Protein AF-A0A2G3AAR7-F1 (afdb_monomer_lite)

Secondary structure (DSSP, 8-state):
--HHHHHHHHHHHHHHHHHHHSPP---THHHHHHHHTS-EEETTTEEEE-TT-BBTTB-GGGS-TT-BEEEPTTS-EEEEETTEEEEEEEEETTTTEEEEEETT--SS-SS---------TTEEE-TTEEEEEEEES-------SSPPPPTT--EEEEETTEEEEEEEEEESS----S--SEEEEEEEES---TT--HHHHHHHHHT-EEEEE----HHHHHHHHTT-EEEEETTTTEEEEE--TT-----SSS--------------------PPP----THHHHTTS---EEETTEEEE-TTSBPTTS-GGGS-TT-B-EE-TTS-EEEEETTEEEEEEEEETTTTEEEEEEGGGSS-SS-SS-S-----TTTEEEPSSEEEEEEEES---S----EE-GGG--SS-S-EEEEES----TTSSEEEEEEEEGGG---GGG--HHHHHHHHHT-EEEEE---HHHHHHHHHTT-EEEEETTTTEEEEE-SSSSSEESS-------PPP-----PPPPPHHHHHHHHHHHS-EEETTEEE-TT-BBTTB-GGGS-GGGBEEEETTEEEEEETTEEEEEEEEETTTTEEEEEEHHHHH-SS-SS--PPP--TTTEEE-TT-EEEEEEEEEEESSS------TTEEE-STT-EEEEEETT-----TTEE-SEEEEEEE-HHHHHHHHSS---HHHHHHHHHH-EEEEE-TTTTTTHHHHHHTT-EEEE-TTT--EEEE--TT---S-S-----

Sequence (751 aa):
MEGLFSFQFLAYTVLFFILFHLPPLSPLENTWFSSCSKSFNCGKKITGITYPFWGNDRPKECGYPGFELQCDDQENTLIQISDIDYLVLGINLDAEIITVTSKDLGGDEICQFNTTIDNSNIFEYAWSLVNFTFSYPCPPWTGGGGDIPPPAGPFNCPIHGMSLRNGFAIGGNKEGGGRCHASVVVPCRKEFPSGGTVGDLKKLLEQGFDVKWKVDSRHCRECEKLGGHCGYDVDAKEFRCLCPDDQSSSSSSSSNNTCTSGAPAGAGSPGTGITPPGSSNPNEFYQPCGKKYTCGNITGLSYPFLSVNDPPFCGYPGFEFKCNQDSTTTMVINNINYRILNVHPTTQTMRVVREDMMESPCPVDLVNTTLDYSLFDFAAGYTNLTFLYNCPVSYIEIMDVTACRNSKYHNVFVLPGAVGPGKCTASVTVPVLQTSAVTVGSLNSSGLGQLLQEGFDIRWKLDGKACSECTQKKGRCGYDEFSKKTTCFCPGPPLESSACSAAAFGYPPPFSISVPSPSPDAERLFWRCGEPFRCGDIYINYPFWGGSKPEYCGHPSFEIKCESNIPKIDIESTTYKVIAINTTTRIATLARDDLLSDLCLDRPEDASLDLNTFSYVSSDLNITLYYGCTFVANQQMPSDPRVFPCGGGTFGLYTLIGVPFGLPGVRCQNQIIYKVNQTSAGALASGTNSVEVLKTAIAGGFSVNWTARIDSGCRQCDTSGGRCGSNPDSAVFACYCADDFQHLPNSLSTI

Structure (mmCIF, N/CA/C/O backbone):
data_AF-A0A2G3AAR7-F1
#
_entry.id   AF-A0A2G3AAR7-F1
#
loop_
_atom_site.group_PDB
_atom_site.id
_atom_site.type_symbol
_atom_site.label_atom_id
_atom_site.label_alt_id
_atom_site.label_comp_id
_atom_site.label_asym_id
_atom_site.label_entity_id
_atom_site.label_seq_id
_atom_site.pdbx_PDB_ins_code
_atom_site.Cartn_x
_atom_site.Cartn_y
_atom_site.Cartn_z
_atom_site.occupancy
_atom_site.B_iso_or_equiv
_atom_site.auth_seq_id
_atom_site.auth_comp_id
_atom_site.auth_asym_id
_atom_site.auth_atom_id
_atom_site.pdbx_PDB_model_num
ATOM 1 N N . MET A 1 1 ? -30.336 -36.068 68.915 1.00 52.91 1 MET A N 1
ATOM 2 C CA . MET A 1 1 ? -30.418 -34.654 68.485 1.00 52.91 1 MET A CA 1
ATOM 3 C C . MET A 1 1 ? -29.062 -33.946 68.630 1.00 52.91 1 MET A C 1
ATOM 5 O O . MET A 1 1 ? -29.030 -32.748 68.841 1.00 52.91 1 MET A O 1
ATOM 9 N N . GLU A 1 2 ? -27.937 -34.664 68.485 1.00 46.81 2 GLU A N 1
ATOM 10 C CA . GLU A 1 2 ? -26.588 -34.107 68.731 1.00 46.81 2 GLU A CA 1
ATOM 11 C C . GLU A 1 2 ? -25.704 -34.052 67.470 1.00 46.81 2 GLU A C 1
ATOM 13 O O . GLU A 1 2 ? -24.700 -33.352 67.450 1.00 46.81 2 GLU A O 1
ATOM 18 N N . GLY A 1 3 ? -26.100 -34.714 66.374 1.00 46.69 3 GLY A N 1
ATOM 19 C CA . GLY A 1 3 ? -25.325 -34.730 65.122 1.00 46.69 3 GLY A CA 1
ATOM 20 C C . GLY A 1 3 ? -25.520 -33.510 64.210 1.00 46.69 3 GLY A C 1
ATOM 21 O O . GLY A 1 3 ? -24.680 -33.250 63.357 1.00 46.69 3 GLY A O 1
ATOM 22 N N . LEU A 1 4 ? -26.602 -32.743 64.391 1.00 49.28 4 LEU A N 1
ATOM 23 C CA . LEU A 1 4 ? -26.925 -31.583 63.542 1.00 49.28 4 LEU A CA 1
ATOM 24 C C . LEU A 1 4 ? -26.177 -30.304 63.954 1.00 49.28 4 LEU A C 1
ATOM 26 O O . LEU A 1 4 ? -25.873 -29.478 63.102 1.00 49.28 4 LEU A O 1
ATOM 30 N N . PHE A 1 5 ? -25.797 -30.167 65.229 1.00 50.72 5 PHE A N 1
ATOM 31 C CA . PHE A 1 5 ? -25.063 -28.990 65.713 1.00 50.72 5 PHE A CA 1
ATOM 32 C C . PHE A 1 5 ? -23.580 -28.984 65.307 1.00 50.72 5 PHE A C 1
ATOM 34 O O . PHE A 1 5 ? -22.988 -27.918 65.154 1.00 50.72 5 PHE A O 1
ATOM 41 N N . SER A 1 6 ? -22.977 -30.157 65.085 1.00 55.16 6 SER A N 1
ATOM 42 C CA . SER A 1 6 ? -21.548 -30.270 64.762 1.00 55.16 6 SER A CA 1
ATOM 43 C C . SER A 1 6 ? -21.234 -29.890 63.306 1.00 55.16 6 SER A C 1
ATOM 45 O O . SER A 1 6 ? -20.230 -29.229 63.042 1.00 55.16 6 SER A O 1
ATOM 47 N N . PHE A 1 7 ? -22.135 -30.204 62.368 1.00 55.91 7 PHE A N 1
ATOM 48 C CA . PHE A 1 7 ? -21.965 -29.850 60.953 1.00 55.91 7 PHE A CA 1
ATOM 49 C C . PHE A 1 7 ? -22.116 -28.352 60.687 1.00 55.91 7 PHE A C 1
ATOM 51 O O . PHE A 1 7 ? -21.391 -27.795 59.866 1.00 55.91 7 PHE A O 1
ATOM 58 N N . GLN A 1 8 ? -23.011 -27.681 61.411 1.00 57.12 8 GLN A N 1
ATOM 59 C CA . GLN A 1 8 ? -23.219 -26.245 61.247 1.00 57.12 8 GLN A CA 1
ATOM 60 C C . GLN A 1 8 ? -22.022 -25.446 61.780 1.00 57.12 8 GLN A C 1
ATOM 62 O O . GLN A 1 8 ? -21.610 -24.471 61.160 1.00 57.12 8 GLN A O 1
ATOM 67 N N . PHE A 1 9 ? -21.393 -25.906 62.865 1.00 60.44 9 PHE A N 1
ATOM 68 C CA . PHE A 1 9 ? -20.202 -25.263 63.420 1.00 60.44 9 PHE A CA 1
ATOM 69 C C . PHE A 1 9 ? -18.972 -25.424 62.512 1.00 60.44 9 PHE A C 1
ATOM 71 O O . PHE A 1 9 ? -18.238 -24.462 62.306 1.00 60.44 9 PHE A O 1
ATOM 78 N N . LEU A 1 10 ? -18.785 -26.605 61.908 1.00 59.34 10 LEU A N 1
ATOM 79 C CA . LEU A 1 10 ? -17.719 -26.859 60.928 1.00 59.34 10 LEU A CA 1
ATOM 80 C C . LEU A 1 10 ? -17.919 -26.083 59.618 1.00 59.34 10 LEU A C 1
ATOM 82 O O . LEU A 1 10 ? -16.954 -25.585 59.046 1.00 59.34 10 LEU A O 1
ATOM 86 N N . ALA A 1 11 ? -19.161 -25.929 59.155 1.00 65.31 11 ALA A N 1
ATOM 87 C CA . ALA A 1 11 ? -19.451 -25.140 57.960 1.00 65.31 11 ALA A CA 1
ATOM 88 C C . ALA A 1 11 ? -19.157 -23.645 58.174 1.00 65.31 11 ALA A C 1
ATOM 90 O O . ALA A 1 11 ? -18.567 -23.008 57.304 1.00 65.31 11 ALA A O 1
ATOM 91 N N . TYR A 1 12 ? -19.506 -23.094 59.344 1.00 64.12 12 TYR A N 1
ATOM 92 C CA . TYR A 1 12 ? -19.236 -21.691 59.666 1.00 64.12 12 TYR A CA 1
ATOM 93 C C . TYR A 1 12 ? -17.749 -21.404 59.878 1.00 64.12 12 TYR A C 1
ATOM 95 O O . TYR A 1 12 ? -17.283 -20.353 59.445 1.00 64.12 12 TYR A O 1
ATOM 103 N N . THR A 1 13 ? -16.981 -22.316 60.482 1.00 64.69 13 THR A N 1
ATOM 104 C CA . THR A 1 13 ? -15.529 -22.123 60.625 1.00 64.69 13 THR A CA 1
ATOM 105 C C . THR A 1 13 ? -14.816 -22.204 59.278 1.00 64.69 13 THR A C 1
ATOM 107 O O . THR A 1 13 ? -13.957 -21.369 59.011 1.00 64.69 13 THR A O 1
ATOM 110 N N . VAL A 1 14 ? -15.212 -23.118 58.387 1.00 66.12 14 VAL A N 1
ATOM 111 C CA . VAL A 1 14 ? -14.657 -23.195 57.024 1.00 66.12 14 VAL A CA 1
ATOM 112 C C . VAL A 1 14 ? -15.012 -21.947 56.204 1.00 66.12 14 VAL A C 1
ATOM 114 O O . VAL A 1 14 ? -14.128 -21.385 55.563 1.00 66.12 14 VAL A O 1
ATOM 117 N N . LEU A 1 15 ? -16.250 -21.436 56.283 1.00 61.81 15 LEU A N 1
ATOM 118 C CA . LEU A 1 15 ? -16.630 -20.184 55.610 1.00 61.81 15 LEU A CA 1
ATOM 119 C C . LEU A 1 15 ? -15.857 -18.969 56.153 1.00 61.81 15 LEU A C 1
ATOM 121 O O . LEU A 1 15 ? -15.462 -18.092 55.387 1.00 61.81 15 LEU A O 1
ATOM 125 N N . PHE A 1 16 ? -15.619 -18.926 57.467 1.00 61.62 16 PHE A N 1
ATOM 126 C CA . PHE A 1 16 ? -14.872 -17.849 58.118 1.00 61.62 16 PHE A CA 1
ATOM 127 C C . PHE A 1 16 ? -13.386 -17.873 57.728 1.00 61.62 16 PHE A C 1
ATOM 129 O O . PHE A 1 16 ? -12.809 -16.823 57.471 1.00 61.62 16 PHE A O 1
ATOM 136 N N . PHE A 1 17 ? -12.773 -19.054 57.586 1.00 56.28 17 PHE A N 1
ATOM 137 C CA . PHE A 1 17 ? -11.399 -19.178 57.082 1.00 56.28 17 PHE A CA 1
ATOM 138 C C . PHE A 1 17 ? -11.274 -18.840 55.585 1.00 56.28 17 PHE A C 1
ATOM 140 O O . PHE A 1 17 ? -10.280 -18.234 55.194 1.00 56.28 17 PHE A O 1
ATOM 147 N N . ILE A 1 18 ? -12.282 -19.145 54.756 1.00 57.84 18 ILE A N 1
ATOM 148 C CA . ILE A 1 18 ? -12.293 -18.771 53.327 1.00 57.84 18 ILE A CA 1
ATOM 149 C C . ILE A 1 18 ? -12.409 -17.246 53.150 1.00 57.84 18 ILE A C 1
ATOM 151 O O . ILE A 1 18 ? -11.735 -16.679 52.294 1.00 57.84 18 ILE A O 1
ATOM 155 N N . LEU A 1 19 ? -13.185 -16.560 53.998 1.00 53.06 19 LEU A N 1
ATOM 156 C CA . LEU A 1 19 ? -13.316 -15.094 53.973 1.00 53.06 19 LEU A CA 1
ATOM 157 C C . LEU A 1 19 ? -12.067 -14.351 54.484 1.00 53.06 19 LEU A C 1
ATOM 159 O O . LEU A 1 19 ? -11.841 -13.216 54.079 1.00 53.06 19 LEU A O 1
ATOM 163 N N . PHE A 1 20 ? -11.244 -14.978 55.334 1.00 52.06 20 PHE A N 1
ATOM 164 C CA . PHE A 1 20 ? -10.002 -14.393 55.867 1.00 52.06 20 PHE A CA 1
ATOM 165 C C . PHE A 1 20 ? -8.725 -14.812 55.109 1.00 52.06 20 PHE A C 1
ATOM 167 O O . PHE A 1 20 ? -7.642 -14.323 55.436 1.00 52.06 20 PHE A O 1
ATOM 174 N N . HIS A 1 21 ? -8.810 -15.720 54.129 1.00 43.09 21 HIS A N 1
ATOM 175 C CA . HIS A 1 21 ? -7.674 -16.160 53.293 1.00 43.09 21 HIS A CA 1
ATOM 176 C C . HIS A 1 21 ? -7.841 -15.860 51.799 1.00 43.09 21 HIS A C 1
ATOM 178 O O . HIS A 1 21 ? -6.945 -16.167 51.013 1.00 43.09 21 HIS A O 1
ATOM 184 N N . LEU A 1 22 ? -8.937 -15.215 51.396 1.00 40.94 22 LEU A N 1
ATOM 185 C CA . LEU A 1 22 ? -8.961 -14.502 50.125 1.00 40.94 22 LEU A CA 1
ATOM 186 C C . LEU A 1 22 ? -8.080 -13.251 50.274 1.00 40.94 22 LEU A C 1
ATOM 188 O O . LEU A 1 22 ? -8.353 -12.435 51.160 1.00 40.94 22 LEU A O 1
ATOM 192 N N . PRO A 1 23 ? -7.014 -13.085 49.465 1.00 40.50 23 PRO A N 1
ATOM 193 C CA . PRO A 1 23 ? -6.299 -11.820 49.431 1.00 40.50 23 PRO A CA 1
ATOM 194 C C . PRO A 1 23 ? -7.314 -10.722 49.086 1.00 40.50 23 PRO A C 1
ATOM 196 O O . PRO A 1 23 ? -8.210 -10.969 48.271 1.00 40.50 23 PRO A O 1
ATOM 199 N N . PRO A 1 24 ? -7.232 -9.532 49.705 1.00 35.44 24 PRO A N 1
ATOM 200 C CA . PRO A 1 24 ? -8.086 -8.429 49.301 1.00 35.44 24 PRO A CA 1
ATOM 201 C C . PRO A 1 24 ? -7.906 -8.233 47.794 1.00 35.44 24 PRO A C 1
ATOM 203 O O . PRO A 1 24 ? -6.777 -8.094 47.322 1.00 35.44 24 PRO A O 1
ATOM 206 N N . LEU A 1 25 ? -9.008 -8.264 47.041 1.00 39.03 25 LEU A N 1
ATOM 207 C CA . LEU A 1 25 ? -9.042 -7.736 45.682 1.00 39.03 25 LEU A CA 1
ATOM 208 C C . LEU A 1 25 ? -8.723 -6.244 45.799 1.00 39.03 25 LEU A C 1
ATOM 210 O O . LEU A 1 25 ? -9.608 -5.420 46.013 1.00 39.03 25 LEU A O 1
ATOM 214 N N . SER A 1 26 ? -7.436 -5.909 45.745 1.00 42.25 26 SER A N 1
ATOM 215 C CA . SER A 1 26 ? -6.997 -4.563 45.419 1.00 42.25 26 SER A CA 1
ATOM 216 C C . SER A 1 26 ? -7.575 -4.209 44.044 1.00 42.25 26 SER A C 1
ATOM 218 O O . SER A 1 26 ? -7.599 -5.084 43.169 1.00 42.25 26 SER A O 1
ATOM 220 N N . PRO A 1 27 ? -8.032 -2.969 43.821 1.00 45.47 27 PRO A N 1
ATOM 221 C CA . PRO A 1 27 ? -8.440 -2.533 42.496 1.00 45.47 27 PRO A CA 1
ATOM 222 C C . PRO A 1 27 ? -7.272 -2.751 41.527 1.00 45.47 27 PRO A C 1
ATOM 224 O O . PRO A 1 27 ? -6.117 -2.482 41.856 1.00 45.47 27 PRO A O 1
ATOM 227 N N . LEU A 1 28 ? -7.570 -3.253 40.331 1.00 43.88 28 LEU A N 1
ATOM 228 C CA . LEU A 1 28 ? -6.598 -3.506 39.261 1.00 43.88 28 LEU A CA 1
ATOM 229 C C . LEU A 1 28 ? -5.825 -2.228 38.838 1.00 43.88 28 LEU A C 1
ATOM 231 O O . LEU A 1 28 ? -4.801 -2.311 38.166 1.00 43.88 28 LEU A O 1
ATOM 235 N N . GLU A 1 29 ? -6.294 -1.041 39.243 1.00 46.28 29 GLU A N 1
ATOM 236 C CA . GLU A 1 29 ? -5.685 0.262 38.943 1.00 46.28 29 GLU A CA 1
ATOM 237 C C . GLU A 1 29 ? -4.317 0.459 39.625 1.00 46.28 29 GLU A C 1
ATOM 239 O O . GLU A 1 29 ? -3.378 0.981 39.015 1.00 46.28 29 GLU A O 1
ATOM 244 N N . ASN A 1 30 ? -4.153 -0.037 40.854 1.00 51.72 30 ASN A N 1
ATOM 245 C CA . ASN A 1 30 ? -2.991 0.263 41.696 1.00 51.72 30 ASN A CA 1
ATOM 246 C C . ASN A 1 30 ? -1.733 -0.497 41.221 1.00 51.72 30 ASN A C 1
ATOM 248 O O . ASN A 1 30 ? -0.596 -0.064 41.437 1.00 51.72 30 ASN A O 1
ATOM 252 N N . THR A 1 31 ? -1.918 -1.636 40.538 1.00 62.28 31 THR A N 1
ATOM 253 C CA . THR A 1 31 ? -0.815 -2.457 40.019 1.00 62.28 31 THR A CA 1
ATOM 254 C C . THR A 1 31 ? -0.152 -1.831 38.799 1.00 62.28 31 THR A C 1
ATOM 256 O O . THR A 1 31 ? 1.075 -1.879 38.685 1.00 62.28 31 THR A O 1
ATOM 259 N N . TRP A 1 32 ? -0.922 -1.201 37.906 1.00 71.69 32 TRP A N 1
ATOM 260 C CA . TRP A 1 32 ? -0.368 -0.562 36.709 1.00 71.69 32 TRP A CA 1
ATOM 261 C C . TRP A 1 32 ? 0.302 0.766 37.022 1.00 71.69 32 TRP A C 1
ATOM 263 O O . TRP A 1 32 ? 1.387 1.008 36.504 1.00 71.69 32 TRP A O 1
ATOM 273 N N . PHE A 1 33 ? -0.257 1.577 37.927 1.00 76.94 33 PHE A N 1
ATOM 274 C CA . PHE A 1 33 ? 0.408 2.796 38.399 1.00 76.94 33 PHE A CA 1
ATOM 275 C C . PHE A 1 33 ? 1.829 2.495 38.905 1.00 76.94 33 PHE A C 1
ATOM 277 O O . PHE A 1 33 ? 2.804 3.083 38.436 1.00 76.94 33 PHE A O 1
ATOM 284 N N . SER A 1 34 ? 1.971 1.493 39.783 1.00 76.81 34 SER A N 1
ATOM 285 C CA . SER A 1 34 ? 3.278 1.055 40.285 1.00 76.81 34 SER A CA 1
ATOM 286 C C . SER A 1 34 ? 4.168 0.447 39.193 1.00 76.81 34 SER A C 1
ATOM 288 O O . SER A 1 34 ? 5.364 0.740 39.142 1.00 76.81 34 SER A O 1
ATOM 290 N N . SER A 1 35 ? 3.610 -0.358 38.285 1.00 81.50 35 SER A N 1
ATOM 291 C CA . SER A 1 35 ? 4.386 -1.018 37.222 1.00 81.50 35 SER A CA 1
ATOM 292 C C . SER A 1 35 ? 4.905 -0.033 36.170 1.00 81.50 35 SER A C 1
ATOM 294 O O . SER A 1 35 ? 6.053 -0.131 35.743 1.00 81.50 35 SER A O 1
ATOM 296 N N . CYS A 1 36 ? 4.098 0.960 35.794 1.00 85.31 36 CYS A N 1
ATOM 297 C CA . CYS A 1 36 ? 4.456 1.952 34.784 1.00 85.31 36 CYS A CA 1
ATOM 298 C C . CYS A 1 36 ? 5.297 3.111 35.349 1.00 85.31 36 CYS A C 1
ATOM 300 O O . CYS A 1 36 ? 5.951 3.809 34.568 1.00 85.31 36 CYS A O 1
ATOM 302 N N . SER A 1 37 ? 5.346 3.274 36.682 1.00 80.69 37 SER A N 1
ATOM 303 C CA . SER A 1 37 ? 6.178 4.272 37.380 1.00 80.69 37 SER A CA 1
ATOM 304 C C . SER A 1 37 ? 7.685 4.056 37.244 1.00 80.69 37 SER A C 1
ATOM 306 O O . SER A 1 37 ? 8.470 4.996 37.378 1.00 80.69 37 SER A O 1
ATOM 308 N N . LYS A 1 38 ? 8.112 2.814 36.998 1.00 78.50 38 LYS A N 1
ATOM 309 C CA . LYS A 1 38 ? 9.528 2.450 36.949 1.00 78.50 38 LYS A CA 1
ATOM 310 C C . LYS A 1 38 ? 10.032 2.515 35.521 1.00 78.50 38 LYS A C 1
ATOM 312 O O . LYS A 1 38 ? 9.479 1.858 34.640 1.00 78.50 38 LYS A O 1
ATOM 317 N N . SER A 1 39 ? 11.115 3.250 35.297 1.00 83.00 39 SER A N 1
ATOM 318 C CA . SER A 1 39 ? 11.888 3.052 34.078 1.00 83.00 39 SER A CA 1
ATOM 319 C C . SER A 1 39 ? 12.490 1.647 34.066 1.00 83.00 39 SER A C 1
ATOM 321 O O . SER A 1 39 ? 12.733 1.052 35.121 1.00 83.00 39 SER A O 1
ATOM 323 N N . PHE A 1 40 ? 12.709 1.104 32.874 1.00 85.19 40 PHE A N 1
ATOM 324 C CA . PHE A 1 40 ? 13.350 -0.195 32.710 1.00 85.19 40 PHE A CA 1
ATOM 325 C C . PHE A 1 40 ? 14.627 -0.074 31.886 1.00 85.19 40 PHE A C 1
ATOM 327 O O . PHE A 1 40 ? 14.843 0.892 31.151 1.00 85.19 40 PHE A O 1
ATOM 334 N N . ASN A 1 41 ? 15.492 -1.066 32.054 1.00 85.56 41 ASN A N 1
ATOM 335 C CA . ASN A 1 41 ? 16.713 -1.209 31.281 1.00 85.56 41 ASN A CA 1
ATOM 336 C C . ASN A 1 41 ? 16.545 -2.413 30.359 1.00 85.56 41 ASN A C 1
ATOM 338 O O . ASN A 1 41 ? 15.970 -3.425 30.761 1.00 85.56 41 ASN A O 1
ATOM 342 N N . CYS A 1 42 ? 17.065 -2.304 29.145 1.00 83.25 42 CYS A N 1
ATOM 343 C CA . CYS A 1 42 ? 17.063 -3.377 28.164 1.00 83.25 42 CYS A CA 1
ATOM 344 C C . CYS A 1 42 ? 18.493 -3.542 27.644 1.00 83.25 42 CYS A C 1
ATOM 346 O O . CYS A 1 42 ? 19.079 -2.599 27.111 1.00 83.25 42 CYS A O 1
ATOM 348 N N . GLY A 1 43 ? 19.099 -4.706 27.887 1.00 74.50 43 GLY A N 1
ATOM 349 C CA . GLY A 1 43 ? 20.533 -4.909 27.660 1.00 74.50 43 GLY A CA 1
ATOM 350 C C . GLY A 1 43 ? 21.427 -4.017 28.544 1.00 74.50 43 GLY A C 1
ATOM 351 O O . GLY A 1 43 ? 20.990 -3.452 29.549 1.00 74.50 43 GLY A O 1
ATOM 352 N N . LYS A 1 44 ? 22.715 -3.883 28.186 1.00 70.75 44 LYS A N 1
ATOM 353 C CA . LYS A 1 44 ? 23.693 -3.075 28.957 1.00 70.75 44 LYS A CA 1
ATOM 354 C C . LYS A 1 44 ? 23.723 -1.587 28.607 1.00 70.75 44 LYS A C 1
ATOM 356 O O . LYS A 1 44 ? 24.183 -0.784 29.417 1.00 70.75 44 LYS A O 1
ATOM 361 N N . LYS A 1 45 ? 23.329 -1.226 27.383 1.00 72.94 45 LYS A N 1
ATOM 362 C CA . LYS A 1 45 ? 23.522 0.129 26.830 1.00 72.94 45 LYS A CA 1
ATOM 363 C C . LYS A 1 45 ? 22.278 1.008 26.909 1.00 72.94 45 LYS A C 1
ATOM 365 O O . LYS A 1 45 ? 22.416 2.227 26.894 1.00 72.94 45 LYS A O 1
ATOM 370 N N . ILE A 1 46 ? 21.094 0.407 26.981 1.00 86.12 46 ILE A N 1
ATOM 371 C CA . ILE A 1 46 ? 19.819 1.117 26.924 1.00 86.12 46 ILE A CA 1
ATOM 372 C C . ILE A 1 46 ? 19.202 1.099 28.324 1.00 86.12 46 ILE A C 1
ATOM 374 O O . ILE A 1 46 ? 18.719 0.072 28.799 1.00 86.12 46 ILE A O 1
ATOM 378 N N . THR A 1 47 ? 19.268 2.236 29.014 1.00 86.12 47 THR A N 1
ATOM 379 C CA . THR A 1 47 ? 18.825 2.373 30.405 1.00 86.12 47 THR A CA 1
ATOM 380 C C . THR A 1 47 ? 17.855 3.532 30.573 1.00 86.12 47 THR A C 1
ATOM 382 O O . THR A 1 47 ? 17.843 4.467 29.775 1.00 86.12 47 THR A O 1
ATOM 385 N N . GLY A 1 48 ? 17.036 3.475 31.624 1.00 85.00 48 GLY A N 1
ATOM 386 C CA . GLY A 1 48 ? 16.129 4.569 31.970 1.00 85.00 48 GLY A CA 1
ATOM 387 C C . GLY A 1 48 ? 14.978 4.764 30.980 1.00 85.00 48 GLY A C 1
ATOM 388 O O . GLY A 1 48 ? 14.503 5.884 30.822 1.00 85.00 48 GLY A O 1
ATOM 389 N N . ILE A 1 49 ? 14.526 3.694 30.323 1.00 87.75 49 ILE A N 1
ATOM 390 C CA . ILE A 1 49 ? 13.483 3.758 29.299 1.00 87.75 49 ILE A CA 1
ATOM 391 C C . ILE A 1 49 ? 12.094 3.854 29.929 1.00 87.75 49 ILE A C 1
ATOM 393 O O . ILE A 1 49 ? 11.772 3.131 30.875 1.00 87.75 49 ILE A O 1
ATOM 397 N N . THR A 1 50 ? 11.274 4.750 29.386 1.00 88.50 50 THR A N 1
ATOM 398 C CA . THR A 1 50 ? 9.891 5.018 29.796 1.00 88.50 50 THR A CA 1
ATOM 399 C C . THR A 1 50 ? 8.971 5.041 28.565 1.00 88.50 50 THR A C 1
ATOM 401 O O . THR A 1 50 ? 9.373 4.651 27.466 1.00 88.50 50 THR A O 1
ATOM 404 N N . TYR A 1 51 ? 7.716 5.464 28.741 1.00 87.44 51 TYR A N 1
ATOM 405 C CA . TYR A 1 51 ? 6.749 5.634 27.652 1.00 87.44 51 TYR A CA 1
ATOM 406 C C . TYR A 1 51 ? 7.345 6.477 26.494 1.00 87.44 51 TYR A C 1
ATOM 408 O O . TYR A 1 51 ? 7.979 7.496 26.771 1.00 87.44 51 TYR A O 1
ATOM 416 N N . PRO A 1 52 ? 7.161 6.107 25.208 1.00 91.00 52 PRO A N 1
ATOM 417 C CA . PRO A 1 52 ? 6.214 5.116 24.680 1.00 91.00 52 PRO A CA 1
ATOM 418 C C . PRO A 1 52 ? 6.698 3.660 24.702 1.00 91.00 52 PRO A C 1
ATOM 420 O O . PRO A 1 52 ? 5.948 2.779 24.296 1.00 91.00 52 PRO A O 1
ATOM 423 N N . PHE A 1 53 ? 7.913 3.373 25.161 1.00 91.81 53 PHE A N 1
ATOM 424 C CA . PHE A 1 53 ? 8.484 2.029 25.078 1.00 91.81 53 PHE A CA 1
ATOM 425 C C . PHE A 1 53 ? 8.012 1.109 26.210 1.00 91.81 53 PHE A C 1
ATOM 427 O O . PHE A 1 53 ? 7.777 1.532 27.348 1.00 91.81 53 PHE A O 1
ATOM 434 N N . TRP A 1 54 ? 7.907 -0.178 25.894 1.00 90.31 54 TRP A N 1
ATOM 435 C CA . TRP A 1 54 ? 7.561 -1.252 26.827 1.00 90.31 54 TRP A CA 1
ATOM 436 C C . TRP A 1 54 ? 8.253 -2.556 26.415 1.00 90.31 54 TRP A C 1
ATOM 438 O O . TRP A 1 54 ? 8.910 -2.591 25.378 1.00 90.31 54 TRP A O 1
ATOM 448 N N . GLY A 1 55 ? 8.152 -3.607 27.227 1.00 85.56 55 GLY A N 1
ATOM 449 C CA . GLY A 1 55 ? 8.817 -4.888 26.982 1.00 85.56 55 GLY A CA 1
ATOM 450 C C . GLY A 1 55 ? 9.610 -5.382 28.190 1.00 85.56 55 GLY A C 1
ATOM 451 O O . GLY A 1 55 ? 9.775 -4.670 29.186 1.00 85.56 55 GLY A O 1
ATOM 452 N N . ASN A 1 56 ? 10.100 -6.621 28.101 1.00 78.19 56 ASN A N 1
ATOM 453 C CA . ASN A 1 56 ? 10.701 -7.349 29.223 1.00 78.19 56 ASN A CA 1
ATOM 454 C C . ASN A 1 56 ? 9.745 -7.385 30.441 1.00 78.19 56 ASN A C 1
ATOM 456 O O . ASN A 1 56 ? 8.599 -7.806 30.298 1.00 78.19 56 ASN A O 1
ATOM 460 N N . ASP A 1 57 ? 10.160 -6.896 31.613 1.00 78.12 57 ASP A N 1
ATOM 461 C CA . ASP A 1 57 ? 9.318 -6.841 32.819 1.00 78.12 57 ASP A CA 1
ATOM 462 C C . ASP A 1 57 ? 8.312 -5.667 32.829 1.00 78.12 57 ASP A C 1
ATOM 464 O O . ASP A 1 57 ? 7.530 -5.534 33.775 1.00 78.12 57 ASP A O 1
ATOM 468 N N . ARG A 1 58 ? 8.329 -4.781 31.816 1.00 83.56 58 ARG A N 1
ATOM 469 C CA . ARG A 1 58 ? 7.410 -3.635 31.712 1.00 83.56 58 ARG A CA 1
ATOM 470 C C . ARG A 1 58 ? 6.178 -4.009 30.864 1.00 83.56 58 ARG A C 1
ATOM 472 O O . ARG A 1 58 ? 6.338 -4.231 29.662 1.00 83.56 58 ARG A O 1
ATOM 479 N N . PRO A 1 59 ? 4.958 -4.026 31.444 1.00 85.31 59 PRO A N 1
ATOM 480 C CA . PRO A 1 59 ? 3.734 -4.442 30.749 1.00 85.31 59 PRO A CA 1
ATOM 481 C C . PRO A 1 59 ? 3.399 -3.609 29.506 1.00 85.31 59 PRO A C 1
ATOM 483 O O . PRO A 1 59 ? 3.735 -2.424 29.435 1.00 85.31 59 PRO A O 1
ATOM 486 N N . LYS A 1 60 ? 2.659 -4.204 28.560 1.00 85.19 60 LYS A N 1
ATOM 487 C CA . LYS A 1 60 ? 2.207 -3.539 27.322 1.00 85.19 60 LYS A CA 1
ATOM 488 C C . LYS A 1 60 ? 1.310 -2.330 27.578 1.00 85.19 60 LYS A C 1
ATOM 490 O O . LYS A 1 60 ? 1.325 -1.378 26.812 1.00 85.19 60 LYS A O 1
ATOM 495 N N . GLU A 1 61 ? 0.583 -2.332 28.690 1.00 84.56 61 GLU A N 1
ATOM 496 C CA . GLU A 1 61 ? -0.271 -1.232 29.139 1.00 84.56 61 GLU A CA 1
ATOM 497 C C . GLU A 1 61 ? 0.546 0.009 29.552 1.00 84.56 61 GLU A C 1
ATOM 499 O O . GLU A 1 61 ? -0.006 1.095 29.708 1.00 84.56 61 GLU A O 1
ATOM 504 N N . CYS A 1 62 ? 1.868 -0.122 29.714 1.00 87.94 62 CYS A N 1
ATOM 505 C CA . CYS A 1 62 ? 2.777 0.967 30.071 1.00 87.94 62 CYS A CA 1
ATOM 506 C C . CYS A 1 62 ? 3.456 1.641 28.864 1.00 87.94 62 CYS A C 1
ATOM 508 O O . CYS A 1 62 ? 4.333 2.492 29.070 1.00 87.94 62 CYS A O 1
ATOM 510 N N . GLY A 1 63 ? 3.110 1.252 27.633 1.00 85.69 63 GLY A N 1
ATOM 511 C CA . GLY A 1 63 ? 3.721 1.769 26.410 1.00 85.69 63 GLY A CA 1
ATOM 512 C C . GLY A 1 63 ? 2.787 1.736 25.200 1.00 85.69 63 GLY A C 1
ATOM 513 O O . GLY A 1 63 ? 1.678 1.217 25.248 1.00 85.69 63 GLY A O 1
ATOM 514 N N . TYR A 1 64 ? 3.222 2.356 24.109 1.00 83.69 64 TYR A N 1
ATOM 515 C CA . TYR A 1 64 ? 2.442 2.511 22.889 1.00 83.69 64 TYR A CA 1
ATOM 516 C C . TYR A 1 64 ? 2.594 1.272 21.979 1.00 83.69 64 TYR A C 1
ATOM 518 O O . TYR A 1 64 ? 3.696 0.720 21.864 1.00 83.69 64 TYR A O 1
ATOM 526 N N . PRO A 1 65 ? 1.531 0.817 21.290 1.00 83.06 65 PRO A N 1
ATOM 527 C CA . PRO A 1 65 ? 1.631 -0.287 20.336 1.00 83.06 65 PRO A CA 1
ATOM 528 C C . PRO A 1 65 ? 2.677 -0.024 19.239 1.00 83.06 65 PRO A C 1
ATOM 530 O O . PRO A 1 65 ? 2.657 1.021 18.593 1.00 83.06 65 PRO A O 1
ATOM 533 N N . GLY A 1 66 ? 3.585 -0.979 19.014 1.00 81.25 66 GLY A N 1
ATOM 534 C CA . GLY A 1 66 ? 4.698 -0.841 18.059 1.00 81.25 66 GLY A CA 1
ATOM 535 C C . GLY A 1 66 ? 6.008 -0.299 18.651 1.00 81.25 66 GLY A C 1
ATOM 536 O O . GLY A 1 66 ? 6.970 -0.126 17.914 1.00 81.25 66 GLY A O 1
ATOM 537 N N . PHE A 1 67 ? 6.065 -0.056 19.967 1.00 88.88 67 PHE A N 1
ATOM 538 C CA . PHE A 1 67 ? 7.276 0.353 20.700 1.00 88.88 67 PHE A CA 1
ATOM 539 C C . PHE A 1 67 ? 7.765 -0.731 21.677 1.00 88.88 67 PHE A C 1
ATOM 541 O O . PHE A 1 67 ? 8.383 -0.428 22.700 1.00 88.88 67 PHE A O 1
ATOM 548 N N . GLU A 1 68 ? 7.461 -1.995 21.381 1.00 90.75 68 GLU A N 1
ATOM 549 C CA . GLU A 1 68 ? 7.954 -3.129 22.160 1.00 90.75 68 GLU A CA 1
ATOM 550 C C . GLU A 1 68 ? 9.460 -3.310 21.930 1.00 90.75 68 GLU A C 1
ATOM 552 O O . GLU A 1 68 ? 9.915 -3.443 20.792 1.00 90.75 68 GLU A O 1
ATOM 557 N N . LEU A 1 69 ? 10.229 -3.315 23.016 1.00 90.94 69 LEU A N 1
ATOM 558 C CA . LEU A 1 69 ? 11.648 -3.637 23.020 1.00 90.94 69 LEU A CA 1
ATOM 559 C C . LEU A 1 69 ? 11.839 -5.081 23.479 1.00 90.94 69 LEU A C 1
ATOM 561 O O . LEU A 1 69 ? 11.441 -5.452 24.585 1.00 90.94 69 LEU A O 1
ATOM 565 N N . GLN A 1 70 ? 12.498 -5.880 22.647 1.00 88.19 70 GLN A N 1
ATOM 566 C CA . GLN A 1 70 ? 12.889 -7.244 22.982 1.00 88.19 70 GLN A CA 1
ATOM 567 C C . GLN A 1 70 ? 14.349 -7.248 23.431 1.00 88.19 70 GLN A C 1
ATOM 569 O O . GLN A 1 70 ? 15.239 -6.842 22.686 1.00 88.19 70 GLN A O 1
ATOM 574 N N . CYS A 1 71 ? 14.601 -7.692 24.657 1.00 83.06 71 CYS A N 1
ATOM 575 C CA . CYS A 1 71 ? 15.951 -7.803 25.200 1.00 83.06 71 CYS A CA 1
ATOM 576 C C . CYS A 1 71 ? 16.389 -9.261 25.077 1.00 83.06 71 CYS A C 1
ATOM 578 O O . CYS A 1 71 ? 15.722 -10.132 25.634 1.00 83.06 71 CYS A O 1
ATOM 580 N N . ASP A 1 72 ? 17.469 -9.540 24.350 1.00 72.44 72 ASP A N 1
ATOM 581 C CA . ASP A 1 72 ? 17.986 -10.906 24.248 1.00 72.44 72 ASP A CA 1
ATOM 582 C C . ASP A 1 72 ? 18.996 -11.234 25.365 1.00 72.44 72 ASP A C 1
ATOM 584 O O . ASP A 1 72 ? 19.585 -10.352 26.001 1.00 72.44 72 ASP A O 1
ATOM 588 N N . ASP A 1 73 ? 19.221 -12.531 25.595 1.00 65.25 73 ASP A N 1
ATOM 589 C CA . ASP A 1 73 ? 20.188 -13.040 26.583 1.00 65.25 73 ASP A CA 1
ATOM 590 C C . ASP A 1 73 ? 21.648 -12.671 26.243 1.00 65.25 73 ASP A C 1
ATOM 592 O O . ASP A 1 73 ? 22.552 -12.848 27.062 1.00 65.25 73 ASP A O 1
ATOM 596 N N . GLN A 1 74 ? 21.892 -12.175 25.026 1.00 62.09 74 GLN A N 1
ATOM 597 C CA . GLN A 1 74 ? 23.191 -11.722 24.524 1.00 62.09 74 GLN A CA 1
ATOM 598 C C . GLN A 1 74 ? 23.404 -10.214 24.745 1.00 62.09 74 GLN A C 1
ATOM 600 O O . GLN A 1 74 ? 24.394 -9.658 24.271 1.00 62.09 74 GLN A O 1
ATOM 605 N N . GLU A 1 75 ? 22.526 -9.577 25.530 1.00 68.38 75 GLU A N 1
ATOM 606 C CA . GLU A 1 75 ? 22.560 -8.167 25.930 1.00 68.38 75 GLU A CA 1
ATOM 607 C C . GLU A 1 75 ? 22.246 -7.163 24.809 1.00 68.38 75 GLU A C 1
ATOM 609 O O . GLU A 1 75 ? 22.524 -5.965 24.967 1.00 68.38 75 GLU A O 1
ATOM 614 N N . ASN A 1 76 ? 21.643 -7.615 23.708 1.00 80.44 76 ASN A N 1
ATOM 615 C CA . ASN A 1 76 ? 21.145 -6.747 22.652 1.00 80.44 76 ASN A CA 1
ATOM 616 C C . ASN A 1 76 ? 19.712 -6.290 22.934 1.00 80.44 76 ASN A C 1
ATOM 618 O O . ASN A 1 76 ? 18.894 -7.008 23.512 1.00 80.44 76 ASN A O 1
ATOM 622 N N . THR A 1 77 ? 19.403 -5.092 22.449 1.00 88.75 77 THR A N 1
ATOM 623 C CA . THR A 1 77 ? 18.052 -4.532 22.448 1.00 88.75 77 THR A CA 1
ATOM 624 C C . THR A 1 77 ? 17.542 -4.538 21.021 1.00 88.75 77 THR A C 1
ATOM 626 O O . THR A 1 77 ? 18.187 -3.969 20.143 1.00 88.75 77 THR A O 1
ATOM 629 N N . LEU A 1 78 ? 16.397 -5.166 20.790 1.00 88.56 78 LEU A N 1
ATOM 630 C CA . LEU A 1 78 ? 15.758 -5.276 19.488 1.00 88.56 78 LEU A CA 1
ATOM 631 C C . LEU A 1 78 ? 14.440 -4.506 19.465 1.00 88.56 78 LEU A C 1
ATOM 633 O O . LEU A 1 78 ? 13.719 -4.457 20.460 1.00 88.56 78 LEU A O 1
ATOM 637 N N . ILE A 1 79 ? 14.125 -3.926 18.313 1.00 87.81 79 ILE A N 1
ATOM 638 C CA . ILE A 1 79 ? 12.821 -3.339 18.007 1.00 87.81 79 ILE A CA 1
ATOM 639 C C . ILE A 1 79 ? 12.401 -3.778 16.610 1.00 87.81 79 ILE A C 1
ATOM 641 O O . ILE A 1 79 ? 13.226 -3.825 15.697 1.00 87.81 79 ILE A O 1
ATOM 645 N N . GLN A 1 80 ? 11.118 -4.073 16.439 1.00 81.75 80 GLN A N 1
ATOM 646 C CA . GLN A 1 80 ? 10.561 -4.392 15.134 1.00 81.75 80 GLN A CA 1
ATOM 647 C C . GLN A 1 80 ? 9.899 -3.143 14.538 1.00 81.75 80 GLN A C 1
ATOM 649 O O . GLN A 1 80 ? 8.979 -2.582 15.133 1.00 81.75 80 GLN A O 1
ATOM 654 N N . ILE A 1 81 ? 10.365 -2.692 13.371 1.00 70.88 81 ILE A N 1
ATOM 655 C CA . ILE A 1 81 ? 9.814 -1.529 12.655 1.00 70.88 81 ILE A CA 1
ATOM 656 C C . ILE A 1 81 ? 9.445 -1.970 11.241 1.00 70.88 81 ILE A C 1
ATOM 658 O O . ILE A 1 81 ? 10.302 -2.460 10.510 1.00 70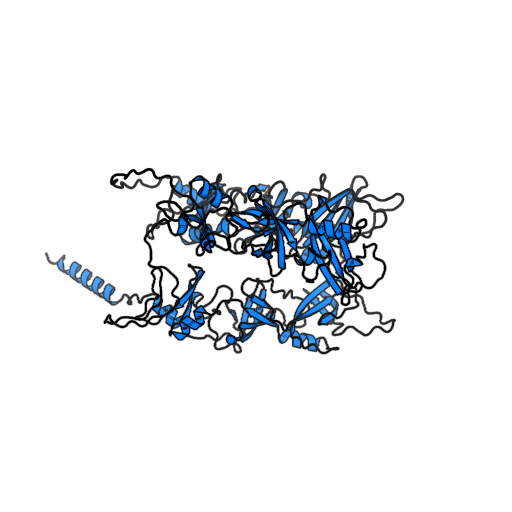.88 81 ILE A O 1
ATOM 662 N N . SER A 1 82 ? 8.178 -1.791 10.851 1.00 65.19 82 SER A N 1
ATOM 663 C CA . SER A 1 82 ? 7.662 -2.203 9.532 1.00 65.19 82 SER A CA 1
ATOM 664 C C . SER A 1 82 ? 8.015 -3.662 9.193 1.00 65.19 82 SER A C 1
ATOM 666 O O . SER A 1 82 ? 8.475 -3.964 8.097 1.00 65.19 82 SER A O 1
ATOM 668 N N . ASP A 1 83 ? 7.832 -4.545 10.180 1.00 64.00 83 ASP A N 1
ATOM 669 C CA . ASP A 1 83 ? 8.114 -5.986 10.134 1.00 64.00 83 ASP A CA 1
ATOM 670 C C . ASP A 1 83 ? 9.599 -6.390 9.991 1.00 64.00 83 ASP A C 1
ATOM 672 O O . ASP A 1 83 ? 9.892 -7.570 9.809 1.00 64.00 83 ASP A O 1
ATOM 676 N N . ILE A 1 84 ? 10.540 -5.450 10.150 1.00 65.94 84 ILE A N 1
ATOM 677 C CA . ILE A 1 84 ? 11.993 -5.694 10.125 1.00 65.94 84 ILE A CA 1
ATOM 678 C C . ILE A 1 84 ? 12.575 -5.588 11.543 1.00 65.94 84 ILE A C 1
ATOM 680 O O . ILE A 1 84 ? 12.271 -4.639 12.269 1.00 65.94 84 ILE A O 1
ATOM 684 N N . ASP A 1 85 ? 13.439 -6.536 11.917 1.00 76.31 85 ASP A N 1
ATOM 685 C CA . ASP A 1 85 ? 14.166 -6.536 13.192 1.00 76.31 85 ASP A CA 1
ATOM 686 C C . ASP A 1 85 ? 15.381 -5.596 13.148 1.00 76.31 85 ASP A C 1
ATOM 688 O O . ASP A 1 85 ? 16.317 -5.771 12.360 1.00 76.31 85 ASP A O 1
ATOM 692 N N . TYR A 1 86 ? 15.425 -4.643 14.073 1.00 82.56 86 TYR A N 1
ATOM 693 C CA . TYR A 1 86 ? 16.545 -3.726 14.238 1.00 82.56 86 TYR A CA 1
ATOM 694 C C . TYR A 1 86 ? 17.190 -3.859 15.614 1.00 82.56 86 TYR A C 1
ATOM 696 O O . TYR A 1 86 ? 16.506 -3.948 16.630 1.00 82.56 86 TYR A O 1
ATOM 704 N N . LEU A 1 87 ? 18.518 -3.773 15.655 1.00 86.56 87 LEU A N 1
ATOM 705 C CA . LEU A 1 87 ? 19.289 -3.526 16.867 1.00 86.56 87 LEU A CA 1
ATOM 706 C C . LEU A 1 87 ? 19.179 -2.055 17.263 1.00 86.56 87 LEU A C 1
ATOM 708 O O . LEU A 1 87 ? 19.504 -1.157 16.486 1.00 86.56 87 LEU A O 1
ATOM 712 N N . VAL A 1 88 ? 18.774 -1.805 18.500 1.00 89.81 88 VAL A N 1
ATOM 713 C CA . VAL A 1 88 ? 18.699 -0.472 19.095 1.00 89.81 88 VAL A CA 1
ATOM 714 C C . VAL A 1 88 ? 20.051 -0.114 19.699 1.00 89.81 88 VAL A C 1
ATOM 716 O O . VAL A 1 88 ? 20.517 -0.728 20.658 1.00 89.81 88 VAL A O 1
ATOM 719 N N . LEU A 1 89 ? 20.678 0.920 19.144 1.00 87.38 89 LEU A N 1
ATOM 720 C CA . LEU A 1 89 ? 21.971 1.434 19.591 1.00 87.38 89 LEU A CA 1
ATOM 721 C C . LEU A 1 89 ? 21.828 2.561 20.620 1.00 87.38 89 LEU A C 1
ATOM 723 O O . LEU A 1 89 ? 22.732 2.766 21.432 1.00 87.38 89 LEU A O 1
ATOM 727 N N . GLY A 1 90 ? 20.707 3.285 20.596 1.00 88.69 90 GLY A N 1
ATOM 728 C CA . GLY A 1 90 ? 20.425 4.381 21.519 1.00 88.69 90 GLY A CA 1
ATOM 729 C C . GLY A 1 90 ? 18.975 4.853 21.450 1.00 88.69 90 GLY A C 1
ATOM 730 O O . GLY A 1 90 ? 18.342 4.763 20.403 1.00 88.69 90 GLY A O 1
ATOM 731 N N . ILE A 1 91 ? 18.459 5.379 22.561 1.00 90.38 91 ILE A N 1
ATOM 732 C CA . ILE A 1 91 ? 17.141 6.022 22.646 1.00 90.38 91 ILE A CA 1
ATOM 733 C C . ILE A 1 91 ? 17.330 7.394 23.294 1.00 90.38 91 ILE A C 1
ATOM 735 O O . ILE A 1 91 ? 17.916 7.500 24.370 1.00 90.38 91 ILE A O 1
ATOM 739 N N . ASN A 1 92 ? 16.826 8.441 22.645 1.00 85.81 92 ASN A N 1
ATOM 740 C CA . ASN A 1 92 ? 16.744 9.792 23.181 1.00 85.81 92 ASN A CA 1
ATOM 741 C C . ASN A 1 92 ? 15.271 10.202 23.279 1.00 85.81 92 ASN A C 1
ATOM 743 O O . ASN A 1 92 ? 14.656 10.580 22.281 1.00 85.81 92 ASN A O 1
ATOM 747 N N . LEU A 1 93 ? 14.722 10.112 24.492 1.00 84.19 93 LEU A N 1
ATOM 748 C CA . LEU A 1 93 ? 13.313 10.398 24.772 1.00 84.19 93 LEU A CA 1
ATOM 749 C C . LEU A 1 93 ? 12.952 11.873 24.535 1.00 84.19 93 LEU A C 1
ATOM 751 O O . LEU A 1 93 ? 11.884 12.148 23.997 1.00 84.19 93 LEU A O 1
ATOM 755 N N . ASP A 1 94 ? 13.850 12.808 24.860 1.00 82.69 94 ASP A N 1
ATOM 756 C CA . ASP A 1 94 ? 13.609 14.252 24.717 1.00 82.69 94 ASP A CA 1
ATOM 757 C C . ASP A 1 94 ? 13.563 14.697 23.251 1.00 82.69 94 ASP A C 1
ATOM 759 O O . ASP A 1 94 ? 12.778 15.567 22.873 1.00 82.69 94 ASP A O 1
ATOM 763 N N . ALA A 1 95 ? 14.429 14.114 22.420 1.00 79.50 95 ALA A N 1
ATOM 764 C CA . ALA A 1 95 ? 14.498 14.415 20.993 1.00 79.50 95 ALA A CA 1
ATOM 765 C C . ALA A 1 95 ? 13.486 13.615 20.159 1.00 79.50 95 ALA A C 1
ATOM 767 O O . ALA A 1 95 ? 13.343 13.878 18.964 1.00 79.50 95 ALA A O 1
ATOM 768 N N . GLU A 1 96 ? 12.808 12.649 20.780 1.00 86.69 96 GLU A N 1
ATOM 769 C CA . GLU A 1 96 ? 11.942 11.671 20.128 1.00 86.69 96 GLU A CA 1
ATOM 770 C C . GLU A 1 96 ? 12.679 10.816 19.074 1.00 86.69 96 GLU A C 1
ATOM 772 O O . GLU A 1 96 ? 12.121 10.501 18.025 1.00 86.69 96 GLU A O 1
ATOM 777 N N . ILE A 1 97 ? 13.953 10.471 19.327 1.00 85.31 97 ILE A N 1
ATOM 778 C CA . ILE A 1 97 ? 14.840 9.773 18.376 1.00 85.31 97 ILE A CA 1
ATOM 779 C C . ILE A 1 97 ? 15.300 8.417 18.918 1.00 85.31 97 ILE A C 1
ATOM 781 O O . ILE A 1 97 ? 15.834 8.326 20.024 1.00 85.31 97 ILE A O 1
ATOM 785 N N . ILE A 1 98 ? 15.165 7.369 18.106 1.00 87.56 98 ILE A N 1
ATOM 786 C CA . ILE A 1 98 ? 15.787 6.059 18.303 1.00 87.56 98 ILE A CA 1
ATOM 787 C C . ILE A 1 98 ? 16.882 5.855 17.254 1.00 87.56 98 ILE A C 1
ATOM 789 O O . ILE A 1 98 ? 16.670 6.066 16.062 1.00 87.56 98 ILE A O 1
ATOM 793 N N . THR A 1 99 ? 18.072 5.461 17.696 1.00 87.25 99 THR A N 1
ATOM 794 C CA . THR A 1 99 ? 19.176 5.082 16.815 1.00 87.25 99 THR A CA 1
ATOM 795 C C . THR A 1 99 ? 19.159 3.573 16.642 1.00 87.25 99 THR A C 1
ATOM 797 O O . THR A 1 99 ? 19.308 2.836 17.620 1.00 87.25 99 THR A O 1
ATOM 800 N N . VAL A 1 100 ? 19.007 3.117 15.402 1.00 85.25 100 VAL A N 1
ATOM 801 C CA . VAL A 1 100 ? 18.889 1.700 15.061 1.00 85.25 100 VAL A CA 1
ATOM 802 C C . VAL A 1 100 ? 19.906 1.278 14.009 1.00 85.25 100 VAL A C 1
ATOM 804 O O . VAL A 1 100 ? 20.363 2.080 13.198 1.00 85.25 100 VAL A O 1
ATOM 807 N N . THR A 1 101 ? 20.253 -0.001 14.000 1.00 78.88 101 THR A N 1
ATOM 808 C CA . THR A 1 101 ? 20.960 -0.653 12.896 1.00 78.88 101 THR A CA 1
ATOM 809 C C . THR A 1 101 ? 20.296 -1.994 12.598 1.00 78.88 101 THR A C 1
ATOM 811 O O . THR A 1 101 ? 19.598 -2.532 13.451 1.00 78.88 101 THR A O 1
ATOM 814 N N . SER A 1 102 ? 20.436 -2.523 11.384 1.00 74.06 102 SER A N 1
ATOM 815 C CA . SER A 1 102 ? 19.862 -3.838 11.050 1.00 74.06 102 SER A CA 1
ATOM 816 C C . SER A 1 102 ? 20.416 -4.909 11.991 1.00 74.06 102 SER A C 1
ATOM 818 O O . SER A 1 102 ? 21.622 -4.933 12.240 1.00 74.06 102 SER A O 1
ATOM 820 N N . LYS A 1 103 ? 19.566 -5.811 12.489 1.00 70.12 103 LYS A N 1
ATOM 821 C CA . LYS A 1 103 ? 20.014 -6.957 13.299 1.00 70.12 103 LYS A CA 1
ATOM 822 C C . LYS A 1 103 ? 20.964 -7.873 12.541 1.00 70.12 103 LYS A C 1
ATOM 824 O O . LYS A 1 103 ? 21.901 -8.416 13.118 1.00 70.12 103 LYS A O 1
ATOM 829 N N . ASP A 1 104 ? 20.751 -7.977 11.241 1.00 62.22 104 ASP A N 1
ATOM 830 C CA . ASP A 1 104 ? 21.531 -8.852 10.383 1.00 62.22 104 ASP A CA 1
ATOM 831 C C . ASP A 1 104 ? 22.868 -8.205 9.945 1.00 62.22 104 ASP A C 1
ATOM 833 O O . ASP A 1 104 ? 23.688 -8.843 9.287 1.00 62.22 104 ASP A O 1
ATOM 837 N N . LEU A 1 105 ? 23.154 -6.954 10.350 1.00 60.56 105 LEU A N 1
ATOM 838 C CA . LEU A 1 105 ? 24.469 -6.326 10.163 1.00 60.56 105 LEU A CA 1
ATOM 839 C C . LEU A 1 105 ? 25.495 -6.909 11.149 1.00 60.56 105 LEU A C 1
ATOM 841 O O . LEU A 1 105 ? 25.825 -6.308 12.171 1.00 60.56 105 LEU A O 1
ATOM 845 N N . GLY A 1 106 ? 26.057 -8.070 10.810 1.00 45.56 106 GLY A N 1
ATOM 846 C CA . GLY A 1 106 ? 27.141 -8.692 11.570 1.00 45.56 106 GLY A CA 1
ATOM 847 C C . GLY A 1 106 ? 27.978 -9.661 10.734 1.00 45.56 106 GLY A C 1
ATOM 848 O O . GLY A 1 106 ? 27.553 -10.770 10.456 1.00 45.56 106 GLY A O 1
ATOM 849 N N . GLY A 1 107 ? 29.209 -9.274 10.364 1.00 51.38 107 GLY A N 1
ATOM 850 C CA . GLY A 1 107 ? 30.167 -10.161 9.672 1.00 51.38 107 GLY A CA 1
ATOM 851 C C . GLY A 1 107 ? 30.683 -9.632 8.328 1.00 51.38 107 GLY A C 1
ATOM 852 O O . GLY A 1 107 ? 30.873 -8.422 8.180 1.00 51.38 107 GLY A O 1
ATOM 853 N N . ASP A 1 108 ? 30.965 -10.538 7.384 1.00 46.06 108 ASP A N 1
ATOM 854 C CA . ASP A 1 108 ? 31.352 -10.258 5.980 1.00 46.06 108 ASP A CA 1
ATOM 855 C C . ASP A 1 108 ? 30.136 -9.894 5.089 1.00 46.06 108 ASP A C 1
ATOM 857 O O . ASP A 1 108 ? 30.245 -9.755 3.870 1.00 46.06 108 ASP A O 1
ATOM 861 N N . GLU A 1 109 ? 28.956 -9.734 5.689 1.00 54.47 109 GLU A N 1
ATOM 862 C CA . GLU A 1 109 ? 27.665 -9.589 5.018 1.00 54.47 109 GLU A CA 1
ATOM 863 C C . GLU A 1 109 ? 27.212 -8.126 5.019 1.00 54.47 109 GLU A C 1
ATOM 865 O O . GLU A 1 109 ? 26.381 -7.712 5.807 1.00 54.47 109 GLU A O 1
ATOM 870 N N . ILE A 1 110 ? 27.770 -7.306 4.129 1.00 54.34 110 ILE A N 1
ATOM 871 C CA . ILE A 1 110 ? 27.385 -5.887 3.953 1.00 54.34 110 ILE A CA 1
ATOM 872 C C . ILE A 1 110 ? 26.174 -5.744 2.995 1.00 54.34 110 ILE A C 1
ATOM 874 O O . ILE A 1 110 ? 25.635 -4.661 2.789 1.00 54.34 110 ILE A O 1
ATOM 878 N N . CYS A 1 111 ? 25.735 -6.850 2.389 1.00 54.00 111 CYS A N 1
ATOM 879 C CA . CYS A 1 111 ? 24.927 -6.848 1.169 1.00 54.00 111 CYS A CA 1
ATOM 880 C C . CYS A 1 111 ? 23.520 -7.437 1.335 1.00 54.00 111 CYS A C 1
ATOM 882 O O . CYS A 1 111 ? 22.825 -7.591 0.340 1.00 54.00 111 CYS A O 1
ATOM 884 N N . GLN A 1 112 ? 23.094 -7.799 2.544 1.00 49.62 112 GLN A N 1
ATOM 885 C CA . GLN A 1 112 ? 21.900 -8.626 2.754 1.00 49.62 112 GLN A CA 1
ATOM 886 C C . GLN A 1 112 ? 20.683 -7.875 3.327 1.00 49.62 112 GLN A C 1
ATOM 888 O O . GLN A 1 112 ? 19.797 -8.524 3.864 1.00 49.62 112 GLN A O 1
ATOM 893 N N . PHE A 1 113 ? 20.571 -6.540 3.232 1.00 53.75 113 PHE A N 1
ATOM 894 C CA . PHE A 1 113 ? 19.526 -5.825 4.000 1.00 53.75 113 PHE A CA 1
ATOM 895 C C . PHE A 1 113 ? 18.769 -4.778 3.191 1.00 53.75 113 PHE A C 1
ATOM 897 O O . PHE A 1 113 ? 19.359 -3.828 2.689 1.00 53.75 113 PHE A O 1
ATOM 904 N N . ASN A 1 114 ? 17.444 -4.907 3.132 1.00 47.03 114 ASN A N 1
ATOM 905 C CA . ASN A 1 114 ? 16.552 -3.795 2.823 1.00 47.03 114 ASN A CA 1
ATOM 906 C C . ASN A 1 114 ? 16.227 -3.098 4.147 1.00 47.03 114 ASN A C 1
ATOM 908 O O . ASN A 1 114 ? 15.534 -3.667 4.977 1.00 47.03 114 ASN A O 1
ATOM 912 N N . THR A 1 115 ? 16.754 -1.898 4.374 1.00 49.28 115 THR A N 1
ATOM 913 C CA . THR A 1 115 ? 16.544 -1.142 5.622 1.00 49.28 115 THR A CA 1
ATOM 914 C C . THR A 1 115 ? 15.479 -0.063 5.477 1.00 49.28 115 THR A C 1
ATOM 916 O O . THR A 1 115 ? 15.378 0.810 6.340 1.00 49.28 115 THR A O 1
ATOM 919 N N . THR A 1 116 ? 14.695 -0.109 4.394 1.00 50.19 116 THR A N 1
ATOM 920 C CA . THR A 1 116 ? 13.648 0.874 4.138 1.00 50.19 116 THR A CA 1
ATOM 921 C C . THR A 1 116 ? 12.579 0.763 5.219 1.00 50.19 116 THR A C 1
ATOM 923 O O . THR A 1 116 ? 11.727 -0.118 5.170 1.00 50.19 116 THR A O 1
ATOM 926 N N . ILE A 1 117 ? 12.613 1.683 6.181 1.00 52.47 117 ILE A N 1
ATOM 927 C CA . ILE A 1 117 ? 11.483 1.992 7.049 1.00 52.47 117 ILE A CA 1
ATOM 928 C C . ILE A 1 117 ? 10.402 2.557 6.137 1.00 52.47 117 ILE A C 1
ATOM 930 O O . ILE A 1 117 ? 10.383 3.750 5.822 1.00 52.47 117 ILE A O 1
ATOM 934 N N . ASP A 1 118 ? 9.562 1.660 5.627 1.00 45.53 118 ASP A N 1
ATOM 935 C CA . ASP A 1 118 ? 8.348 2.040 4.931 1.00 45.53 118 ASP A CA 1
ATOM 936 C C . ASP A 1 118 ? 7.498 2.827 5.927 1.00 45.53 118 ASP A C 1
ATOM 938 O O . ASP A 1 118 ? 7.415 2.460 7.103 1.00 45.53 118 ASP A O 1
ATOM 942 N N . ASN A 1 119 ? 6.993 3.965 5.470 1.00 46.59 119 ASN A N 1
ATOM 943 C CA . ASN A 1 119 ? 6.581 5.122 6.261 1.00 46.59 119 ASN A CA 1
ATOM 944 C C . ASN A 1 119 ? 5.419 4.778 7.215 1.00 46.59 119 ASN A C 1
ATOM 946 O O . ASN A 1 119 ? 4.254 5.052 6.932 1.00 46.59 119 ASN A O 1
ATOM 950 N N . SER A 1 120 ? 5.735 4.133 8.340 1.00 50.59 120 SER A N 1
ATOM 951 C CA . SER A 1 120 ? 4.771 3.768 9.371 1.00 50.59 120 SER A CA 1
ATOM 952 C C . SER A 1 120 ? 4.179 5.037 9.991 1.00 50.59 120 SER A C 1
ATOM 954 O O . SER A 1 120 ? 4.869 6.040 10.169 1.00 50.59 120 SER A O 1
ATOM 956 N N . ASN A 1 121 ? 2.909 4.999 10.399 1.00 55.09 121 ASN A N 1
ATOM 957 C CA . ASN A 1 121 ? 2.238 6.134 11.055 1.00 55.09 121 ASN A CA 1
ATOM 958 C C . ASN A 1 121 ? 2.905 6.581 12.381 1.00 55.09 121 ASN A C 1
ATOM 960 O O . ASN A 1 121 ? 2.467 7.558 12.982 1.00 55.09 121 ASN A O 1
ATOM 964 N N . ILE A 1 122 ? 3.939 5.869 12.850 1.00 66.81 122 ILE A N 1
ATOM 965 C CA . ILE A 1 122 ? 4.588 6.053 14.152 1.00 66.81 122 ILE A CA 1
ATOM 966 C C . ILE A 1 122 ? 6.098 6.347 14.082 1.00 66.81 122 ILE A C 1
ATOM 968 O O . ILE A 1 122 ? 6.620 6.848 15.075 1.00 66.81 122 ILE A O 1
ATOM 972 N N . PHE A 1 123 ? 6.783 6.123 12.949 1.00 71.19 123 PHE A N 1
ATOM 973 C CA . PHE A 1 123 ? 8.224 6.378 12.764 1.00 71.19 123 PHE A CA 1
ATOM 974 C C . PHE A 1 123 ? 8.527 7.091 11.432 1.00 71.19 123 PHE A C 1
ATOM 976 O O . PHE A 1 123 ? 7.930 6.782 10.408 1.00 71.19 123 PHE A O 1
ATOM 983 N N . GLU A 1 124 ? 9.491 8.014 11.427 1.00 67.25 124 GLU A N 1
ATOM 984 C CA . GLU A 1 124 ? 10.060 8.661 10.237 1.00 67.25 124 GLU A CA 1
ATOM 985 C C . GLU A 1 124 ? 11.584 8.780 10.331 1.00 67.25 124 GLU A C 1
ATOM 987 O O . GLU A 1 124 ? 12.156 8.775 11.416 1.00 67.25 124 GLU A O 1
ATOM 992 N N . TYR A 1 125 ? 12.271 8.940 9.203 1.00 66.00 125 TYR A N 1
ATOM 993 C CA . TYR A 1 125 ? 13.712 9.189 9.215 1.00 66.00 125 TYR A CA 1
ATOM 994 C C . TYR A 1 125 ? 14.060 10.564 9.800 1.00 66.00 125 TYR A C 1
ATOM 996 O O . TYR A 1 125 ? 13.444 11.576 9.458 1.00 66.00 125 TYR A O 1
ATOM 1004 N N . ALA A 1 126 ? 15.105 10.629 10.629 1.00 61.50 126 ALA A N 1
ATOM 1005 C CA . ALA A 1 126 ? 15.641 11.906 11.093 1.00 61.50 126 ALA A CA 1
ATOM 1006 C C . ALA A 1 126 ? 16.323 12.682 9.943 1.00 61.50 126 ALA A C 1
ATOM 1008 O O . ALA A 1 126 ? 16.893 12.105 9.018 1.00 61.50 126 ALA A O 1
ATOM 1009 N N . TRP A 1 127 ? 16.316 14.019 10.003 1.00 47.59 127 TRP A N 1
ATOM 1010 C CA . TRP A 1 127 ? 16.737 14.914 8.904 1.00 47.59 127 TRP A CA 1
ATOM 1011 C C . TRP A 1 127 ? 18.249 14.892 8.558 1.00 47.59 127 TRP A C 1
ATOM 1013 O O . TRP A 1 127 ? 18.714 15.686 7.738 1.00 47.59 127 TRP A O 1
ATOM 1023 N N . SER A 1 128 ? 19.043 14.013 9.181 1.00 55.19 128 SER A N 1
ATOM 1024 C CA . SER A 1 128 ? 20.508 13.923 9.053 1.00 55.19 128 SER A CA 1
ATOM 1025 C C . SER A 1 128 ? 21.007 12.763 8.176 1.00 55.19 128 SER A C 1
ATOM 1027 O O . SER A 1 128 ? 22.224 12.574 8.064 1.00 55.19 128 SER A O 1
ATOM 1029 N N . LEU A 1 129 ? 20.107 12.001 7.545 1.00 57.41 129 LEU A N 1
ATOM 1030 C CA . LEU A 1 129 ? 20.464 10.789 6.802 1.00 57.41 129 LEU A CA 1
ATOM 1031 C C . LEU A 1 129 ? 20.865 11.058 5.347 1.00 57.41 129 LEU A C 1
ATOM 1033 O O . LEU A 1 129 ? 20.356 11.957 4.677 1.00 57.41 129 LEU A O 1
ATOM 1037 N N . VAL A 1 130 ? 21.798 10.244 4.862 1.00 57.03 130 VAL A N 1
ATOM 1038 C CA . VAL A 1 130 ? 22.247 10.164 3.473 1.00 57.03 130 VAL A CA 1
ATOM 1039 C C . VAL A 1 130 ? 22.072 8.729 3.012 1.00 57.03 130 VAL A C 1
ATOM 1041 O O . VAL A 1 130 ? 22.552 7.799 3.654 1.00 57.03 130 VAL A O 1
ATOM 1044 N N . ASN A 1 131 ? 21.417 8.559 1.871 1.00 60.72 131 ASN A N 1
ATOM 1045 C CA . ASN A 1 131 ? 21.258 7.257 1.249 1.00 60.72 131 ASN A CA 1
ATOM 1046 C C . ASN A 1 131 ? 22.577 6.814 0.611 1.00 60.72 131 ASN A C 1
ATOM 1048 O O . ASN A 1 131 ? 23.171 7.536 -0.196 1.00 60.72 131 ASN A O 1
ATOM 1052 N N . PHE A 1 132 ? 23.021 5.618 0.971 1.00 59.06 132 PHE A N 1
ATOM 1053 C CA . PHE A 1 132 ? 24.106 4.916 0.310 1.00 59.06 132 PHE A CA 1
ATOM 1054 C C . PHE A 1 132 ? 23.553 3.843 -0.593 1.00 59.06 132 PHE A C 1
ATOM 1056 O O . PHE A 1 132 ? 22.707 3.065 -0.170 1.00 59.06 132 PHE A O 1
ATOM 1063 N N . THR A 1 133 ? 24.076 3.769 -1.809 1.00 61.44 133 THR A N 1
ATOM 1064 C CA . THR A 1 133 ? 23.718 2.715 -2.752 1.00 61.44 133 THR A CA 1
ATOM 1065 C C . THR A 1 133 ? 24.849 1.699 -2.836 1.00 61.44 133 THR A C 1
ATOM 1067 O O . THR A 1 133 ? 25.965 2.033 -3.236 1.00 61.44 133 THR A O 1
ATOM 1070 N N . PHE A 1 134 ? 24.559 0.456 -2.469 1.00 59.06 134 PHE A N 1
ATOM 1071 C CA . PHE A 1 134 ? 25.457 -0.692 -2.538 1.00 59.06 134 PHE A CA 1
ATOM 1072 C C . PHE A 1 134 ? 25.150 -1.460 -3.808 1.00 59.06 134 PHE A C 1
ATOM 1074 O O . PHE A 1 134 ? 24.048 -1.977 -3.932 1.00 59.06 134 PHE A O 1
ATOM 1081 N N . SER A 1 135 ? 26.092 -1.539 -4.743 1.00 58.69 135 SER A N 1
ATOM 1082 C CA . SER A 1 135 ? 25.873 -2.150 -6.055 1.00 58.69 135 SER A CA 1
ATOM 1083 C C . SER A 1 135 ? 26.709 -3.413 -6.231 1.00 58.69 135 SER A C 1
ATOM 1085 O O . SER A 1 135 ? 27.913 -3.375 -5.989 1.00 58.69 135 SER A O 1
ATOM 1087 N N . TYR A 1 136 ? 26.092 -4.523 -6.644 1.00 55.06 136 TYR A N 1
ATOM 1088 C CA . TYR A 1 136 ? 26.740 -5.830 -6.845 1.00 55.06 136 TYR A CA 1
ATOM 1089 C C . TYR A 1 136 ? 25.812 -6.809 -7.604 1.00 55.06 136 TYR A C 1
ATOM 1091 O O . TYR A 1 136 ? 24.608 -6.595 -7.643 1.00 55.06 136 TYR A O 1
ATOM 1099 N N . PRO A 1 137 ? 26.324 -7.907 -8.193 1.00 49.06 137 PRO A N 1
ATOM 1100 C CA . PRO A 1 137 ? 27.670 -8.020 -8.742 1.00 49.06 137 PRO A CA 1
ATOM 1101 C C . PRO A 1 137 ? 27.867 -7.038 -9.909 1.00 49.06 137 PRO A C 1
ATOM 1103 O O . PRO A 1 137 ? 26.949 -6.774 -10.696 1.00 49.06 137 PRO A O 1
ATOM 1106 N N . CYS A 1 138 ? 29.084 -6.517 -10.044 1.00 54.28 138 CYS A N 1
ATOM 1107 C CA . CYS A 1 138 ? 29.451 -5.607 -11.130 1.00 54.28 138 CYS A CA 1
ATOM 1108 C C . CYS A 1 138 ? 30.456 -6.266 -12.098 1.00 54.28 138 CYS A C 1
ATOM 1110 O O . CYS A 1 138 ? 31.221 -7.155 -11.700 1.00 54.28 138 CYS A O 1
ATOM 1112 N N . PRO A 1 139 ? 30.490 -5.848 -13.378 1.00 58.38 139 PRO A N 1
ATOM 1113 C CA . PRO A 1 139 ? 31.503 -6.283 -14.329 1.00 58.38 139 PRO A CA 1
ATOM 1114 C C . PRO A 1 139 ? 32.926 -6.022 -13.805 1.00 58.38 139 PRO A C 1
ATOM 1116 O O . PRO A 1 139 ? 33.133 -5.045 -13.081 1.00 58.38 139 PRO A O 1
ATOM 1119 N N . PRO A 1 140 ? 33.918 -6.855 -14.173 1.00 55.50 140 PRO A N 1
ATOM 1120 C CA . PRO A 1 140 ? 35.312 -6.627 -13.805 1.00 55.50 140 PRO A CA 1
ATOM 1121 C C . PRO A 1 140 ? 35.787 -5.263 -14.312 1.00 55.50 140 PRO A C 1
ATOM 1123 O O . PRO A 1 140 ? 35.638 -4.954 -15.495 1.00 55.50 140 PRO A O 1
ATOM 1126 N N . TRP A 1 141 ? 36.375 -4.454 -13.430 1.00 54.84 141 TRP A N 1
ATOM 1127 C CA . TRP A 1 141 ? 36.897 -3.140 -13.798 1.00 54.84 141 TRP A CA 1
ATOM 1128 C C . TRP A 1 141 ? 38.160 -3.298 -14.654 1.00 54.84 141 TRP A C 1
ATOM 1130 O O . TRP A 1 141 ? 39.261 -3.497 -14.142 1.00 54.84 141 TRP A O 1
ATOM 1140 N N . THR A 1 142 ? 38.022 -3.233 -15.977 1.00 53.59 142 THR A N 1
ATOM 1141 C CA . THR A 1 142 ? 39.164 -3.186 -16.894 1.00 53.59 142 THR A CA 1
ATOM 1142 C C . THR A 1 142 ? 39.626 -1.736 -16.981 1.00 53.59 142 THR A C 1
ATOM 1144 O O . THR A 1 142 ? 39.092 -0.978 -17.783 1.00 53.59 142 THR A O 1
ATOM 1147 N N . GLY A 1 143 ? 40.551 -1.329 -16.104 1.00 52.03 143 GLY A N 1
ATOM 1148 C CA . GLY A 1 143 ? 41.017 0.057 -15.924 1.00 52.03 143 GLY A CA 1
ATOM 1149 C C . GLY A 1 143 ? 41.749 0.680 -17.122 1.00 52.03 143 GLY A C 1
ATOM 1150 O O . GLY A 1 143 ? 42.896 1.098 -16.999 1.00 52.03 143 GLY A O 1
ATOM 1151 N N . GLY A 1 144 ? 41.106 0.747 -18.284 1.00 41.03 144 GLY A N 1
ATOM 1152 C CA . GLY A 1 144 ? 41.618 1.378 -19.492 1.00 41.03 144 GLY A CA 1
ATOM 1153 C C . GLY A 1 144 ? 40.830 2.639 -19.814 1.00 41.03 144 GLY A C 1
ATOM 1154 O O . GLY A 1 144 ? 39.809 2.549 -20.484 1.00 41.03 144 GLY A O 1
ATOM 1155 N N . GLY A 1 145 ? 41.326 3.799 -19.371 1.00 44.03 145 GLY A N 1
ATOM 1156 C CA . GLY A 1 145 ? 40.780 5.097 -19.789 1.00 44.03 145 GLY A CA 1
ATOM 1157 C C . GLY A 1 145 ? 40.682 6.186 -18.720 1.00 44.03 145 GLY A C 1
ATOM 1158 O O . GLY A 1 145 ? 39.730 6.945 -18.748 1.00 44.03 145 GLY A O 1
ATOM 1159 N N . GLY A 1 146 ? 41.624 6.303 -17.777 1.00 47.66 146 GLY A N 1
ATOM 1160 C CA . GLY A 1 146 ? 41.664 7.457 -16.858 1.00 47.66 146 GLY A CA 1
ATOM 1161 C C . GLY A 1 146 ? 40.558 7.525 -15.791 1.00 47.66 146 GLY A C 1
ATOM 1162 O O . GLY A 1 146 ? 40.523 8.497 -15.039 1.00 47.66 146 GLY A O 1
ATOM 1163 N N . ASP A 1 147 ? 39.699 6.509 -15.686 1.00 49.06 147 ASP A N 1
ATOM 1164 C CA . ASP A 1 147 ? 38.644 6.452 -14.675 1.00 49.06 147 ASP A CA 1
ATOM 1165 C C . ASP A 1 147 ? 39.210 6.200 -13.266 1.00 49.06 147 ASP A C 1
ATOM 1167 O O . ASP A 1 147 ? 40.019 5.295 -13.038 1.00 49.06 147 ASP A O 1
ATOM 1171 N N . ILE A 1 148 ? 38.758 7.009 -12.306 1.00 50.91 148 ILE A N 1
ATOM 1172 C CA . ILE A 1 148 ? 39.086 6.897 -10.879 1.00 50.91 148 ILE A CA 1
ATOM 1173 C C . ILE A 1 148 ? 38.385 5.641 -10.318 1.00 50.91 148 ILE A C 1
ATOM 1175 O O . ILE A 1 148 ? 37.193 5.470 -10.585 1.00 50.91 148 ILE A O 1
ATOM 1179 N N . PRO A 1 149 ? 39.061 4.761 -9.547 1.00 51.59 149 PRO A N 1
ATOM 1180 C CA . PRO A 1 149 ? 38.405 3.606 -8.932 1.00 51.59 149 PRO A CA 1
ATOM 1181 C C . PRO A 1 149 ? 37.232 4.052 -8.037 1.00 51.59 149 PRO A C 1
ATOM 1183 O O . PRO A 1 149 ? 37.353 5.072 -7.348 1.00 51.59 149 PRO A O 1
ATOM 1186 N N . PRO A 1 150 ? 36.096 3.325 -8.032 1.00 53.97 150 PRO A N 1
ATOM 1187 C CA . PRO A 1 150 ? 34.923 3.733 -7.271 1.00 53.97 150 PRO A CA 1
ATOM 1188 C C . PRO A 1 150 ? 35.244 3.764 -5.765 1.00 53.97 150 PRO A C 1
ATOM 1190 O O . PRO A 1 150 ? 35.944 2.871 -5.275 1.00 53.97 150 PRO A O 1
ATOM 1193 N N . PRO A 1 151 ? 34.751 4.767 -5.009 1.00 55.50 151 PRO A N 1
ATOM 1194 C CA . PRO A 1 151 ? 34.881 4.783 -3.553 1.00 55.50 151 PRO A CA 1
ATOM 1195 C C . PRO A 1 151 ? 34.271 3.507 -2.947 1.00 55.50 151 PRO A C 1
ATOM 1197 O O . PRO A 1 151 ? 33.252 3.028 -3.435 1.00 55.50 151 PRO A O 1
ATOM 1200 N N . ALA A 1 152 ? 34.898 2.955 -1.902 1.00 58.88 152 ALA A N 1
ATOM 1201 C CA . ALA A 1 152 ? 34.437 1.767 -1.172 1.00 58.88 152 ALA A CA 1
ATOM 1202 C C . ALA A 1 152 ? 34.108 0.525 -2.041 1.00 58.88 152 ALA A C 1
ATOM 1204 O O . ALA A 1 152 ? 33.052 -0.089 -1.903 1.00 58.88 152 ALA A O 1
ATOM 1205 N N . GLY A 1 153 ? 35.038 0.121 -2.910 1.00 61.94 153 GLY A N 1
ATOM 1206 C CA . GLY A 1 153 ? 35.046 -1.158 -3.633 1.00 61.94 153 GLY A CA 1
ATOM 1207 C C . GLY A 1 153 ? 36.456 -1.484 -4.162 1.00 61.94 153 GLY A C 1
ATOM 1208 O O . GLY A 1 153 ? 37.354 -0.652 -4.024 1.00 61.94 153 GLY A O 1
ATOM 1209 N N . PRO A 1 154 ? 36.696 -2.665 -4.762 1.00 61.78 154 PRO A N 1
ATOM 1210 C CA . PRO A 1 154 ? 35.775 -3.791 -4.900 1.00 61.78 154 PRO A CA 1
ATOM 1211 C C . PRO A 1 154 ? 35.657 -4.617 -3.603 1.00 61.78 154 PRO A C 1
ATOM 1213 O O . PRO A 1 154 ? 36.664 -4.927 -2.968 1.00 61.78 154 PRO A O 1
ATOM 1216 N N . PHE A 1 155 ? 34.442 -5.034 -3.239 1.00 63.28 155 PHE A N 1
ATOM 1217 C CA . PHE A 1 155 ? 34.185 -6.057 -2.214 1.00 63.28 155 PHE A CA 1
ATOM 1218 C C . PHE A 1 155 ? 33.450 -7.271 -2.790 1.00 63.28 155 PHE A C 1
ATOM 1220 O O . PHE A 1 155 ? 32.894 -7.218 -3.886 1.00 63.28 155 PHE A O 1
ATOM 1227 N N . ASN A 1 156 ? 33.463 -8.384 -2.059 1.00 63.38 156 ASN A N 1
ATOM 1228 C CA . ASN A 1 156 ? 32.643 -9.549 -2.379 1.00 63.38 156 ASN A CA 1
ATOM 1229 C C . ASN A 1 156 ? 31.459 -9.602 -1.408 1.00 63.38 156 ASN A C 1
ATOM 1231 O O . ASN A 1 156 ? 31.640 -9.371 -0.218 1.00 63.38 156 ASN A O 1
ATOM 1235 N N . CYS A 1 157 ? 30.280 -9.943 -1.915 1.00 55.16 157 CYS A N 1
ATOM 1236 C CA . CYS A 1 157 ? 29.067 -10.176 -1.144 1.00 55.16 157 CYS A CA 1
ATOM 1237 C C . CYS A 1 157 ? 28.782 -11.681 -1.094 1.00 55.16 157 CYS A C 1
ATOM 1239 O O . CYS A 1 157 ? 28.316 -12.239 -2.092 1.00 55.16 157 CYS A O 1
ATOM 1241 N N . PRO A 1 158 ? 29.071 -12.368 0.018 1.00 54.41 158 PRO A N 1
ATOM 1242 C CA . PRO A 1 158 ? 28.558 -13.708 0.242 1.00 54.41 158 PRO A CA 1
ATOM 1243 C C . PRO A 1 158 ? 27.050 -13.629 0.539 1.00 54.41 158 PRO A C 1
ATOM 1245 O O . PRO A 1 158 ? 26.634 -13.012 1.515 1.00 54.41 158 PRO A O 1
ATOM 1248 N N . ILE A 1 159 ? 26.220 -14.219 -0.322 1.00 49.84 159 ILE A N 1
ATOM 1249 C CA . ILE A 1 159 ? 24.770 -14.351 -0.114 1.00 49.84 159 ILE A CA 1
ATOM 1250 C C . ILE A 1 159 ? 24.420 -15.834 -0.206 1.00 49.84 159 ILE A C 1
ATOM 1252 O O . ILE A 1 159 ? 24.622 -16.445 -1.255 1.00 49.84 159 ILE A O 1
ATOM 1256 N N . HIS A 1 160 ? 23.947 -16.427 0.895 1.00 43.12 160 HIS A N 1
ATOM 1257 C CA . HIS A 1 160 ? 23.544 -17.842 0.978 1.00 43.12 160 HIS A CA 1
ATOM 1258 C C . HIS A 1 160 ? 24.554 -18.830 0.344 1.00 43.12 160 HIS A C 1
ATOM 1260 O O . HIS A 1 160 ? 24.187 -19.734 -0.402 1.00 43.12 160 HIS A O 1
ATOM 1266 N N . GLY A 1 161 ? 25.854 -18.639 0.607 1.00 40.47 161 GLY A N 1
ATOM 1267 C CA . GLY A 1 161 ? 26.930 -19.495 0.080 1.00 40.47 161 GLY A CA 1
ATOM 1268 C C . GLY A 1 161 ? 27.438 -19.141 -1.327 1.00 40.47 161 GLY A C 1
ATOM 1269 O O . GLY A 1 161 ? 28.403 -19.747 -1.791 1.00 40.47 161 GLY A O 1
ATOM 1270 N N . MET A 1 162 ? 26.861 -18.137 -1.997 1.00 38.62 162 MET A N 1
ATOM 1271 C CA . MET A 1 162 ? 27.341 -17.606 -3.279 1.00 38.62 162 MET A CA 1
ATOM 1272 C C . MET A 1 162 ? 28.183 -16.343 -3.066 1.00 38.62 162 MET A C 1
ATOM 1274 O O . MET A 1 162 ? 27.721 -15.389 -2.454 1.00 38.62 162 MET A O 1
ATOM 1278 N N . SER A 1 163 ? 29.412 -16.302 -3.593 1.00 54.97 163 SER A N 1
ATOM 1279 C CA . SER A 1 163 ? 30.285 -15.118 -3.513 1.00 54.97 163 SER A CA 1
ATOM 1280 C C . SER A 1 163 ? 30.090 -14.217 -4.739 1.00 54.97 163 SER A C 1
ATOM 1282 O O . SER A 1 163 ? 30.693 -14.446 -5.791 1.00 54.97 163 SER A O 1
ATOM 1284 N N . LEU A 1 164 ? 29.235 -13.197 -4.618 1.00 52.56 164 LEU A N 1
ATOM 1285 C CA . LEU A 1 164 ? 29.015 -12.180 -5.652 1.00 52.56 164 LEU A CA 1
ATOM 1286 C C . LEU A 1 164 ? 30.179 -11.183 -5.625 1.00 52.56 164 LEU A C 1
ATOM 1288 O O . LEU A 1 164 ? 30.409 -10.517 -4.620 1.00 52.56 164 LEU A O 1
ATOM 1292 N N . ARG A 1 165 ? 30.950 -11.097 -6.710 1.00 59.03 165 ARG A N 1
ATOM 1293 C CA . ARG A 1 165 ? 32.201 -10.320 -6.745 1.00 59.03 165 ARG A CA 1
ATOM 1294 C C . ARG A 1 165 ? 32.006 -8.899 -7.282 1.00 59.03 165 ARG A C 1
ATOM 1296 O O . ARG A 1 165 ? 31.037 -8.619 -7.989 1.00 59.03 165 ARG A O 1
ATOM 1303 N N . ASN A 1 166 ? 32.990 -8.041 -7.006 1.00 60.47 166 ASN A N 1
ATOM 1304 C CA . ASN A 1 166 ? 33.128 -6.678 -7.540 1.00 60.47 166 ASN A CA 1
ATOM 1305 C C . ASN A 1 166 ? 32.039 -5.687 -7.091 1.00 60.47 166 ASN A C 1
ATOM 1307 O O . ASN A 1 166 ? 31.647 -4.821 -7.868 1.00 60.47 166 ASN A O 1
ATOM 1311 N N . GLY A 1 167 ? 31.543 -5.803 -5.862 1.00 61.50 167 GLY A N 1
ATOM 1312 C CA . GLY A 1 167 ? 30.630 -4.820 -5.288 1.00 61.50 167 GLY A CA 1
ATOM 1313 C C . GLY A 1 167 ? 31.318 -3.490 -4.967 1.00 61.50 167 GLY A C 1
ATOM 1314 O O . GLY A 1 167 ? 32.509 -3.465 -4.650 1.00 61.50 167 GLY A O 1
ATOM 1315 N N . PHE A 1 168 ? 30.578 -2.387 -5.039 1.00 62.31 168 PHE A N 1
ATOM 1316 C CA . PHE A 1 168 ? 31.017 -1.076 -4.549 1.00 62.31 168 PHE A CA 1
ATOM 1317 C C . PHE A 1 168 ? 29.864 -0.343 -3.858 1.00 62.31 168 PHE A C 1
ATOM 1319 O O . PHE A 1 168 ? 28.695 -0.654 -4.091 1.00 62.31 168 PHE A O 1
ATOM 1326 N N . ALA A 1 169 ? 30.179 0.640 -3.016 1.00 57.97 169 ALA A N 1
ATOM 1327 C CA . ALA A 1 169 ? 29.178 1.417 -2.293 1.00 57.97 169 ALA A CA 1
ATOM 1328 C C . ALA A 1 169 ? 29.439 2.914 -2.409 1.00 57.97 169 ALA A C 1
ATOM 1330 O O . ALA A 1 169 ? 30.570 3.373 -2.267 1.00 57.97 169 ALA A O 1
ATOM 1331 N N . ILE A 1 170 ? 28.387 3.690 -2.658 1.00 58.78 170 ILE A N 1
ATOM 1332 C CA . ILE A 1 170 ? 28.521 5.129 -2.890 1.00 58.78 170 ILE A CA 1
ATOM 1333 C C . ILE A 1 170 ? 27.521 5.886 -2.036 1.00 58.78 170 ILE A C 1
ATOM 1335 O O . ILE A 1 170 ? 26.327 5.591 -2.054 1.00 58.78 170 ILE A O 1
ATOM 1339 N N . GLY A 1 171 ? 28.041 6.850 -1.276 1.00 48.69 171 GLY A N 1
ATOM 1340 C CA . GLY A 1 171 ? 27.258 7.726 -0.414 1.00 48.69 171 GLY A CA 1
ATOM 1341 C C . GLY A 1 171 ? 26.825 9.006 -1.123 1.00 48.69 171 GLY A C 1
ATOM 1342 O O . GLY A 1 171 ? 27.642 9.697 -1.740 1.00 48.69 171 GLY A O 1
ATOM 1343 N N . GLY A 1 172 ? 25.545 9.354 -0.975 1.00 49.00 172 GLY A N 1
ATOM 1344 C CA . GLY A 1 172 ? 24.956 10.589 -1.494 1.00 49.00 172 GLY A CA 1
ATOM 1345 C C . GLY A 1 172 ? 24.656 10.558 -2.995 1.00 49.00 172 GLY A C 1
ATOM 1346 O O . GLY A 1 172 ? 24.727 9.520 -3.639 1.00 49.00 172 GLY A O 1
ATOM 1347 N N . ASN A 1 173 ? 24.340 11.724 -3.570 1.00 40.06 173 ASN A N 1
ATOM 1348 C CA . ASN A 1 173 ? 23.967 11.896 -4.988 1.00 40.06 173 ASN A CA 1
ATOM 1349 C C . ASN A 1 173 ? 25.157 11.764 -5.970 1.00 40.06 173 ASN A C 1
ATOM 1351 O O . ASN A 1 173 ? 25.162 12.408 -7.018 1.00 40.06 173 ASN A O 1
ATOM 1355 N N . LYS A 1 174 ? 26.212 11.022 -5.615 1.00 40.03 174 LYS A N 1
ATOM 1356 C CA . LYS A 1 174 ? 27.378 10.810 -6.483 1.00 40.03 174 LYS A CA 1
ATOM 1357 C C . LYS A 1 174 ? 27.240 9.475 -7.212 1.00 40.03 174 LYS A C 1
ATOM 1359 O O . LYS A 1 174 ? 26.819 8.484 -6.630 1.00 40.03 174 LYS A O 1
ATOM 1364 N N . GLU A 1 175 ? 27.572 9.476 -8.498 1.00 39.78 175 GLU A N 1
ATOM 1365 C CA . GLU A 1 175 ? 27.379 8.338 -9.396 1.00 39.78 175 GLU A CA 1
ATOM 1366 C C . GLU A 1 175 ? 28.381 7.204 -9.150 1.00 39.78 175 GLU A C 1
ATOM 1368 O O . GLU A 1 175 ? 29.582 7.434 -8.990 1.00 39.78 175 GLU A O 1
ATOM 1373 N N . GLY A 1 176 ? 27.887 5.967 -9.225 1.00 40.50 176 GLY A N 1
ATOM 1374 C CA . GLY A 1 176 ? 28.694 4.788 -9.522 1.00 40.50 176 GLY A CA 1
ATOM 1375 C C . GLY A 1 176 ? 28.648 4.490 -11.000 1.00 40.50 176 GLY A C 1
ATOM 1376 O O . GLY A 1 176 ? 27.626 4.041 -11.506 1.00 40.50 176 GLY A O 1
ATOM 1377 N N . GLY A 1 177 ? 29.756 4.729 -11.692 1.00 40.03 177 GLY A N 1
ATOM 1378 C CA . GLY A 1 177 ? 29.897 4.531 -13.135 1.00 40.03 177 GLY A CA 1
ATOM 1379 C C . GLY A 1 177 ? 29.927 3.067 -13.601 1.00 40.03 177 GLY A C 1
ATOM 1380 O O . GLY A 1 177 ? 30.686 2.748 -14.509 1.00 40.03 177 GLY A O 1
ATOM 1381 N N . GLY A 1 178 ? 29.144 2.156 -13.012 1.00 46.41 178 GLY A N 1
ATOM 1382 C CA . GLY A 1 178 ? 29.198 0.720 -13.317 1.00 46.41 178 GLY A CA 1
ATOM 1383 C C . GLY A 1 178 ? 27.855 0.102 -13.720 1.00 46.41 178 GLY A C 1
ATOM 1384 O O . GLY A 1 178 ? 26.827 0.378 -13.113 1.00 46.41 178 GLY A O 1
ATOM 1385 N N . ARG A 1 179 ? 27.869 -0.804 -14.713 1.00 50.88 179 ARG A N 1
ATOM 1386 C CA . ARG A 1 179 ? 26.735 -1.678 -15.093 1.00 50.88 179 ARG A CA 1
ATOM 1387 C C . ARG A 1 179 ? 26.525 -2.801 -14.058 1.00 50.88 179 ARG A C 1
ATOM 1389 O O . ARG A 1 179 ? 26.758 -3.963 -14.373 1.00 50.88 179 ARG A O 1
ATOM 1396 N N . CYS A 1 180 ? 26.182 -2.476 -12.817 1.00 47.50 180 CYS A N 1
ATOM 1397 C CA . CYS A 1 180 ? 25.945 -3.478 -11.769 1.00 47.50 180 CYS A CA 1
ATOM 1398 C C . CYS A 1 180 ? 24.545 -4.098 -11.866 1.00 47.50 180 CYS A C 1
ATOM 1400 O O . CYS A 1 180 ? 23.626 -3.460 -12.369 1.00 47.50 180 CYS A O 1
ATOM 1402 N N . HIS A 1 181 ? 24.396 -5.342 -11.401 1.00 43.94 181 HIS A N 1
ATOM 1403 C CA . HIS A 1 181 ? 23.159 -6.122 -11.565 1.00 43.94 181 HIS A CA 1
ATOM 1404 C C . HIS A 1 181 ? 22.108 -5.881 -10.472 1.00 43.94 181 HIS A C 1
ATOM 1406 O O . HIS A 1 181 ? 20.922 -6.036 -10.740 1.00 43.94 181 HIS A O 1
ATOM 1412 N N . ALA A 1 182 ? 22.516 -5.502 -9.262 1.00 42.75 182 ALA A N 1
ATOM 1413 C CA . ALA A 1 182 ? 21.623 -5.135 -8.170 1.00 42.75 182 ALA A CA 1
ATOM 1414 C C . ALA A 1 182 ? 22.166 -3.912 -7.431 1.00 42.75 182 ALA A C 1
ATOM 1416 O O . ALA A 1 182 ? 23.375 -3.657 -7.435 1.00 42.75 182 ALA A O 1
ATOM 1417 N N . SER A 1 183 ? 21.259 -3.171 -6.797 1.00 51.88 183 SER A N 1
ATOM 1418 C CA . SER A 1 183 ? 21.588 -2.054 -5.925 1.00 51.88 183 SER A CA 1
ATOM 1419 C C . SER A 1 183 ? 20.671 -2.028 -4.707 1.00 51.88 183 SER A C 1
ATOM 1421 O O . SER A 1 183 ? 19.455 -2.117 -4.864 1.00 51.88 183 SER A O 1
ATOM 1423 N N . VAL A 1 184 ? 21.234 -1.858 -3.517 1.00 50.31 184 VAL A N 1
ATOM 1424 C CA . VAL A 1 184 ? 20.500 -1.709 -2.253 1.00 50.31 184 VAL A CA 1
ATOM 1425 C C . VAL A 1 184 ? 20.745 -0.317 -1.694 1.00 50.31 184 VAL A C 1
ATOM 1427 O O . VAL A 1 184 ? 21.885 0.146 -1.702 1.00 50.31 184 VAL A O 1
ATOM 1430 N N . VAL A 1 185 ? 19.694 0.346 -1.209 1.00 54.44 185 VAL A N 1
ATOM 1431 C CA . VAL A 1 185 ? 19.799 1.667 -0.584 1.00 54.44 185 VAL A CA 1
ATOM 1432 C C . VAL A 1 185 ? 19.741 1.526 0.931 1.00 54.44 185 VAL A C 1
ATOM 1434 O O . VAL A 1 185 ? 18.792 0.954 1.454 1.00 54.44 185 VAL A O 1
ATOM 1437 N N . VAL A 1 186 ? 20.739 2.066 1.628 1.00 57.62 186 VAL A N 1
ATOM 1438 C CA . VAL A 1 186 ? 20.801 2.073 3.093 1.00 57.62 186 VAL A CA 1
ATOM 1439 C C . VAL A 1 186 ? 20.931 3.515 3.584 1.00 57.62 186 VAL A C 1
ATOM 1441 O O . VAL A 1 186 ? 21.824 4.231 3.118 1.00 57.62 186 VAL A O 1
ATOM 1444 N N . PRO A 1 187 ? 20.072 3.973 4.506 1.00 58.81 187 PRO A N 1
ATOM 1445 C CA . PRO A 1 187 ? 20.232 5.271 5.132 1.00 58.81 187 PRO A CA 1
ATOM 1446 C C . PRO A 1 187 ? 21.385 5.216 6.142 1.00 58.81 187 PRO A C 1
ATOM 1448 O O . PRO A 1 187 ? 21.403 4.384 7.045 1.00 58.81 187 PRO A O 1
ATOM 1451 N N . CYS A 1 188 ? 22.344 6.129 6.004 1.00 63.59 188 CYS A N 1
ATOM 1452 C CA . CYS A 1 188 ? 23.485 6.272 6.907 1.00 63.59 188 CYS A CA 1
ATOM 1453 C C . CYS A 1 188 ? 23.607 7.724 7.385 1.00 63.59 188 CYS A C 1
ATOM 1455 O O . CYS A 1 188 ? 23.139 8.650 6.719 1.00 63.59 188 CYS A O 1
ATOM 1457 N N . ARG A 1 189 ? 24.287 7.971 8.509 1.00 64.44 189 ARG A N 1
ATOM 1458 C CA . ARG A 1 189 ? 24.598 9.346 8.940 1.00 64.44 189 ARG A CA 1
ATOM 1459 C C . ARG A 1 189 ? 25.567 10.038 7.964 1.00 64.44 189 ARG A C 1
ATOM 1461 O O . ARG A 1 189 ? 26.391 9.397 7.317 1.00 64.44 189 ARG A O 1
ATOM 1468 N N . LYS A 1 190 ? 25.457 11.370 7.871 1.00 55.09 190 LYS A N 1
ATOM 1469 C CA . LYS A 1 190 ? 26.047 12.274 6.852 1.00 55.09 190 LYS A CA 1
ATOM 1470 C C . LYS A 1 190 ? 27.580 12.237 6.670 1.00 55.09 190 LYS A C 1
ATOM 1472 O O . LYS A 1 190 ? 28.094 12.915 5.783 1.00 55.09 190 LYS A O 1
ATOM 1477 N N . GLU A 1 191 ? 28.317 11.477 7.471 1.00 53.44 191 GLU A N 1
ATOM 1478 C CA . GLU A 1 191 ? 29.778 11.549 7.577 1.00 53.44 191 GLU A CA 1
ATOM 1479 C C . GLU A 1 191 ? 30.494 10.390 6.865 1.00 53.44 191 GLU A C 1
ATOM 1481 O O . GLU A 1 191 ? 31.231 9.631 7.489 1.00 53.44 191 GLU A O 1
ATOM 1486 N N . PHE A 1 192 ? 30.329 10.253 5.542 1.00 54.22 192 PHE A N 1
ATOM 1487 C CA . PHE A 1 192 ? 31.239 9.389 4.777 1.00 54.22 192 PHE A CA 1
ATOM 1488 C C . PHE A 1 192 ? 32.436 10.163 4.240 1.00 54.22 192 PHE A C 1
ATOM 1490 O O . PHE A 1 192 ? 32.253 11.102 3.454 1.00 54.22 192 PHE A O 1
ATOM 1497 N N . PRO A 1 193 ? 33.670 9.755 4.569 1.00 51.00 193 PRO A N 1
ATOM 1498 C CA . PRO A 1 193 ? 34.850 10.324 3.948 1.00 51.00 193 PRO A CA 1
ATOM 1499 C C . PRO A 1 193 ? 34.854 10.007 2.449 1.00 51.00 193 PRO A C 1
ATOM 1501 O O . PRO A 1 193 ? 34.691 8.859 2.031 1.00 51.00 193 PRO A O 1
ATOM 1504 N N . SER A 1 194 ? 35.084 11.022 1.616 1.00 49.88 194 SER A N 1
ATOM 1505 C CA . SER A 1 194 ? 35.358 10.796 0.194 1.00 49.88 194 SER A CA 1
ATOM 1506 C C . SER A 1 194 ? 36.633 9.949 0.067 1.00 49.88 194 SER A C 1
ATOM 1508 O O . SER A 1 194 ? 37.705 10.418 0.437 1.00 49.88 194 SER A O 1
ATOM 1510 N N . GLY A 1 195 ? 36.511 8.707 -0.422 1.00 52.97 195 GLY A N 1
ATOM 1511 C CA . GLY A 1 195 ? 37.623 7.747 -0.523 1.00 52.97 195 GLY A CA 1
ATOM 1512 C C . GLY A 1 195 ? 37.695 6.684 0.585 1.00 52.97 195 GLY A C 1
ATOM 1513 O O . GLY A 1 195 ? 38.725 6.026 0.706 1.00 52.97 195 GLY A O 1
ATOM 1514 N N . GLY A 1 196 ? 36.638 6.510 1.388 1.00 59.09 196 GLY A N 1
ATOM 1515 C CA . GLY A 1 196 ? 36.574 5.479 2.432 1.00 59.09 196 GLY A CA 1
ATOM 1516 C C . GLY A 1 196 ? 36.722 4.042 1.911 1.00 59.09 196 GLY A C 1
ATOM 1517 O O . GLY A 1 196 ? 36.334 3.716 0.785 1.00 59.09 196 GLY A O 1
ATOM 1518 N N . THR A 1 197 ? 37.289 3.174 2.749 1.00 64.56 197 THR A N 1
ATOM 1519 C CA . THR A 1 197 ? 37.421 1.733 2.500 1.00 64.56 197 THR A CA 1
ATOM 1520 C C . THR A 1 197 ? 36.135 0.980 2.863 1.00 64.56 197 THR A C 1
ATOM 1522 O O . THR A 1 197 ? 35.251 1.502 3.541 1.00 64.56 197 THR A O 1
ATOM 1525 N N . VAL A 1 198 ? 36.043 -0.294 2.473 1.00 64.19 198 VAL A N 1
ATOM 1526 C CA . VAL A 1 198 ? 34.956 -1.206 2.894 1.00 64.19 198 VAL A CA 1
ATOM 1527 C C . VAL A 1 198 ? 34.897 -1.342 4.424 1.00 64.19 198 VAL A C 1
ATOM 1529 O O . VAL A 1 198 ? 33.819 -1.467 4.998 1.00 64.19 198 VAL A O 1
ATOM 1532 N N . GLY A 1 199 ? 36.047 -1.256 5.102 1.00 67.88 199 GLY A N 1
ATOM 1533 C CA . GLY A 1 199 ? 36.111 -1.252 6.564 1.00 67.88 199 GLY A CA 1
ATOM 1534 C C . GLY A 1 199 ? 35.529 0.019 7.190 1.00 67.88 199 GLY A C 1
ATOM 1535 O O . GLY A 1 199 ? 34.886 -0.057 8.233 1.00 67.88 199 GLY A O 1
ATOM 1536 N N . ASP A 1 200 ? 35.698 1.175 6.546 1.00 69.69 200 ASP A N 1
ATOM 1537 C CA . ASP A 1 200 ? 35.109 2.441 7.009 1.00 69.69 200 ASP A CA 1
ATOM 1538 C C . ASP A 1 200 ? 33.590 2.453 6.811 1.00 69.69 200 ASP A C 1
ATOM 1540 O O . ASP A 1 200 ? 32.847 2.948 7.655 1.00 69.69 200 ASP A O 1
ATOM 1544 N N . LEU A 1 201 ? 33.124 1.833 5.728 1.00 68.19 201 LEU A N 1
ATOM 1545 C CA . LEU A 1 201 ? 31.707 1.623 5.458 1.00 68.19 201 LEU A CA 1
ATOM 1546 C C . LEU A 1 201 ? 31.053 0.685 6.473 1.00 68.19 201 LEU A C 1
ATOM 1548 O O . LEU A 1 201 ? 29.973 0.985 6.972 1.00 68.19 201 LEU A O 1
ATOM 1552 N N . LYS A 1 202 ? 31.727 -0.413 6.827 1.00 70.88 202 LYS A N 1
ATOM 1553 C CA . LYS A 1 202 ? 31.264 -1.319 7.882 1.00 70.88 202 LYS A CA 1
ATOM 1554 C C . LYS A 1 202 ? 31.114 -0.587 9.217 1.00 70.88 202 LYS A C 1
ATOM 1556 O O . LYS A 1 202 ? 30.058 -0.665 9.831 1.00 70.88 202 LYS A O 1
ATOM 1561 N N . LYS A 1 203 ? 32.116 0.207 9.610 1.00 73.06 203 LYS A N 1
ATOM 1562 C CA . LYS A 1 203 ? 32.042 1.036 10.824 1.00 73.06 203 LYS A CA 1
ATOM 1563 C C . LYS A 1 203 ? 30.891 2.040 10.785 1.00 73.06 203 LYS A C 1
ATOM 1565 O O . LYS A 1 203 ? 30.307 2.315 11.825 1.00 73.06 203 LYS A O 1
ATOM 1570 N N . LEU A 1 204 ? 30.573 2.600 9.617 1.00 71.62 204 LEU A N 1
ATOM 1571 C CA . LEU A 1 204 ? 29.438 3.511 9.462 1.00 71.62 204 LEU A CA 1
ATOM 1572 C C . LEU A 1 204 ? 28.097 2.786 9.646 1.00 71.62 204 LEU A C 1
ATOM 1574 O O . LEU A 1 204 ? 27.220 3.299 10.330 1.00 71.62 204 LEU A O 1
ATOM 1578 N N . LEU A 1 205 ? 27.941 1.593 9.070 1.00 72.38 205 LEU A N 1
ATOM 1579 C CA . LEU A 1 205 ? 26.730 0.779 9.226 1.00 72.38 205 LEU A CA 1
ATOM 1580 C C . LEU A 1 205 ? 26.539 0.307 10.677 1.00 72.38 205 LEU A C 1
ATOM 1582 O O . LEU A 1 205 ? 25.425 0.320 11.197 1.00 72.38 205 LEU A O 1
ATOM 1586 N N . GLU A 1 206 ? 27.633 -0.031 11.360 1.00 75.56 206 GLU A N 1
ATOM 1587 C CA . GLU A 1 206 ? 27.640 -0.383 12.787 1.00 75.56 206 GLU A CA 1
ATOM 1588 C C . GLU A 1 206 ? 27.254 0.799 13.698 1.00 75.56 206 GLU A C 1
ATOM 1590 O O . GLU A 1 206 ? 26.770 0.582 14.807 1.00 75.56 206 GLU A O 1
ATOM 1595 N N . GLN A 1 207 ? 27.428 2.050 13.251 1.00 77.25 207 GLN A N 1
ATOM 1596 C CA . GLN A 1 207 ? 26.950 3.237 13.977 1.00 77.25 207 GLN A CA 1
ATOM 1597 C C . GLN A 1 207 ? 25.435 3.454 13.848 1.00 77.25 207 GLN A C 1
ATOM 1599 O O . GLN A 1 207 ? 24.868 4.220 14.630 1.00 77.25 207 GLN A O 1
ATOM 1604 N N . GLY A 1 208 ? 24.789 2.786 12.888 1.00 78.44 208 GLY A N 1
ATOM 1605 C CA . GLY A 1 208 ? 23.355 2.871 12.643 1.00 78.44 208 GLY A CA 1
ATOM 1606 C C . GLY A 1 208 ? 22.878 4.225 12.114 1.00 78.44 208 GLY A C 1
ATOM 1607 O O . GLY A 1 208 ? 23.647 5.070 11.644 1.00 78.44 208 GLY A O 1
ATOM 1608 N N . PHE A 1 209 ? 21.565 4.420 12.174 1.00 76.44 209 PHE A N 1
ATOM 1609 C CA . PHE A 1 209 ? 20.872 5.608 11.697 1.00 76.44 209 PHE A CA 1
ATOM 1610 C C . PHE A 1 209 ? 19.738 6.016 12.642 1.00 76.44 209 PHE A C 1
ATOM 1612 O O . PHE A 1 209 ? 19.241 5.215 13.431 1.00 76.44 209 PHE A O 1
ATOM 1619 N N . ASP A 1 210 ? 19.349 7.290 12.572 1.00 81.62 210 ASP A N 1
ATOM 1620 C CA . ASP A 1 210 ? 18.360 7.887 13.469 1.00 81.62 210 ASP A CA 1
ATOM 1621 C C . ASP A 1 210 ? 16.955 7.879 12.875 1.00 81.62 210 ASP A C 1
ATOM 1623 O O . ASP A 1 210 ? 16.727 8.309 11.740 1.00 81.62 210 ASP A O 1
ATOM 1627 N N . VAL A 1 211 ? 16.004 7.461 13.696 1.00 79.50 211 VAL A N 1
ATOM 1628 C CA . VAL A 1 211 ? 14.581 7.391 13.386 1.00 79.50 211 VAL A CA 1
ATOM 1629 C C . VAL A 1 211 ? 13.841 8.207 14.431 1.00 79.50 211 VAL A C 1
ATOM 1631 O O . VAL A 1 211 ? 14.042 8.026 15.628 1.00 79.50 211 VAL A O 1
ATOM 1634 N N . LYS A 1 212 ? 12.994 9.125 13.985 1.00 82.31 212 LYS A N 1
ATOM 1635 C CA . LYS A 1 212 ? 12.132 9.924 14.843 1.00 82.31 212 LYS A CA 1
ATOM 1636 C C . LYS A 1 212 ? 10.768 9.254 14.985 1.00 82.31 212 LYS A C 1
ATOM 1638 O O . LYS A 1 212 ? 10.206 8.817 13.984 1.00 82.31 212 LYS A O 1
ATOM 1643 N N . TRP A 1 213 ? 10.207 9.193 16.190 1.00 83.75 213 TRP A N 1
ATOM 1644 C CA . TRP A 1 213 ? 8.835 8.714 16.377 1.00 83.75 213 TRP A CA 1
ATOM 1645 C C . TRP A 1 213 ? 7.793 9.836 16.423 1.00 83.75 213 TRP A C 1
ATOM 1647 O O . TRP A 1 213 ? 8.103 10.986 16.718 1.00 83.75 213 TRP A O 1
ATOM 1657 N N . LYS A 1 214 ? 6.535 9.489 16.124 1.00 74.56 214 LYS A N 1
ATOM 1658 C CA . LYS A 1 214 ? 5.398 10.420 15.961 1.00 74.56 214 LYS A CA 1
ATOM 1659 C C . LYS A 1 214 ? 4.308 10.284 17.031 1.00 74.56 214 LYS A C 1
ATOM 1661 O O . LYS A 1 214 ? 3.174 10.705 16.820 1.00 74.56 214 LYS A O 1
ATOM 1666 N N . VAL A 1 215 ? 4.621 9.679 18.175 1.00 76.19 215 VAL A N 1
ATOM 1667 C CA . VAL A 1 215 ? 3.664 9.533 19.285 1.00 76.19 215 VAL A CA 1
ATOM 1668 C C . VAL A 1 215 ? 3.494 10.874 20.004 1.00 76.19 215 VAL A C 1
ATOM 1670 O O . VAL A 1 215 ? 4.458 11.408 20.554 1.00 76.19 215 VAL A O 1
ATOM 1673 N N . ASP A 1 216 ? 2.268 11.410 20.032 1.00 68.94 216 ASP A N 1
ATOM 1674 C CA . ASP A 1 216 ? 1.967 12.664 20.734 1.00 68.94 216 ASP A CA 1
ATOM 1675 C C . ASP A 1 216 ? 2.129 12.496 22.252 1.00 68.94 216 ASP A C 1
ATOM 1677 O O . ASP A 1 216 ? 1.237 12.032 22.964 1.00 68.94 216 ASP A O 1
ATOM 1681 N N . SER A 1 217 ? 3.290 12.913 22.751 1.00 71.12 217 SER A N 1
ATOM 1682 C CA . SER A 1 217 ? 3.659 12.798 24.162 1.00 71.12 217 SER A CA 1
ATOM 1683 C C . SER A 1 217 ? 3.166 13.979 25.013 1.00 71.12 217 SER A C 1
ATOM 1685 O O . SER A 1 217 ? 3.526 14.081 26.185 1.00 71.12 217 SER A O 1
ATOM 1687 N N . ARG A 1 218 ? 2.348 14.900 24.469 1.00 73.44 218 ARG A N 1
ATOM 1688 C CA . ARG A 1 218 ? 1.811 16.045 25.236 1.00 73.44 218 ARG A CA 1
ATOM 1689 C C . ARG A 1 218 ? 0.969 15.598 26.425 1.00 73.44 218 ARG A C 1
ATOM 1691 O O . ARG A 1 218 ? 1.242 16.033 27.540 1.00 73.44 218 ARG A O 1
ATOM 1698 N N . HIS A 1 219 ? 0.032 14.684 26.195 1.00 74.88 219 HIS A N 1
ATOM 1699 C CA . HIS A 1 219 ? -0.830 14.141 27.247 1.00 74.88 219 HIS A CA 1
ATOM 1700 C C . HIS A 1 219 ? -0.031 13.375 28.311 1.00 74.88 219 HIS A C 1
ATOM 1702 O O . HIS A 1 219 ? -0.327 13.470 29.498 1.00 74.88 219 HIS A O 1
ATOM 1708 N N . CYS A 1 220 ? 1.043 12.694 27.901 1.00 81.88 220 CYS A N 1
ATOM 1709 C CA . CYS A 1 220 ? 1.966 12.033 28.819 1.00 81.88 220 CYS A CA 1
ATOM 1710 C C . CYS A 1 220 ? 2.689 13.038 29.733 1.00 81.88 220 CYS A C 1
ATOM 1712 O O . CYS A 1 220 ? 2.646 12.908 30.953 1.00 81.88 220 CYS A O 1
ATOM 1714 N N . ARG A 1 221 ? 3.249 14.118 29.174 1.00 80.75 221 ARG A N 1
ATOM 1715 C CA . ARG A 1 221 ? 3.915 15.166 29.970 1.00 80.75 221 ARG A CA 1
ATOM 1716 C C . ARG A 1 221 ? 2.969 15.882 30.935 1.00 80.75 221 ARG A C 1
ATOM 1718 O O . ARG A 1 221 ? 3.390 16.313 32.005 1.00 80.75 221 ARG A O 1
ATOM 1725 N N . GLU A 1 222 ? 1.711 16.073 30.549 1.00 76.62 222 GLU A N 1
ATOM 1726 C CA . GLU A 1 222 ? 0.689 16.666 31.421 1.00 76.62 222 GLU A CA 1
ATOM 1727 C C . GLU A 1 222 ? 0.307 15.729 32.568 1.00 76.62 222 GLU A C 1
ATOM 1729 O O . GLU A 1 222 ? 0.247 16.168 33.716 1.00 76.62 222 GLU A O 1
ATOM 1734 N N . CYS A 1 223 ? 0.143 14.440 32.269 1.00 81.25 223 CYS A N 1
ATOM 1735 C CA . CYS A 1 223 ? -0.076 13.392 33.258 1.00 81.25 223 CYS A CA 1
ATOM 1736 C C . CYS A 1 223 ? 1.058 13.338 34.299 1.00 81.25 223 CYS A C 1
ATOM 1738 O O . CYS A 1 223 ? 0.806 13.396 35.503 1.00 81.25 223 CYS A O 1
ATOM 1740 N N . GLU A 1 224 ? 2.315 13.326 33.846 1.00 82.44 224 GLU A N 1
ATOM 1741 C CA . GLU A 1 224 ? 3.495 13.272 34.721 1.00 82.44 224 GLU A CA 1
ATOM 1742 C C . GLU A 1 224 ? 3.634 14.512 35.612 1.00 82.44 224 GLU A C 1
ATOM 1744 O O . GLU A 1 224 ? 3.980 14.401 36.790 1.00 82.44 224 GLU A O 1
ATOM 1749 N N . LYS A 1 225 ? 3.298 15.706 35.099 1.00 79.81 225 LYS A N 1
ATOM 1750 C CA . LYS A 1 225 ? 3.284 16.947 35.898 1.00 79.81 225 LYS A CA 1
ATOM 1751 C C . LYS A 1 225 ? 2.314 16.896 37.076 1.00 79.81 225 LYS A C 1
ATOM 1753 O O . LYS A 1 225 ? 2.527 17.605 38.057 1.00 79.81 225 LYS A O 1
ATOM 1758 N N . LEU A 1 226 ? 1.260 16.092 36.972 1.00 76.62 226 LEU A N 1
ATOM 1759 C CA . LEU A 1 226 ? 0.241 15.920 38.006 1.00 76.62 226 LEU A CA 1
ATOM 1760 C C . LEU A 1 226 ? 0.507 14.701 38.901 1.00 76.62 226 LEU A C 1
ATOM 1762 O O . LEU A 1 226 ? -0.354 14.318 39.689 1.00 76.62 226 LEU A O 1
ATOM 1766 N N . GLY A 1 227 ? 1.702 14.108 38.807 1.00 78.62 227 GLY A N 1
ATOM 1767 C CA . GLY A 1 227 ? 2.095 12.945 39.601 1.00 78.62 227 GLY A CA 1
ATOM 1768 C C . GLY A 1 227 ? 1.527 11.619 39.091 1.00 78.62 227 GLY A C 1
ATOM 1769 O O . GLY A 1 227 ? 1.577 10.632 39.820 1.00 78.62 227 GLY A O 1
ATOM 1770 N N . GLY A 1 228 ? 0.982 11.598 37.870 1.00 84.25 228 GLY A N 1
ATOM 1771 C CA . GLY A 1 228 ? 0.560 10.387 37.176 1.00 84.25 228 GLY A CA 1
ATOM 1772 C C . GLY A 1 228 ? 1.683 9.736 36.361 1.00 84.25 228 GLY A C 1
ATOM 1773 O O . GLY A 1 228 ? 2.766 10.293 36.192 1.00 84.25 228 GLY A O 1
ATOM 1774 N N . HIS A 1 229 ? 1.409 8.554 35.817 1.00 86.56 229 HIS A N 1
ATOM 1775 C CA . HIS A 1 229 ? 2.295 7.822 34.917 1.00 86.56 229 HIS A CA 1
ATOM 1776 C C . HIS A 1 229 ? 1.601 7.495 33.601 1.00 86.56 229 HIS A C 1
ATOM 1778 O O . HIS A 1 229 ? 0.415 7.181 33.554 1.00 86.56 229 HIS A O 1
ATOM 1784 N N . CYS A 1 230 ? 2.362 7.554 32.517 1.00 87.94 230 CYS A N 1
ATOM 1785 C CA . CYS A 1 230 ? 1.848 7.313 31.179 1.00 87.94 230 CYS A CA 1
ATOM 1786 C C . CYS A 1 230 ? 1.614 5.824 30.927 1.00 87.94 230 CYS A C 1
ATOM 1788 O O . CYS A 1 230 ? 2.478 4.989 31.208 1.00 87.94 230 CYS A O 1
ATOM 1790 N N . GLY A 1 231 ? 0.464 5.518 30.341 1.00 84.06 231 GLY A N 1
ATOM 1791 C CA . GLY A 1 231 ? 0.088 4.197 29.875 1.00 84.06 231 GLY A CA 1
ATOM 1792 C C . GLY A 1 231 ? -0.775 4.276 28.621 1.00 84.06 231 GLY A C 1
ATOM 1793 O O . GLY A 1 231 ? -1.015 5.346 28.055 1.00 84.06 231 GLY A O 1
ATOM 1794 N N . TYR A 1 232 ? -1.235 3.119 28.178 1.00 81.06 232 TYR A N 1
ATOM 1795 C CA . TYR A 1 232 ? -2.063 2.968 26.995 1.00 81.06 232 TYR A CA 1
ATOM 1796 C C . TYR A 1 232 ? -3.152 1.939 27.274 1.00 81.06 232 TYR A C 1
ATOM 1798 O O . TYR A 1 232 ? -2.870 0.832 27.739 1.00 81.06 232 TYR A O 1
ATOM 1806 N N . ASP A 1 233 ? -4.402 2.303 27.002 1.00 74.12 233 ASP A N 1
ATOM 1807 C CA . ASP A 1 233 ? -5.493 1.340 27.023 1.00 74.12 233 ASP A CA 1
ATOM 1808 C C . ASP A 1 233 ? -5.482 0.560 25.705 1.00 74.12 233 ASP A C 1
ATOM 1810 O O . ASP A 1 233 ? -5.771 1.099 24.636 1.00 74.12 233 ASP A O 1
ATOM 1814 N N . VAL A 1 234 ? -5.131 -0.723 25.786 1.00 66.00 234 VAL A N 1
ATOM 1815 C CA . VAL A 1 234 ? -5.055 -1.617 24.625 1.00 66.00 234 VAL A CA 1
ATOM 1816 C C . VAL A 1 234 ? -6.440 -1.892 24.022 1.00 66.00 234 VAL A C 1
ATOM 1818 O O . VAL A 1 234 ? -6.545 -2.064 22.805 1.00 66.00 234 VAL A O 1
ATOM 1821 N N . ASP A 1 235 ? -7.492 -1.895 24.840 1.00 67.62 235 ASP A N 1
ATOM 1822 C CA . ASP A 1 235 ? -8.866 -2.187 24.432 1.00 67.62 235 ASP A CA 1
ATOM 1823 C C . ASP A 1 235 ? -9.544 -0.944 23.837 1.00 67.62 235 ASP A C 1
ATOM 1825 O O . ASP A 1 235 ? -10.152 -1.019 22.765 1.00 67.62 235 ASP A O 1
ATOM 1829 N N . ALA A 1 236 ? -9.373 0.217 24.477 1.00 61.81 236 ALA A N 1
ATOM 1830 C CA . ALA A 1 236 ? -9.889 1.503 23.998 1.00 61.81 236 ALA A CA 1
ATOM 1831 C C . ALA A 1 236 ? -8.988 2.177 22.941 1.00 61.81 236 ALA A C 1
ATOM 1833 O O . ALA A 1 236 ? -9.414 3.116 22.271 1.00 61.81 236 ALA A O 1
ATOM 1834 N N . LYS A 1 237 ? -7.765 1.668 22.733 1.00 68.06 237 LYS A N 1
ATOM 1835 C CA . LYS A 1 237 ? -6.758 2.176 21.779 1.00 68.06 237 LYS A CA 1
ATOM 1836 C C . LYS A 1 237 ? -6.417 3.655 21.970 1.00 68.06 237 LYS A C 1
ATOM 1838 O O . LYS A 1 237 ? -6.202 4.391 21.000 1.00 68.06 237 LYS A O 1
ATOM 1843 N N . GLU A 1 238 ? -6.309 4.080 23.218 1.00 75.06 238 GLU A N 1
ATOM 1844 C CA . GLU A 1 238 ? -6.063 5.471 23.583 1.00 75.06 238 GLU A CA 1
ATOM 1845 C C . GLU A 1 238 ? -4.974 5.614 24.648 1.00 75.06 238 GLU A C 1
ATOM 1847 O O . GLU A 1 238 ? -4.661 4.686 25.396 1.00 75.06 238 GLU A O 1
ATOM 1852 N N . PHE A 1 239 ? -4.383 6.808 24.707 1.00 78.75 239 PHE A N 1
ATOM 1853 C CA . PHE A 1 239 ? -3.486 7.182 25.794 1.00 78.75 239 PHE A CA 1
ATOM 1854 C C . PHE A 1 239 ? -4.247 7.170 27.124 1.00 78.75 239 PHE A C 1
ATOM 1856 O O . PHE A 1 239 ? -5.346 7.712 27.216 1.00 78.75 239 PHE A O 1
ATOM 1863 N N . ARG A 1 240 ? -3.624 6.620 28.169 1.00 82.06 240 ARG A N 1
ATOM 1864 C CA . ARG A 1 240 ? -4.171 6.587 29.526 1.00 82.06 240 ARG A CA 1
ATOM 1865 C C . ARG A 1 240 ? -3.188 7.218 30.509 1.00 82.06 240 ARG A C 1
ATOM 1867 O O . ARG A 1 240 ? -2.015 6.858 30.543 1.00 82.06 240 ARG A O 1
ATOM 1874 N N . CYS A 1 241 ? -3.685 8.122 31.352 1.00 83.62 241 CYS A N 1
ATOM 1875 C CA . CYS A 1 241 ? -2.949 8.619 32.513 1.00 83.62 241 CYS A CA 1
ATOM 1876 C C . CYS A 1 241 ? -3.278 7.765 33.744 1.00 83.62 241 CYS A C 1
ATOM 1878 O O . CYS A 1 241 ? -4.441 7.653 34.125 1.00 83.62 241 CYS A O 1
ATOM 1880 N N . LEU A 1 242 ? -2.267 7.150 34.352 1.00 83.38 242 LEU A N 1
ATOM 1881 C CA . LEU A 1 242 ? -2.388 6.323 35.552 1.00 83.38 242 LEU A CA 1
ATOM 1882 C C . LEU A 1 242 ? -2.104 7.197 36.778 1.00 83.38 242 LEU A C 1
ATOM 1884 O O . LEU A 1 242 ? -1.028 7.783 36.853 1.00 83.38 242 LEU A O 1
ATOM 1888 N N . CYS A 1 243 ? -3.022 7.280 37.740 1.00 81.19 243 CYS A N 1
ATOM 1889 C CA . CYS A 1 243 ? -2.898 8.171 38.902 1.00 81.19 243 CYS A CA 1
ATOM 1890 C C . CYS A 1 243 ? -2.637 7.402 40.216 1.00 81.19 243 CYS A C 1
ATOM 1892 O O . CYS A 1 243 ? -2.971 6.219 40.294 1.00 81.19 243 CYS A O 1
ATOM 1894 N N . PRO A 1 244 ? -2.048 8.048 41.245 1.00 71.56 244 PRO A N 1
ATOM 1895 C CA . PRO A 1 244 ? -1.894 7.460 42.577 1.00 71.56 244 PRO A CA 1
ATOM 1896 C C . PRO A 1 244 ? -3.248 7.270 43.288 1.00 71.56 244 PRO A C 1
ATOM 1898 O O . PRO A 1 244 ? -4.194 8.013 43.020 1.00 71.56 244 PRO A O 1
ATOM 1901 N N . ASP A 1 245 ? -3.307 6.326 44.235 1.00 60.97 245 ASP A N 1
ATOM 1902 C CA . ASP A 1 245 ? -4.505 6.005 45.031 1.00 60.97 245 ASP A CA 1
ATOM 1903 C C . ASP A 1 245 ? -5.159 7.259 45.667 1.00 60.97 245 ASP A C 1
ATOM 1905 O O . ASP A 1 245 ? -4.467 8.192 46.080 1.00 60.97 245 ASP A O 1
ATOM 1909 N N . ASP A 1 246 ? -6.500 7.258 45.739 1.00 52.03 246 ASP A N 1
ATOM 1910 C CA . ASP A 1 246 ? -7.427 8.362 46.091 1.00 52.03 246 ASP A CA 1
ATOM 1911 C C . ASP A 1 246 ? -7.717 9.415 44.995 1.00 52.03 246 ASP A C 1
ATOM 1913 O O . ASP A 1 246 ? -8.496 10.346 45.226 1.00 52.03 246 ASP A O 1
ATOM 1917 N N . GLN A 1 247 ? -7.184 9.259 43.775 1.00 53.53 247 GLN A N 1
ATOM 1918 C CA . GLN A 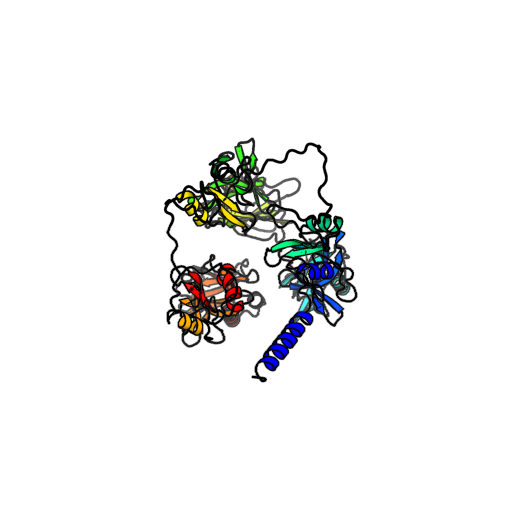1 247 ? -7.569 10.080 42.618 1.00 53.53 247 GLN A CA 1
ATOM 1919 C C . GLN A 1 247 ? -8.198 9.227 41.513 1.00 53.53 247 GLN A C 1
ATOM 1921 O O . GLN A 1 247 ? -7.514 8.485 40.816 1.00 53.53 247 GLN A O 1
ATOM 1926 N N . SER A 1 248 ? -9.511 9.365 41.308 1.00 51.66 248 SER A N 1
ATOM 1927 C CA . SER A 1 248 ? -10.159 8.817 40.116 1.00 51.66 248 SER A CA 1
ATOM 1928 C C . SER A 1 248 ? -9.763 9.651 38.898 1.00 51.66 248 SER A C 1
ATOM 1930 O O . SER A 1 248 ? -10.014 10.861 38.888 1.00 51.66 248 SER A O 1
ATOM 1932 N N . SER A 1 249 ? -9.251 9.012 37.842 1.00 47.31 249 SER A N 1
ATOM 1933 C CA . SER A 1 249 ? -9.460 9.556 36.497 1.00 47.31 249 SER A CA 1
ATOM 1934 C C . SER A 1 249 ? -10.977 9.689 36.322 1.00 47.31 249 SER A C 1
ATOM 1936 O O . SER A 1 249 ? -11.718 8.738 36.573 1.00 47.31 249 SER A O 1
ATOM 1938 N N . SER A 1 250 ? -11.486 10.897 36.078 1.00 41.59 250 SER A N 1
ATOM 1939 C CA . SER A 1 250 ? -12.929 11.138 36.081 1.00 41.59 250 SER A CA 1
ATOM 1940 C C . SER A 1 250 ? -13.574 10.442 34.881 1.00 41.59 250 SER A C 1
ATOM 1942 O O . SER A 1 250 ? -13.696 10.990 33.791 1.00 41.59 250 SER A O 1
ATOM 1944 N N . SER A 1 251 ? -14.021 9.204 35.087 1.00 39.47 251 SER A N 1
ATOM 1945 C CA . SER A 1 251 ? -14.755 8.396 34.116 1.00 39.47 251 SER A CA 1
ATOM 1946 C C . SER A 1 251 ? -16.196 8.898 33.994 1.00 39.47 251 SER A C 1
ATOM 1948 O O . SER A 1 251 ? -17.151 8.255 34.426 1.00 39.47 251 SER A O 1
ATOM 1950 N N . SER A 1 252 ? -16.365 10.103 33.457 1.00 33.53 252 SER A N 1
ATOM 1951 C CA . SER A 1 252 ? -17.654 10.587 32.967 1.00 33.53 252 SER A CA 1
ATOM 1952 C C . SER A 1 252 ? -17.430 11.651 31.897 1.00 33.53 252 SER A C 1
ATOM 1954 O O . SER A 1 252 ? -17.220 12.815 32.204 1.00 33.53 252 SER A O 1
ATOM 1956 N N . SER A 1 253 ? -17.506 11.210 30.636 1.00 37.59 253 SER A N 1
ATOM 1957 C CA . SER A 1 253 ? -17.802 12.007 29.435 1.00 37.59 253 SER A CA 1
ATOM 1958 C C . SER A 1 253 ? -17.014 13.318 29.246 1.00 37.59 253 SER A C 1
ATOM 1960 O O . SER A 1 253 ? -17.327 14.335 29.863 1.00 37.59 253 SER A O 1
ATOM 1962 N N . SER A 1 254 ? -16.144 13.319 28.225 1.00 35.12 254 SER A N 1
ATOM 1963 C CA . SER A 1 254 ? -15.324 14.428 27.680 1.00 35.12 254 SER A CA 1
ATOM 1964 C C . SER A 1 254 ? -13.938 14.589 28.331 1.00 35.12 254 SER A C 1
ATOM 1966 O O . SER A 1 254 ? -13.808 15.162 29.406 1.00 35.12 254 SER A O 1
ATOM 1968 N N . SER A 1 255 ? -12.914 14.069 27.644 1.00 44.03 255 SER A N 1
ATOM 1969 C CA . SER A 1 255 ? -11.498 14.491 27.663 1.00 44.03 255 SER A CA 1
ATOM 1970 C C . SER A 1 255 ? -10.953 15.060 28.986 1.00 44.03 255 SER A C 1
ATOM 1972 O O . SER A 1 255 ? -10.910 16.273 29.150 1.00 44.03 255 SER A O 1
ATOM 1974 N N . ASN A 1 256 ? -10.439 14.217 29.892 1.00 46.81 256 ASN A N 1
ATOM 1975 C CA . ASN A 1 256 ? -9.578 14.676 30.995 1.00 46.81 256 ASN A CA 1
ATOM 1976 C C . ASN A 1 256 ? -8.466 13.656 31.310 1.00 46.81 256 ASN A C 1
ATOM 1978 O O . ASN A 1 256 ? -8.661 12.696 32.048 1.00 46.81 256 ASN A O 1
ATOM 1982 N N . ASN A 1 257 ? -7.280 13.909 30.748 1.00 54.41 257 ASN A N 1
ATOM 1983 C CA . ASN A 1 257 ? -6.038 13.136 30.905 1.00 54.41 257 ASN A CA 1
ATOM 1984 C C . ASN A 1 257 ? -5.208 13.594 32.124 1.00 54.41 257 ASN A C 1
ATOM 1986 O O . ASN A 1 257 ? -3.984 13.709 32.041 1.00 54.41 257 ASN A O 1
ATOM 1990 N N . THR A 1 258 ? -5.858 13.938 33.237 1.00 55.34 258 THR A N 1
ATOM 1991 C CA . THR A 1 258 ? -5.228 14.671 34.344 1.00 55.34 258 THR A CA 1
ATOM 1992 C C . THR A 1 258 ? -5.608 14.101 35.712 1.00 55.34 258 THR A C 1
ATOM 1994 O O . THR A 1 258 ? -6.775 13.834 35.987 1.00 55.34 258 THR A O 1
ATOM 1997 N N . CYS A 1 259 ? -4.616 13.929 36.592 1.00 64.31 259 CYS A N 1
ATOM 1998 C CA . CYS A 1 259 ? -4.830 13.530 37.985 1.00 64.31 259 CYS A CA 1
ATOM 1999 C C . CYS A 1 259 ? -5.265 14.758 38.813 1.00 64.31 259 CYS A C 1
ATOM 2001 O O . CYS A 1 259 ? -4.566 15.776 38.824 1.00 64.31 259 CYS A O 1
ATOM 2003 N N . THR A 1 260 ? -6.426 14.706 39.477 1.00 59.09 260 THR A N 1
ATOM 2004 C CA . THR A 1 260 ? -6.917 15.786 40.355 1.00 59.09 260 THR A CA 1
ATOM 2005 C C . THR A 1 260 ? -6.852 15.393 41.827 1.00 59.09 260 THR A C 1
ATOM 2007 O O . THR A 1 260 ? -7.477 14.414 42.233 1.00 59.09 260 THR A O 1
ATOM 2010 N N . SER A 1 261 ? -6.169 16.191 42.652 1.00 48.97 261 SER A N 1
ATOM 2011 C CA . SER A 1 261 ? -6.116 15.985 44.100 1.00 48.97 261 SER A CA 1
ATOM 2012 C C . SER A 1 261 ? -7.479 16.243 44.753 1.00 48.97 261 SER A C 1
ATOM 2014 O O . SER A 1 261 ? -8.035 17.339 44.674 1.00 48.97 261 SER A O 1
ATOM 2016 N N . GLY A 1 262 ? -8.026 15.227 45.421 1.00 44.53 262 GLY A N 1
ATOM 2017 C CA . GLY A 1 262 ? -9.245 15.361 46.211 1.00 44.53 262 GLY A CA 1
ATOM 2018 C C . GLY A 1 262 ? -9.036 16.294 47.407 1.00 44.53 262 GLY A C 1
ATOM 2019 O O . GLY A 1 262 ? -8.239 16.007 48.297 1.00 44.53 262 GLY A O 1
ATOM 2020 N N . ALA A 1 263 ? -9.783 17.396 47.457 1.00 27.69 263 ALA A N 1
ATOM 2021 C CA . ALA A 1 263 ? -10.007 18.174 48.674 1.00 27.69 263 ALA A CA 1
ATOM 2022 C C . ALA A 1 263 ? -11.524 18.332 48.911 1.00 27.69 263 ALA A C 1
ATOM 2024 O O . ALA A 1 263 ? -12.278 18.425 47.938 1.00 27.69 263 ALA A O 1
ATOM 2025 N N . PRO A 1 264 ? -12.010 18.348 50.171 1.00 32.84 264 PRO A N 1
ATOM 2026 C CA . PRO A 1 264 ? -13.441 18.313 50.461 1.00 32.84 264 PRO A CA 1
ATOM 2027 C C . PRO A 1 264 ? -14.128 19.647 50.147 1.00 32.84 264 PRO A C 1
ATOM 2029 O O . PRO A 1 264 ? -13.544 20.720 50.287 1.00 32.84 264 PRO A O 1
ATOM 2032 N N . ALA A 1 265 ? -15.406 19.558 49.775 1.00 37.94 265 ALA A N 1
ATOM 2033 C CA . ALA A 1 265 ? -16.275 20.673 49.414 1.00 37.94 265 ALA A CA 1
ATOM 2034 C C . ALA A 1 265 ? -16.293 21.817 50.452 1.00 37.94 265 ALA A C 1
ATOM 2036 O O . ALA A 1 265 ? -16.623 21.605 51.620 1.00 37.94 265 ALA A O 1
ATOM 2037 N N . GLY A 1 266 ? -16.029 23.050 49.998 1.00 28.38 266 GLY A N 1
ATOM 2038 C CA . GLY A 1 266 ? -16.157 24.266 50.807 1.00 28.38 266 GLY A CA 1
ATOM 2039 C C . GLY A 1 266 ? -15.985 25.575 50.020 1.00 28.38 266 GLY A C 1
ATOM 2040 O O . GLY A 1 266 ? -14.869 25.973 49.732 1.00 28.38 266 GLY A O 1
ATOM 2041 N N . ALA A 1 267 ? -17.121 26.217 49.715 1.00 30.25 267 ALA A N 1
ATOM 2042 C CA . ALA A 1 267 ? -17.404 27.652 49.503 1.00 30.25 267 ALA A CA 1
ATOM 2043 C C . ALA A 1 267 ? -16.387 28.609 48.811 1.00 30.25 267 ALA A C 1
ATOM 2045 O O . ALA A 1 267 ? -15.336 28.916 49.362 1.00 30.25 267 ALA A O 1
ATOM 2046 N N . GLY A 1 268 ? -16.843 29.283 47.733 1.00 25.45 268 GLY A N 1
ATOM 2047 C CA . GLY A 1 268 ? -16.420 30.657 47.380 1.00 25.45 268 GLY A CA 1
ATOM 2048 C C . GLY A 1 268 ? -16.172 30.969 45.889 1.00 25.45 268 GLY A C 1
ATOM 2049 O O . GLY A 1 268 ? -15.114 30.661 45.362 1.00 25.45 268 GLY A O 1
ATOM 2050 N N . SER A 1 269 ? -17.131 31.643 45.241 1.00 25.86 269 SER A N 1
ATOM 2051 C CA . SER A 1 269 ? -17.065 32.330 43.919 1.00 25.86 269 SER A CA 1
ATOM 2052 C C . SER A 1 269 ? -16.039 33.492 43.852 1.00 25.86 269 SER A C 1
ATOM 2054 O O . SER A 1 269 ? -15.573 33.906 44.913 1.00 25.86 269 SER A O 1
ATOM 2056 N N . PRO A 1 270 ? -15.856 34.215 42.711 1.00 42.06 270 PRO A N 1
ATOM 2057 C CA . PRO A 1 270 ? -16.038 33.872 41.285 1.00 42.06 270 PRO A CA 1
ATOM 2058 C C . PRO A 1 270 ? -14.855 34.335 40.382 1.00 42.06 270 PRO A C 1
ATOM 2060 O O . PRO A 1 270 ? -14.176 35.317 40.672 1.00 42.06 270 PRO A O 1
ATOM 2063 N N . GLY A 1 271 ? -14.663 33.706 39.216 1.00 26.38 271 GLY A N 1
ATOM 2064 C CA . GLY A 1 271 ? -13.651 34.127 38.233 1.00 26.38 271 GLY A CA 1
ATOM 2065 C C . GLY A 1 271 ? -13.922 33.597 36.825 1.00 26.38 271 GLY A C 1
ATOM 2066 O O . GLY A 1 271 ? -13.386 32.575 36.428 1.00 26.38 271 GLY A O 1
ATOM 2067 N N . THR A 1 272 ? -14.806 34.299 36.121 1.00 35.47 272 THR A N 1
ATOM 2068 C CA . THR A 1 272 ? -15.095 34.308 34.673 1.00 35.47 272 THR A CA 1
ATOM 2069 C C . THR A 1 272 ? -14.208 33.457 33.746 1.00 35.47 272 THR A C 1
ATOM 2071 O O . THR A 1 272 ? -13.117 33.868 33.357 1.00 35.47 272 THR A O 1
ATOM 2074 N N . GLY A 1 273 ? -14.770 32.350 33.264 1.00 27.50 273 GLY A N 1
ATOM 2075 C CA . GLY A 1 273 ? -14.368 31.655 32.044 1.00 27.50 273 GLY A CA 1
ATOM 2076 C C . GLY A 1 273 ? -15.616 30.988 31.479 1.00 27.50 273 GLY A C 1
ATOM 2077 O O . GLY A 1 273 ? -16.199 30.128 32.128 1.00 27.50 273 GLY A O 1
ATOM 2078 N N . ILE A 1 274 ? -16.104 31.479 30.345 1.00 28.17 274 ILE A N 1
ATOM 2079 C CA . ILE A 1 274 ? -17.367 31.055 29.738 1.00 28.17 274 ILE A CA 1
ATOM 2080 C C . ILE A 1 274 ? -17.206 29.611 29.241 1.00 28.17 274 ILE A C 1
ATOM 2082 O O . ILE A 1 274 ? -16.606 29.378 28.197 1.00 28.17 274 ILE A O 1
ATOM 2086 N N . THR A 1 275 ? -17.739 28.648 29.988 1.00 27.95 275 THR A N 1
ATOM 2087 C CA . THR A 1 275 ? -18.149 27.341 29.466 1.00 27.95 275 THR A CA 1
ATOM 2088 C C . THR A 1 275 ? -19.524 27.483 28.800 1.00 27.95 275 THR A C 1
ATOM 2090 O O . THR A 1 275 ? -20.379 28.203 29.330 1.00 27.95 275 THR A O 1
ATOM 2093 N N . PRO A 1 276 ? -19.802 26.820 27.662 1.00 27.05 276 PRO A N 1
ATOM 2094 C CA . PRO A 1 276 ? -21.180 26.613 27.241 1.00 27.05 276 PRO A CA 1
ATOM 2095 C C . PRO A 1 276 ? -21.839 25.607 28.205 1.00 27.05 276 PRO A C 1
ATOM 2097 O O . PRO A 1 276 ? -21.189 24.644 28.619 1.00 27.05 276 PRO A O 1
ATOM 2100 N N . PRO A 1 277 ? -23.109 25.801 28.590 1.00 32.94 277 PRO A N 1
ATOM 2101 C CA . PRO A 1 277 ? -23.831 24.827 29.391 1.00 32.94 277 PRO A CA 1
ATOM 2102 C C . PRO A 1 277 ? -24.148 23.592 28.546 1.00 32.94 277 PRO A C 1
ATOM 2104 O O . PRO A 1 277 ? -24.636 23.720 27.425 1.00 32.94 277 PRO A O 1
ATOM 2107 N N . GLY A 1 278 ? -23.922 22.406 29.119 1.00 40.97 278 GLY A N 1
ATOM 2108 C CA . GLY A 1 278 ? -24.437 21.150 28.586 1.00 40.97 278 GLY A CA 1
ATOM 2109 C C . GLY A 1 278 ? -25.948 21.252 28.401 1.00 40.97 278 GLY A C 1
ATOM 2110 O O . GLY A 1 278 ? -26.701 21.431 29.361 1.00 40.97 278 GLY A O 1
ATOM 2111 N N . SER A 1 279 ? -26.374 21.186 27.148 1.00 30.11 279 SER A N 1
ATOM 2112 C CA . SER A 1 279 ? -27.768 21.239 26.752 1.00 30.11 279 SER A CA 1
ATOM 2113 C C . SER A 1 279 ? -28.231 19.816 26.466 1.00 30.11 279 SER A C 1
ATOM 2115 O O . SER A 1 279 ? -27.735 19.141 25.572 1.00 30.11 279 SER A O 1
ATOM 2117 N N . SER A 1 280 ? -29.226 19.344 27.210 1.00 38.91 280 SER A N 1
ATOM 2118 C CA . SER A 1 280 ? -29.965 18.099 26.968 1.00 38.91 280 SER A CA 1
ATOM 2119 C C . SER A 1 280 ? -30.884 18.197 25.735 1.00 38.91 280 SER A C 1
ATOM 2121 O O . SER A 1 280 ? -32.019 17.718 25.742 1.00 38.91 280 SER A O 1
ATOM 2123 N N . ASN A 1 281 ? -30.418 18.853 24.667 1.00 41.47 281 ASN A N 1
ATOM 2124 C CA . ASN A 1 281 ? -31.198 19.163 23.478 1.00 41.47 281 ASN A CA 1
ATOM 2125 C C . ASN A 1 281 ? -30.688 18.343 22.272 1.00 41.47 281 ASN A C 1
ATOM 2127 O O . ASN A 1 281 ? -29.617 18.642 21.744 1.00 41.47 281 ASN A O 1
ATOM 2131 N N . PRO A 1 282 ? -31.474 17.368 21.769 1.00 43.78 282 PRO A N 1
ATOM 2132 C CA . PRO A 1 282 ? -31.215 16.589 20.543 1.00 43.78 282 PRO A CA 1
ATOM 2133 C C . PRO A 1 282 ? -30.801 17.406 19.308 1.00 43.78 282 PRO A C 1
ATOM 2135 O O . PRO A 1 282 ? -30.254 16.875 18.345 1.00 43.78 282 PRO A O 1
ATOM 2138 N N . ASN A 1 283 ? -31.095 18.707 19.315 1.00 50.56 283 ASN A N 1
ATOM 2139 C CA . ASN A 1 283 ? -30.802 19.630 18.230 1.00 50.56 283 ASN A CA 1
ATOM 2140 C C . ASN A 1 283 ? -29.325 20.041 18.109 1.00 50.56 283 ASN A C 1
ATOM 2142 O O . ASN A 1 283 ? -28.983 20.638 17.092 1.00 50.56 283 ASN A O 1
ATOM 2146 N N . GLU A 1 284 ? -28.460 19.759 19.087 1.00 58.03 284 GLU A N 1
ATOM 2147 C CA . GLU A 1 284 ? -27.087 20.293 19.095 1.00 58.03 284 GLU A CA 1
ATOM 2148 C C . GLU A 1 284 ? -26.158 19.632 18.059 1.00 58.03 284 GLU A C 1
ATOM 2150 O O . GLU A 1 284 ? -25.408 20.338 17.393 1.00 58.03 284 GLU A O 1
ATOM 2155 N N . PHE A 1 285 ? -26.279 18.320 17.820 1.00 59.75 285 PHE A N 1
ATOM 2156 C CA . PHE A 1 285 ? -25.483 17.590 16.810 1.00 59.75 285 PHE A CA 1
ATOM 2157 C C . PHE A 1 285 ? -26.212 17.429 15.469 1.00 59.75 285 PHE A C 1
ATOM 2159 O O . PHE A 1 285 ? -25.604 17.465 14.400 1.00 59.75 285 PHE A O 1
ATOM 2166 N N . TYR A 1 286 ? -27.545 17.330 15.505 1.00 69.31 286 TYR A N 1
ATOM 2167 C CA . TYR A 1 286 ? -28.369 17.162 14.308 1.00 69.31 286 TYR A CA 1
ATOM 2168 C C . TYR A 1 286 ? -28.512 18.457 13.487 1.00 69.31 286 TYR A C 1
ATOM 2170 O O . TYR A 1 286 ? -28.363 18.433 12.269 1.00 69.31 286 TYR A O 1
ATOM 2178 N N . GLN A 1 287 ? -28.790 19.615 14.100 1.00 73.81 287 GLN A N 1
ATOM 2179 C CA . GLN A 1 287 ? -29.010 20.862 13.347 1.00 73.81 287 GLN A CA 1
ATOM 2180 C C . GLN A 1 287 ? -27.797 21.410 12.568 1.00 73.81 287 GLN A C 1
ATOM 2182 O O . GLN A 1 287 ? -28.032 21.964 11.482 1.00 73.81 287 GLN A O 1
ATOM 2187 N N . PRO A 1 288 ? -26.541 21.315 13.056 1.00 76.69 288 PRO A N 1
ATOM 2188 C CA . PRO A 1 288 ? -25.402 21.883 12.342 1.00 76.69 288 PRO A CA 1
ATOM 2189 C C . PRO A 1 288 ? -25.018 21.095 11.084 1.00 76.69 288 PRO A C 1
ATOM 2191 O O . PRO A 1 288 ? -24.737 21.725 10.069 1.00 76.69 288 PRO A O 1
ATOM 2194 N N . CYS A 1 289 ? -25.072 19.759 11.105 1.00 80.75 289 CYS A N 1
ATOM 2195 C CA . CYS A 1 289 ? -24.592 18.934 9.989 1.00 80.75 289 CYS A CA 1
ATOM 2196 C C . CYS A 1 289 ? -25.588 18.844 8.819 1.00 80.75 289 CYS A C 1
ATOM 2198 O O . CYS A 1 289 ? -26.754 19.202 8.943 1.00 80.75 289 CYS A O 1
ATOM 2200 N N . GLY A 1 290 ? -25.169 18.330 7.659 1.00 74.94 290 GLY A N 1
ATOM 2201 C CA . GLY A 1 290 ? -26.074 18.002 6.542 1.00 74.94 290 GLY A CA 1
ATOM 2202 C C . GLY A 1 290 ? -26.553 19.189 5.696 1.00 74.94 290 GLY A C 1
ATOM 2203 O O . GLY A 1 290 ? -27.404 19.017 4.819 1.00 74.94 290 GLY A O 1
ATOM 2204 N N . LYS A 1 291 ? -26.009 20.390 5.920 1.00 81.00 291 LYS A N 1
ATOM 2205 C CA . LYS A 1 291 ? -26.198 21.523 5.010 1.00 81.00 291 LYS A CA 1
ATOM 2206 C C . LYS A 1 291 ? -25.329 21.317 3.777 1.00 81.00 291 LYS A C 1
ATOM 2208 O O . LYS A 1 291 ? -24.145 21.022 3.888 1.00 81.00 291 LYS A O 1
ATOM 2213 N N . LYS A 1 292 ? -25.920 21.495 2.595 1.00 86.38 292 LYS A N 1
ATOM 2214 C CA . LYS A 1 292 ? -25.126 21.578 1.372 1.00 86.38 292 LYS A CA 1
ATOM 2215 C C . LYS A 1 292 ? -24.449 22.938 1.308 1.00 86.38 292 LYS A C 1
ATOM 2217 O O . LYS A 1 292 ? -25.102 23.948 1.572 1.00 86.38 292 LYS A O 1
ATOM 2222 N N . TYR A 1 293 ? -23.183 22.967 0.923 1.00 86.94 293 TYR A N 1
ATOM 2223 C CA . TYR A 1 293 ? -22.431 24.205 0.772 1.00 86.94 293 TYR A CA 1
ATOM 2224 C C . TYR A 1 293 ? -21.742 24.286 -0.590 1.00 86.94 293 TYR A C 1
ATOM 2226 O O . TYR A 1 293 ? -21.681 23.322 -1.357 1.00 86.94 293 TYR A O 1
ATOM 2234 N N . THR A 1 294 ? -21.271 25.488 -0.895 1.00 88.94 294 THR A N 1
ATOM 2235 C CA . THR A 1 294 ? -20.495 25.793 -2.092 1.00 88.94 294 THR A CA 1
ATOM 2236 C C . THR A 1 294 ? -19.107 26.216 -1.648 1.00 88.94 294 THR A C 1
ATOM 2238 O O . THR A 1 294 ? -18.970 27.015 -0.722 1.00 88.94 294 THR A O 1
ATOM 2241 N N . CYS A 1 295 ? -18.088 25.683 -2.307 1.00 88.56 295 CYS A N 1
ATOM 2242 C CA . CYS A 1 295 ? -16.698 26.057 -2.111 1.00 88.56 295 CYS A CA 1
ATOM 2243 C C . CYS A 1 295 ? -16.129 26.401 -3.481 1.00 88.56 295 CYS A C 1
ATOM 2245 O O . CYS A 1 295 ? -16.098 25.536 -4.354 1.00 88.56 295 CYS A O 1
ATOM 2247 N N . GLY A 1 296 ? -15.738 27.659 -3.693 1.00 87.06 296 GLY A N 1
ATOM 2248 C CA . GLY A 1 296 ? -15.337 28.125 -5.019 1.00 87.06 296 GLY A CA 1
ATOM 2249 C C . GLY A 1 296 ? -16.427 27.875 -6.070 1.00 87.06 296 GLY A C 1
ATOM 2250 O O . GLY A 1 296 ? -17.595 28.193 -5.846 1.00 87.06 296 GLY A O 1
ATOM 2251 N N . ASN A 1 297 ? -16.053 27.254 -7.190 1.00 87.81 297 ASN A N 1
ATOM 2252 C CA . ASN A 1 297 ? -16.983 26.858 -8.255 1.00 87.81 297 ASN A CA 1
ATOM 2253 C C . ASN A 1 297 ? -17.721 25.529 -8.001 1.00 87.81 297 ASN A C 1
ATOM 2255 O O . ASN A 1 297 ? -18.594 25.157 -8.787 1.00 87.81 297 ASN A O 1
ATOM 2259 N N . ILE A 1 298 ? -17.397 24.802 -6.929 1.00 90.25 298 ILE A N 1
ATOM 2260 C CA . ILE A 1 298 ? -17.988 23.493 -6.641 1.00 90.25 298 ILE A CA 1
ATOM 2261 C C . ILE A 1 298 ? -19.195 23.685 -5.728 1.00 90.25 298 ILE A C 1
ATOM 2263 O O . ILE A 1 298 ? -19.078 24.175 -4.604 1.00 90.25 298 ILE A O 1
ATOM 2267 N N . THR A 1 299 ? -20.371 23.293 -6.216 1.00 90.00 299 THR A N 1
ATOM 2268 C CA . THR A 1 299 ? -21.648 23.454 -5.508 1.00 90.00 299 THR A CA 1
ATOM 2269 C C . THR A 1 299 ? -22.183 22.116 -5.013 1.00 90.00 299 THR A C 1
ATOM 2271 O O . THR A 1 299 ? -21.862 21.059 -5.552 1.00 90.00 299 THR A O 1
ATOM 2274 N N . GLY A 1 300 ? -23.041 22.158 -3.992 1.00 86.62 300 GLY A N 1
ATOM 2275 C CA . GLY A 1 300 ? -23.741 20.965 -3.516 1.00 86.62 300 GLY A CA 1
ATOM 2276 C C . GLY A 1 300 ? -22.868 20.002 -2.711 1.00 86.62 300 GLY A C 1
ATOM 2277 O O . GLY A 1 300 ? -23.244 18.838 -2.582 1.00 86.62 300 GLY A O 1
ATOM 2278 N N . LEU A 1 301 ? -21.749 20.486 -2.165 1.00 89.06 301 LEU A N 1
ATOM 2279 C CA . LEU A 1 301 ? -20.880 19.725 -1.275 1.00 89.06 301 LEU A CA 1
ATOM 2280 C C . LEU A 1 301 ? -21.621 19.381 0.012 1.00 89.06 301 LEU A C 1
ATOM 2282 O O . LEU A 1 301 ? -22.370 20.194 0.551 1.00 89.06 301 LEU A O 1
ATOM 2286 N N . SER A 1 302 ? -21.407 18.169 0.493 1.00 87.44 302 SER A N 1
ATOM 2287 C CA . SER A 1 302 ? -21.926 17.649 1.754 1.00 87.44 302 SER A CA 1
ATOM 2288 C C . SER A 1 302 ? -20.915 16.658 2.317 1.00 87.44 302 SER A C 1
ATOM 2290 O O . SER A 1 302 ? -19.894 16.408 1.678 1.00 87.44 302 SER A O 1
ATOM 2292 N N . TYR A 1 303 ? -21.236 16.031 3.450 1.00 86.56 303 TYR A N 1
ATOM 2293 C CA . TYR A 1 303 ? -20.482 14.889 3.966 1.00 86.56 303 TYR A CA 1
ATOM 2294 C C . TYR A 1 303 ? -20.056 13.940 2.823 1.00 86.56 303 TYR A C 1
ATOM 2296 O O . TYR A 1 303 ? -20.911 13.585 1.999 1.00 86.56 303 TYR A O 1
ATOM 2304 N N . PRO A 1 304 ? -18.769 13.564 2.718 1.00 90.12 304 PRO A N 1
ATOM 2305 C CA . PRO A 1 304 ? -17.713 13.677 3.735 1.00 90.12 304 PRO A CA 1
ATOM 2306 C C . PRO A 1 304 ? -16.996 15.030 3.826 1.00 90.12 304 PRO A C 1
ATOM 2308 O O . PRO A 1 304 ? -16.200 15.224 4.740 1.00 90.12 304 PRO A O 1
ATOM 2311 N N . PHE A 1 305 ? -17.253 15.956 2.905 1.00 89.94 305 PHE A N 1
ATOM 2312 C CA . PHE A 1 305 ? -16.545 17.231 2.847 1.00 89.94 305 PHE A CA 1
ATOM 2313 C C . PHE A 1 305 ? -17.020 18.173 3.956 1.00 89.94 305 PHE A C 1
ATOM 2315 O O . PHE A 1 305 ? -18.225 18.351 4.154 1.00 89.94 305 PHE A O 1
ATOM 2322 N N . LEU A 1 306 ? -16.063 18.768 4.670 1.00 82.62 306 LEU A N 1
ATOM 2323 C CA . LEU A 1 306 ? -16.323 19.689 5.774 1.00 82.62 306 LEU A CA 1
ATOM 2324 C C . LEU A 1 306 ? -16.412 21.138 5.269 1.00 82.62 306 LEU A C 1
ATOM 2326 O O . LEU A 1 306 ? -15.505 21.616 4.580 1.00 82.62 306 LEU A O 1
ATOM 2330 N N . SER A 1 307 ? -17.477 21.863 5.628 1.00 68.69 307 SER A N 1
ATOM 2331 C CA . SER A 1 307 ? -17.536 23.313 5.403 1.00 68.69 307 SER A CA 1
ATOM 2332 C C . SER A 1 307 ? -16.701 24.071 6.436 1.00 68.69 307 SER A C 1
ATOM 2334 O O . SER A 1 307 ? -16.625 23.673 7.592 1.00 68.69 307 SER A O 1
ATOM 2336 N N . VAL A 1 308 ? -16.165 25.241 6.066 1.00 64.94 308 VAL A N 1
ATOM 2337 C CA . VAL A 1 308 ? -15.407 26.128 6.979 1.00 64.94 308 VAL A CA 1
ATOM 2338 C C . VAL A 1 308 ? -16.222 26.535 8.218 1.00 64.94 308 VAL A C 1
ATOM 2340 O O . VAL A 1 308 ? -15.654 26.837 9.263 1.00 64.94 308 VAL A O 1
ATOM 2343 N N . ASN A 1 309 ? -17.552 26.545 8.104 1.00 66.88 309 ASN A N 1
ATOM 2344 C CA . ASN A 1 309 ? -18.463 26.931 9.184 1.00 66.88 309 ASN A CA 1
ATOM 2345 C C . ASN A 1 309 ? -19.086 25.732 9.916 1.00 66.88 309 ASN A C 1
ATOM 2347 O O . ASN A 1 309 ? -19.874 25.940 10.841 1.00 66.88 309 ASN A O 1
ATOM 2351 N N . ASP A 1 310 ? -18.790 24.505 9.484 1.00 69.88 310 ASP A N 1
ATOM 2352 C CA . ASP A 1 310 ? -19.351 23.304 10.090 1.00 69.88 310 ASP A CA 1
ATOM 2353 C C . ASP A 1 310 ? -18.479 22.849 11.273 1.00 69.88 310 ASP A C 1
ATOM 2355 O O . ASP A 1 310 ? -17.251 22.963 11.226 1.00 69.88 310 ASP A O 1
ATOM 2359 N N . PRO A 1 311 ? -19.081 22.310 12.346 1.00 72.94 311 PRO A N 1
ATOM 2360 C CA . PRO A 1 311 ? -18.327 21.633 13.392 1.00 72.94 311 PRO A CA 1
ATOM 2361 C C . PRO A 1 311 ? -17.486 20.471 12.831 1.00 72.94 311 PRO A C 1
ATOM 2363 O O . PRO A 1 311 ? -17.957 19.791 11.918 1.00 72.94 311 PRO A O 1
ATOM 2366 N N . PRO A 1 312 ? -16.304 20.163 13.405 1.00 65.69 312 PRO A N 1
ATOM 2367 C CA . PRO A 1 312 ? -15.410 19.114 12.895 1.00 65.69 312 PRO A CA 1
ATOM 2368 C C . PRO A 1 312 ? -16.082 17.747 12.694 1.00 65.69 312 PRO A C 1
ATOM 2370 O O . PRO A 1 312 ? -15.823 17.070 11.706 1.00 65.69 312 PRO A O 1
ATOM 2373 N N . PHE A 1 313 ? -17.021 17.380 13.570 1.00 72.31 313 PHE A N 1
ATOM 2374 C CA . PHE A 1 313 ? -17.779 16.125 13.499 1.00 72.31 313 PHE A CA 1
ATOM 2375 C C . PHE A 1 313 ? -18.796 16.056 12.342 1.00 72.31 313 PHE A C 1
ATOM 2377 O O . PHE A 1 313 ? -19.430 15.025 12.141 1.00 72.31 313 PHE A O 1
ATOM 2384 N N . CYS A 1 314 ? -19.001 17.129 11.574 1.00 80.94 314 CYS A N 1
ATOM 2385 C CA . CYS A 1 314 ? -19.881 17.131 10.402 1.00 80.94 314 CYS A CA 1
ATOM 2386 C C . CYS A 1 314 ? -19.159 16.766 9.092 1.00 80.94 314 CYS A C 1
ATOM 2388 O O . CYS A 1 314 ? -19.805 16.712 8.045 1.00 80.94 314 CYS A O 1
ATOM 2390 N N . GLY A 1 315 ? -17.849 16.510 9.131 1.00 82.25 315 GLY A N 1
ATOM 2391 C CA . GLY A 1 315 ? -17.039 16.102 7.983 1.00 82.25 315 GLY A CA 1
ATOM 2392 C C . GLY A 1 315 ? -16.035 15.021 8.367 1.00 82.25 315 GLY A C 1
ATOM 2393 O O . GLY A 1 315 ? -15.849 14.733 9.543 1.00 82.25 315 GLY A O 1
ATOM 2394 N N . TYR A 1 316 ? -15.433 14.376 7.373 1.00 84.88 316 TYR A N 1
ATOM 2395 C CA . TYR A 1 316 ? -14.469 13.299 7.593 1.00 84.88 316 TYR A CA 1
ATOM 2396 C C . TYR A 1 316 ? -13.033 13.857 7.568 1.00 84.88 316 TYR A C 1
ATOM 2398 O O . TYR A 1 316 ? -12.708 14.586 6.626 1.00 84.88 316 TYR A O 1
ATOM 2406 N N . PRO A 1 317 ? -12.163 13.516 8.540 1.00 82.38 317 PRO A N 1
ATOM 2407 C CA . PRO A 1 317 ? -10.775 13.976 8.545 1.00 82.38 317 PRO A CA 1
ATOM 2408 C C . PRO A 1 317 ? -10.027 13.629 7.249 1.00 82.38 317 PRO A C 1
ATOM 2410 O O . PRO A 1 317 ? -10.057 12.485 6.798 1.00 82.38 317 PRO A O 1
ATOM 2413 N N . GLY A 1 318 ? -9.360 14.608 6.639 1.00 80.00 318 GLY A N 1
ATOM 2414 C CA . GLY A 1 318 ? -8.688 14.475 5.338 1.00 80.00 318 GLY A CA 1
ATOM 2415 C C . GLY A 1 318 ? -9.546 14.870 4.125 1.00 80.00 318 GLY A C 1
ATOM 2416 O O . GLY A 1 318 ? -9.067 14.816 2.990 1.00 80.00 318 GLY A O 1
ATOM 2417 N N . PHE A 1 319 ? -10.800 15.291 4.340 1.00 87.81 319 PHE A N 1
ATOM 2418 C CA . PHE A 1 319 ? -11.707 15.829 3.312 1.00 87.81 319 PHE A CA 1
ATOM 2419 C C . PHE A 1 319 ? -11.944 17.340 3.469 1.00 87.81 319 PHE A C 1
ATOM 2421 O O . PHE A 1 319 ? -12.973 17.875 3.042 1.00 87.81 319 PHE A O 1
ATOM 2428 N N . GLU A 1 320 ? -11.005 18.052 4.093 1.00 84.56 320 GLU A N 1
ATOM 2429 C CA . GLU A 1 320 ? -11.104 19.490 4.314 1.00 84.56 320 GLU A CA 1
ATOM 2430 C C . GLU A 1 320 ? -10.728 20.268 3.049 1.00 84.56 320 GLU A C 1
ATOM 2432 O O . GLU A 1 320 ? -9.572 20.313 2.618 1.00 84.56 320 GLU A O 1
ATOM 2437 N N . PHE A 1 321 ? -11.716 20.941 2.465 1.00 89.44 321 PHE A N 1
ATOM 2438 C CA . PHE A 1 321 ? -11.489 21.863 1.359 1.00 89.44 321 PHE A CA 1
ATOM 2439 C C . PHE A 1 321 ? -11.189 23.272 1.863 1.00 89.44 321 PHE A C 1
ATOM 2441 O O . PHE A 1 321 ? -11.875 23.816 2.729 1.00 89.44 321 PHE A O 1
ATOM 2448 N N . LYS A 1 322 ? -10.192 23.905 1.249 1.00 88.44 322 LYS A N 1
ATOM 2449 C CA . LYS A 1 322 ? -9.906 25.330 1.382 1.00 88.44 322 LYS A CA 1
ATOM 2450 C C . LYS A 1 322 ? -10.603 26.078 0.252 1.00 88.44 322 LYS A C 1
ATOM 2452 O O . LYS A 1 322 ? -10.320 25.850 -0.924 1.00 88.44 322 LYS A O 1
ATOM 2457 N N . CYS A 1 323 ? -11.524 26.963 0.618 1.00 87.88 323 CYS A N 1
ATOM 2458 C CA . CYS A 1 323 ? -12.223 27.836 -0.321 1.00 87.88 323 CYS A CA 1
ATOM 2459 C C . CYS A 1 323 ? -11.478 29.168 -0.397 1.00 87.88 323 CYS A C 1
ATOM 2461 O O . CYS A 1 323 ? -11.502 29.953 0.554 1.00 87.88 323 CYS A O 1
ATOM 2463 N N . ASN A 1 324 ? -10.801 29.411 -1.512 1.00 85.94 324 ASN A N 1
ATOM 2464 C CA . ASN A 1 324 ? -9.973 30.596 -1.687 1.00 85.94 324 ASN A CA 1
ATOM 2465 C C . ASN A 1 324 ? -10.809 31.790 -2.178 1.00 85.94 324 ASN A C 1
ATOM 2467 O O . ASN A 1 324 ? -11.897 31.639 -2.739 1.00 85.94 324 ASN A O 1
ATOM 2471 N N . GLN A 1 325 ? -10.293 33.005 -1.966 1.00 84.25 325 GLN A N 1
ATOM 2472 C CA . GLN A 1 325 ? -10.982 34.254 -2.332 1.00 84.25 325 GLN A CA 1
ATOM 2473 C C . GLN A 1 325 ? -11.167 34.420 -3.849 1.00 84.25 325 GLN A C 1
ATOM 2475 O O . GLN A 1 325 ? -12.076 35.116 -4.290 1.00 84.25 325 GLN A O 1
ATOM 2480 N N . ASP A 1 326 ? -10.331 33.759 -4.646 1.00 85.06 326 ASP A N 1
ATOM 2481 C CA . ASP A 1 326 ? -10.376 33.733 -6.110 1.00 85.06 326 ASP A CA 1
ATOM 2482 C C . ASP A 1 326 ? -11.375 32.701 -6.668 1.00 85.06 326 ASP A C 1
ATOM 2484 O O . ASP A 1 326 ? -11.368 32.402 -7.859 1.00 85.06 326 ASP A O 1
ATOM 2488 N N . SER A 1 327 ? -12.263 32.170 -5.820 1.00 82.94 327 SER A N 1
ATOM 2489 C CA . SER A 1 327 ? -13.242 31.129 -6.162 1.00 82.94 327 SER A CA 1
ATOM 2490 C C . SER A 1 327 ? -12.627 29.776 -6.549 1.00 82.94 327 SER A C 1
ATOM 2492 O O . SER A 1 327 ? -13.314 28.936 -7.137 1.00 82.94 327 SER A O 1
ATOM 2494 N N . THR A 1 328 ? -11.364 29.521 -6.191 1.00 89.50 328 THR A N 1
ATOM 2495 C CA . THR A 1 328 ? -10.740 28.198 -6.335 1.00 89.50 328 THR A CA 1
ATOM 2496 C C . THR A 1 328 ? -10.934 27.343 -5.083 1.00 89.50 328 THR A C 1
ATOM 2498 O O . THR A 1 328 ? -11.098 27.847 -3.967 1.00 89.50 328 THR A O 1
ATOM 2501 N N . THR A 1 329 ? -10.921 26.026 -5.277 1.00 93.31 329 THR A N 1
ATOM 2502 C CA . THR A 1 329 ? -11.009 25.037 -4.200 1.00 93.31 329 THR A CA 1
ATOM 2503 C C . THR A 1 329 ? -9.729 24.231 -4.173 1.00 93.31 329 THR A C 1
ATOM 2505 O O . THR A 1 329 ? -9.360 23.645 -5.190 1.00 93.31 329 THR A O 1
ATOM 2508 N N . THR A 1 330 ? -9.059 24.182 -3.025 1.00 93.31 330 THR A N 1
ATOM 2509 C CA . THR A 1 330 ? -7.827 23.407 -2.860 1.00 93.31 330 THR A CA 1
ATOM 2510 C C . THR A 1 330 ? -7.892 22.475 -1.658 1.00 93.31 330 THR A C 1
ATOM 2512 O O . THR A 1 330 ? -8.663 22.690 -0.726 1.00 93.31 330 THR A O 1
ATOM 2515 N N . MET A 1 331 ? -7.074 21.426 -1.666 1.00 91.31 331 MET A N 1
ATOM 2516 C CA . MET A 1 331 ? -6.858 20.551 -0.514 1.00 91.31 331 MET A CA 1
ATOM 2517 C C . MET A 1 331 ? -5.395 20.117 -0.444 1.00 91.31 331 MET A C 1
ATOM 2519 O O . MET A 1 331 ? -4.673 20.190 -1.439 1.00 91.31 331 MET A O 1
ATOM 2523 N N . VAL A 1 332 ? -4.957 19.657 0.725 1.00 86.75 332 VAL A N 1
ATOM 2524 C CA . VAL A 1 332 ? -3.598 19.138 0.917 1.00 86.75 332 VAL A CA 1
ATOM 2525 C C . VAL A 1 332 ? -3.671 17.629 1.091 1.00 86.75 332 VAL A C 1
ATOM 2527 O O . VAL A 1 332 ? -4.363 17.163 1.987 1.00 86.75 332 VAL A O 1
ATOM 2530 N N . ILE A 1 333 ? -2.942 16.876 0.268 1.00 82.00 333 ILE A N 1
ATOM 2531 C CA . ILE A 1 333 ? -2.806 15.418 0.403 1.00 82.00 333 ILE A CA 1
ATOM 2532 C C . ILE A 1 333 ? -1.310 15.097 0.409 1.00 82.00 333 ILE A C 1
ATOM 2534 O O . ILE A 1 333 ? -0.602 15.523 -0.502 1.00 82.00 333 ILE A O 1
ATOM 2538 N N . ASN A 1 334 ? -0.814 14.392 1.433 1.00 76.75 334 ASN A N 1
ATOM 2539 C CA . ASN A 1 334 ? 0.614 14.068 1.611 1.00 76.75 334 ASN A CA 1
ATOM 2540 C C . ASN A 1 334 ? 1.558 15.259 1.348 1.00 76.75 334 ASN A C 1
ATOM 2542 O O . ASN A 1 334 ? 2.544 15.141 0.623 1.00 76.75 334 ASN A O 1
ATOM 2546 N N . ASN A 1 335 ? 1.232 16.427 1.909 1.00 77.56 335 ASN A N 1
ATOM 2547 C CA . ASN A 1 335 ? 1.998 17.674 1.769 1.00 77.56 335 ASN A CA 1
ATOM 2548 C C . ASN A 1 335 ? 2.044 18.274 0.348 1.00 77.56 335 ASN A C 1
ATOM 2550 O O . ASN A 1 335 ? 2.794 19.220 0.121 1.00 77.56 335 ASN A O 1
ATOM 2554 N N . ILE A 1 336 ? 1.224 17.789 -0.586 1.00 82.62 336 ILE A N 1
ATOM 2555 C CA . ILE A 1 336 ? 1.055 18.370 -1.923 1.00 82.62 336 ILE A CA 1
ATOM 2556 C C . ILE A 1 336 ? -0.273 19.134 -1.962 1.00 82.62 336 ILE A C 1
ATOM 2558 O O . ILE A 1 336 ? -1.310 18.618 -1.540 1.00 82.62 336 ILE A O 1
ATOM 2562 N N . ASN A 1 337 ? -0.243 20.370 -2.468 1.00 91.25 337 ASN A N 1
ATOM 2563 C CA . ASN A 1 337 ? -1.449 21.163 -2.700 1.00 91.25 337 ASN A CA 1
ATOM 2564 C C . ASN A 1 337 ? -2.106 20.739 -4.020 1.00 91.25 337 ASN A C 1
ATOM 2566 O O . ASN A 1 337 ? -1.490 20.823 -5.084 1.00 91.25 337 ASN A O 1
ATOM 2570 N N . TYR A 1 338 ? -3.369 20.337 -3.952 1.00 93.62 338 TYR A N 1
ATOM 2571 C CA . TYR A 1 338 ? -4.188 19.987 -5.105 1.00 93.62 338 TYR A CA 1
ATOM 2572 C C . TYR A 1 338 ? -5.304 21.006 -5.296 1.00 93.62 338 TYR A C 1
ATOM 2574 O O . TYR A 1 338 ? -5.978 21.371 -4.332 1.00 93.62 338 TYR A O 1
ATOM 2582 N N . ARG A 1 339 ? -5.543 21.411 -6.543 1.00 94.69 339 ARG A N 1
ATOM 2583 C CA . ARG A 1 339 ? -6.771 22.084 -6.960 1.00 94.69 339 ARG A CA 1
ATOM 2584 C C . ARG A 1 339 ? -7.845 21.051 -7.239 1.00 94.69 339 ARG A C 1
ATOM 2586 O O . ARG A 1 339 ? -7.604 20.085 -7.963 1.00 94.69 339 ARG A O 1
ATOM 2593 N N . ILE A 1 340 ? -9.040 21.283 -6.714 1.00 95.25 340 ILE A N 1
ATOM 2594 C CA . ILE A 1 340 ? -10.216 20.463 -6.990 1.00 95.25 340 ILE A CA 1
ATOM 2595 C C . ILE A 1 340 ? -10.955 21.086 -8.167 1.00 95.25 340 ILE A C 1
ATOM 2597 O O . ILE A 1 340 ? -11.416 22.224 -8.091 1.00 95.25 340 ILE A O 1
ATOM 2601 N N . LEU A 1 341 ? -11.043 20.344 -9.268 1.00 93.19 341 LEU A N 1
ATOM 2602 C CA . LEU A 1 341 ? -11.699 20.790 -10.495 1.00 93.19 341 LEU A CA 1
ATOM 2603 C C . LEU A 1 341 ? -13.179 20.407 -10.508 1.00 93.19 341 LEU A C 1
ATOM 2605 O O . LEU A 1 341 ? -14.017 21.185 -10.959 1.00 93.19 341 LEU A O 1
ATOM 2609 N N . ASN A 1 342 ? -13.508 19.208 -10.023 1.00 91.75 342 ASN A N 1
ATOM 2610 C CA . ASN A 1 342 ? -14.883 18.723 -9.943 1.00 91.75 342 ASN A CA 1
ATOM 2611 C C . ASN A 1 342 ? -15.020 17.618 -8.884 1.00 91.75 342 ASN A C 1
ATOM 2613 O O . ASN A 1 342 ? -14.054 16.921 -8.583 1.00 91.75 342 ASN A O 1
ATOM 2617 N N . VAL A 1 343 ? -16.227 17.425 -8.356 1.00 93.50 343 VAL A N 1
ATOM 2618 C CA . VAL A 1 343 ? -16.571 16.383 -7.382 1.00 93.50 343 VAL A CA 1
ATOM 2619 C C . VAL A 1 343 ? -17.832 15.664 -7.854 1.00 93.50 343 VAL A C 1
ATOM 2621 O O . VAL A 1 343 ? -18.854 16.295 -8.116 1.00 93.50 343 VAL A O 1
ATOM 2624 N N . HIS A 1 344 ? -17.774 14.336 -7.914 1.00 88.69 344 HIS A N 1
ATOM 2625 C CA . HIS A 1 344 ? -18.877 13.453 -8.286 1.00 88.69 344 HIS A CA 1
ATOM 2626 C C . HIS A 1 344 ? -19.224 12.530 -7.106 1.00 88.69 344 HIS A C 1
ATOM 2628 O O . HIS A 1 344 ? -18.671 11.434 -6.979 1.00 88.69 344 HIS A O 1
ATOM 2634 N N . PRO A 1 345 ? -20.153 12.942 -6.221 1.00 82.75 345 PRO A N 1
ATOM 2635 C CA . PRO A 1 345 ? -20.487 12.179 -5.018 1.00 82.75 345 PRO A CA 1
ATOM 2636 C C . PRO A 1 345 ? -21.050 10.779 -5.289 1.00 82.75 345 PRO A C 1
ATOM 2638 O O . PRO A 1 345 ? -20.832 9.873 -4.494 1.00 82.75 345 PRO A O 1
ATOM 2641 N N . THR A 1 346 ? -21.753 10.586 -6.409 1.00 81.62 346 THR A N 1
ATOM 2642 C CA . THR A 1 346 ? -22.388 9.308 -6.779 1.00 81.62 346 THR A CA 1
ATOM 2643 C C . THR A 1 346 ? -21.384 8.223 -7.152 1.00 81.62 346 THR A C 1
ATOM 2645 O O . THR A 1 346 ? -21.628 7.053 -6.885 1.00 81.62 346 THR A O 1
ATOM 2648 N N . THR A 1 347 ? -20.265 8.601 -7.769 1.00 83.75 347 THR A N 1
ATOM 2649 C CA . THR A 1 347 ? -19.174 7.691 -8.153 1.00 83.75 347 THR A CA 1
ATOM 2650 C C . THR A 1 347 ? -18.036 7.691 -7.140 1.00 83.75 347 THR A C 1
ATOM 2652 O O . THR A 1 347 ? -17.059 6.970 -7.319 1.00 83.75 347 THR A O 1
ATOM 2655 N N . GLN A 1 348 ? -18.152 8.505 -6.090 1.00 88.62 348 GLN A N 1
ATOM 2656 C CA . GLN A 1 348 ? -17.100 8.764 -5.117 1.00 88.62 348 GLN A CA 1
ATOM 2657 C C . GLN A 1 348 ? -15.773 9.196 -5.751 1.00 88.62 348 GLN A C 1
ATOM 2659 O O . GLN A 1 348 ? -14.704 8.792 -5.298 1.00 88.62 348 GLN A O 1
ATOM 2664 N N . THR A 1 349 ? -15.836 9.999 -6.818 1.00 91.06 349 THR A N 1
ATOM 2665 C CA . THR A 1 349 ? -14.649 10.485 -7.532 1.00 91.06 349 THR A CA 1
ATOM 2666 C C . THR A 1 349 ? -14.558 12.002 -7.529 1.00 91.06 349 THR A C 1
ATOM 2668 O O . THR A 1 349 ? -15.561 12.704 -7.651 1.00 91.06 349 THR A O 1
ATOM 2671 N N . MET A 1 350 ? -13.349 12.536 -7.405 1.00 93.06 350 MET A N 1
ATOM 2672 C CA . MET A 1 350 ? -13.062 13.952 -7.606 1.00 93.06 350 MET A CA 1
ATOM 2673 C C . MET A 1 350 ? -11.910 14.121 -8.579 1.00 93.06 350 MET A C 1
ATOM 2675 O O . MET A 1 350 ? -10.960 13.342 -8.580 1.00 93.06 350 MET A O 1
ATOM 2679 N N . ARG A 1 351 ? -12.013 15.152 -9.407 1.00 93.88 351 ARG A N 1
ATOM 2680 C CA . ARG A 1 351 ? -10.987 15.520 -10.367 1.00 93.88 351 ARG A CA 1
ATOM 2681 C C . ARG A 1 351 ? -10.041 16.510 -9.728 1.00 93.88 351 ARG A C 1
ATOM 2683 O O . ARG A 1 351 ? -10.485 17.572 -9.286 1.00 93.88 351 ARG A O 1
ATOM 2690 N N . VAL A 1 352 ? -8.761 16.173 -9.703 1.00 94.88 352 VAL A N 1
ATOM 2691 C CA . VAL A 1 352 ? -7.721 16.974 -9.065 1.00 94.88 352 VAL A CA 1
ATOM 2692 C C . VAL A 1 352 ? -6.577 17.263 -10.021 1.00 94.88 352 VAL A C 1
ATOM 2694 O O . VAL A 1 352 ? -6.301 16.513 -10.953 1.00 94.88 352 VAL A O 1
ATOM 2697 N N . VAL A 1 353 ? -5.889 18.364 -9.770 1.00 93.56 353 VAL A N 1
ATOM 2698 C CA . VAL A 1 353 ? -4.644 18.733 -10.443 1.00 93.56 353 VAL A CA 1
ATOM 2699 C C . VAL A 1 353 ? -3.716 19.336 -9.404 1.00 93.56 353 VAL A C 1
ATOM 2701 O O . VAL A 1 353 ? -4.177 19.943 -8.438 1.00 93.56 353 VAL A O 1
ATOM 2704 N N . ARG A 1 354 ? -2.407 19.147 -9.549 1.00 93.00 354 ARG A N 1
ATOM 2705 C CA . ARG A 1 354 ? -1.460 19.800 -8.648 1.00 93.00 354 ARG A CA 1
ATOM 2706 C C . ARG A 1 354 ? -1.528 21.314 -8.823 1.00 93.00 354 ARG A C 1
ATOM 2708 O O . ARG A 1 354 ? -1.477 21.817 -9.943 1.00 93.00 354 ARG A O 1
ATOM 2715 N N . GLU A 1 355 ? -1.617 22.031 -7.711 1.00 91.69 355 GLU A N 1
ATOM 2716 C CA . GLU A 1 355 ? -1.775 23.487 -7.709 1.00 91.69 355 GLU A CA 1
ATOM 2717 C C . GLU A 1 355 ? -0.577 24.189 -8.372 1.00 91.69 355 GLU A C 1
ATOM 2719 O O . GLU A 1 355 ? -0.759 25.138 -9.131 1.00 91.69 355 GLU A O 1
ATOM 2724 N N . ASP A 1 356 ? 0.642 23.672 -8.175 1.00 89.12 356 ASP A N 1
ATOM 2725 C CA . ASP A 1 356 ? 1.873 24.218 -8.766 1.00 89.12 356 ASP A CA 1
ATOM 2726 C C . ASP A 1 356 ? 1.958 24.050 -10.292 1.00 89.12 356 ASP A C 1
ATOM 2728 O O . ASP A 1 356 ? 2.829 24.638 -10.932 1.00 89.12 356 ASP A O 1
ATOM 2732 N N . MET A 1 357 ? 1.034 23.285 -10.879 1.00 88.06 357 MET A N 1
ATOM 2733 C CA . MET A 1 357 ? 0.967 23.014 -12.314 1.00 88.06 357 MET A CA 1
ATOM 2734 C C . MET A 1 357 ? -0.170 23.765 -13.025 1.00 88.06 357 MET A C 1
ATOM 2736 O O . MET A 1 357 ? -0.374 23.601 -14.227 1.00 88.06 357 MET A O 1
ATOM 2740 N N . MET A 1 358 ? -0.912 24.614 -12.305 1.00 86.69 358 MET A N 1
ATOM 2741 C CA . MET A 1 358 ? -1.995 25.409 -12.891 1.00 86.69 358 MET A CA 1
ATOM 2742 C C . MET A 1 358 ? -1.477 26.542 -13.777 1.00 86.69 358 MET A C 1
ATOM 2744 O O . MET A 1 358 ? -2.058 26.819 -14.826 1.00 86.69 358 MET A O 1
ATOM 2748 N N . GLU A 1 359 ? -0.378 27.181 -13.379 1.00 79.94 359 GLU A N 1
ATOM 2749 C CA . GLU A 1 359 ? 0.206 28.325 -14.094 1.00 79.94 359 GLU A CA 1
ATOM 2750 C C . GLU A 1 359 ? 1.359 27.926 -15.027 1.00 79.94 359 GLU A C 1
ATOM 2752 O O . GLU A 1 359 ? 1.732 28.686 -15.921 1.00 79.94 359 GLU A O 1
ATOM 2757 N N . SER A 1 360 ? 1.918 26.726 -14.845 1.00 80.44 360 SER A N 1
ATOM 2758 C CA . SER A 1 360 ? 3.059 26.215 -15.604 1.00 80.44 360 SER A CA 1
ATOM 2759 C C . SER A 1 360 ? 2.916 24.711 -15.840 1.00 80.44 360 SER A C 1
ATOM 2761 O O . SER A 1 360 ? 2.593 23.991 -14.900 1.00 80.44 360 SER A O 1
ATOM 2763 N N . PRO A 1 361 ? 3.230 24.179 -17.038 1.00 81.00 361 PRO A N 1
ATOM 2764 C CA . PRO A 1 361 ? 3.179 22.738 -17.308 1.00 81.00 361 PRO A CA 1
ATOM 2765 C C . PRO A 1 361 ? 4.274 21.940 -16.577 1.00 81.00 361 PRO A C 1
ATOM 2767 O O . PRO A 1 361 ? 4.487 20.770 -16.877 1.00 81.00 361 PRO A O 1
ATOM 2770 N N . CYS A 1 362 ? 5.014 22.569 -15.667 1.00 83.56 362 CYS A N 1
ATOM 2771 C CA . CYS A 1 362 ? 6.240 22.051 -15.090 1.00 83.56 362 CYS A CA 1
ATOM 2772 C C . CYS A 1 362 ? 6.089 21.990 -13.572 1.00 83.56 362 CYS A C 1
ATOM 2774 O O . CYS A 1 362 ? 5.944 23.048 -12.957 1.00 83.56 362 CYS A O 1
ATOM 2776 N N . PRO A 1 363 ? 6.186 20.797 -12.962 1.00 83.00 363 PRO A N 1
ATOM 2777 C CA . PRO A 1 363 ? 6.235 20.674 -11.512 1.00 83.00 363 PRO A CA 1
ATOM 2778 C C . PRO A 1 363 ? 7.332 21.568 -10.915 1.00 83.00 363 PRO A C 1
ATOM 2780 O O . PRO A 1 363 ? 8.496 21.504 -11.332 1.00 83.00 363 PRO A O 1
ATOM 2783 N N . VAL A 1 364 ? 6.965 22.411 -9.952 1.00 79.75 364 VAL A N 1
ATOM 2784 C CA . VAL A 1 364 ? 7.905 23.253 -9.197 1.00 79.75 364 VAL A CA 1
ATOM 2785 C C . VAL A 1 364 ? 8.445 22.454 -8.019 1.00 79.75 364 VAL A C 1
ATOM 2787 O O . VAL A 1 364 ? 9.658 22.416 -7.787 1.00 79.75 364 VAL A O 1
ATOM 2790 N N . ASP A 1 365 ? 7.546 21.752 -7.332 1.00 75.31 365 ASP A N 1
ATOM 2791 C CA . ASP A 1 365 ? 7.909 20.823 -6.276 1.00 75.31 365 ASP A CA 1
ATOM 2792 C C . ASP A 1 365 ? 8.322 19.493 -6.907 1.00 75.31 365 ASP A C 1
ATOM 2794 O O . ASP A 1 365 ? 7.505 18.769 -7.486 1.00 75.31 365 ASP A O 1
ATOM 2798 N N . LEU A 1 366 ? 9.613 19.162 -6.805 1.00 79.88 366 LEU A N 1
ATOM 2799 C CA . LEU A 1 366 ? 10.203 17.955 -7.396 1.00 79.88 366 LEU A CA 1
ATOM 2800 C C . LEU A 1 366 ? 9.895 16.679 -6.596 1.00 79.88 366 LEU A C 1
ATOM 2802 O O . LEU A 1 366 ? 10.776 15.870 -6.312 1.00 79.88 366 LEU A O 1
ATOM 2806 N N . VAL A 1 367 ? 8.634 16.517 -6.220 1.00 77.25 367 VAL A N 1
ATOM 2807 C CA . VAL A 1 367 ? 8.090 15.338 -5.554 1.00 77.25 367 VAL A CA 1
ATOM 2808 C C . VAL A 1 367 ? 7.119 14.649 -6.497 1.00 77.25 367 VAL A C 1
ATOM 2810 O O . VAL A 1 367 ? 6.385 15.309 -7.235 1.00 77.25 367 VAL A O 1
ATOM 2813 N N . ASN A 1 368 ? 7.117 13.318 -6.486 1.00 75.75 368 ASN A N 1
ATOM 2814 C CA . ASN A 1 368 ? 6.128 12.554 -7.235 1.00 75.75 368 ASN A CA 1
ATOM 2815 C C . ASN A 1 368 ? 4.720 12.895 -6.745 1.00 75.75 368 ASN A C 1
ATOM 2817 O O . ASN A 1 368 ? 4.504 13.147 -5.560 1.00 75.75 368 ASN A O 1
ATOM 2821 N N . THR A 1 369 ? 3.757 12.871 -7.659 1.00 79.12 369 THR A N 1
ATOM 2822 C CA . THR A 1 369 ? 2.348 13.008 -7.293 1.00 79.12 369 THR A CA 1
ATOM 2823 C C . THR A 1 369 ? 1.947 11.789 -6.468 1.00 79.12 369 THR A C 1
ATOM 2825 O O . THR A 1 369 ? 2.065 10.656 -6.934 1.00 79.12 369 THR A O 1
ATOM 2828 N N . THR A 1 370 ? 1.520 12.016 -5.229 1.00 74.88 370 THR A N 1
ATOM 2829 C CA . THR A 1 370 ? 1.148 10.957 -4.283 1.00 74.88 370 THR A CA 1
ATOM 2830 C C . THR A 1 370 ? -0.177 11.281 -3.607 1.00 74.88 370 THR A C 1
ATOM 2832 O O . THR A 1 370 ? -0.562 12.447 -3.499 1.00 74.88 370 THR A O 1
ATOM 2835 N N . LEU A 1 371 ? -0.871 10.235 -3.164 1.00 74.06 371 LEU A N 1
ATOM 2836 C CA . LEU A 1 371 ? -2.140 10.320 -2.452 1.00 74.06 371 LEU A CA 1
ATOM 2837 C C . LEU A 1 371 ? -2.011 9.675 -1.073 1.00 74.06 371 LEU A C 1
ATOM 2839 O O . LEU A 1 371 ? -1.165 8.802 -0.865 1.00 74.06 371 LEU A O 1
ATOM 2843 N N . ASP A 1 372 ? -2.884 10.062 -0.150 1.00 74.88 372 ASP A N 1
ATOM 2844 C CA . ASP A 1 372 ? -3.127 9.287 1.059 1.00 74.88 372 ASP A CA 1
ATOM 2845 C C . ASP A 1 372 ? -3.962 8.058 0.681 1.00 74.88 372 ASP A C 1
ATOM 2847 O O . ASP A 1 372 ? -5.183 8.140 0.532 1.00 74.88 372 ASP A O 1
ATOM 2851 N N . TYR A 1 373 ? -3.297 6.916 0.501 1.00 72.06 373 TYR A N 1
ATOM 2852 C CA . TYR A 1 373 ? -3.952 5.679 0.078 1.00 72.06 373 TYR A CA 1
ATOM 2853 C C . TYR A 1 373 ? -4.918 5.095 1.116 1.00 72.06 373 TYR A C 1
ATOM 2855 O O . TYR A 1 373 ? -5.666 4.171 0.786 1.00 72.06 373 TYR A O 1
ATOM 2863 N N . SER A 1 374 ? -4.948 5.616 2.348 1.00 71.38 374 SER A N 1
ATOM 2864 C CA . SER A 1 374 ? -5.978 5.246 3.321 1.00 71.38 374 SER A CA 1
ATOM 2865 C C . SER A 1 374 ? -7.337 5.872 2.987 1.00 71.38 374 SER A C 1
ATOM 2867 O O . SER A 1 374 ? -8.371 5.266 3.263 1.00 71.38 374 SER A O 1
ATOM 2869 N N . LEU A 1 375 ? -7.337 7.028 2.314 1.00 75.81 375 LEU A N 1
ATOM 2870 C CA . LEU A 1 375 ? -8.535 7.799 1.980 1.00 75.81 375 LEU A CA 1
ATOM 2871 C C . LEU A 1 375 ? -8.827 7.853 0.478 1.00 75.81 375 LEU A C 1
ATOM 2873 O O . LEU A 1 375 ? -9.990 8.004 0.106 1.00 75.81 375 LEU A O 1
ATOM 2877 N N . PHE A 1 376 ? -7.820 7.712 -0.389 1.00 82.06 376 PHE A N 1
ATOM 2878 C CA . PHE A 1 376 ? -7.947 7.923 -1.833 1.00 82.06 376 PHE A CA 1
ATOM 2879 C C . PHE A 1 376 ? -7.239 6.839 -2.667 1.00 82.06 376 PHE A C 1
ATOM 2881 O O . PHE A 1 376 ? -6.230 6.281 -2.262 1.00 82.06 376 PHE A O 1
ATOM 2888 N N . ASP A 1 377 ? -7.746 6.568 -3.866 1.00 76.81 377 ASP A N 1
ATOM 2889 C CA . ASP A 1 377 ? -7.073 5.835 -4.947 1.00 76.81 377 ASP A CA 1
ATOM 2890 C C . ASP A 1 377 ? -7.061 6.694 -6.211 1.00 76.81 377 ASP A C 1
ATOM 2892 O O . ASP A 1 377 ? -7.916 7.562 -6.385 1.00 76.81 377 ASP A O 1
ATOM 2896 N N . PHE A 1 378 ? -6.182 6.390 -7.164 1.00 78.06 378 PHE A N 1
ATOM 2897 C CA . PHE A 1 378 ? -6.395 6.845 -8.538 1.00 78.06 378 PHE A CA 1
ATOM 2898 C C . PHE A 1 378 ? -7.627 6.150 -9.136 1.00 78.06 378 PHE A C 1
ATOM 2900 O O . PHE A 1 378 ? -7.801 4.939 -8.990 1.00 78.06 378 PHE A O 1
ATOM 2907 N N . ALA A 1 379 ? -8.498 6.907 -9.804 1.00 75.69 379 ALA A N 1
ATOM 2908 C CA . ALA A 1 379 ? -9.610 6.328 -10.550 1.00 75.69 379 ALA A CA 1
ATOM 2909 C C . ALA A 1 379 ? -9.096 5.644 -11.830 1.00 75.69 379 ALA A C 1
ATOM 2911 O O . ALA A 1 379 ? -8.035 5.992 -12.344 1.00 75.69 379 ALA A O 1
ATOM 2912 N N . ALA A 1 380 ? -9.840 4.668 -12.359 1.00 70.44 380 ALA A N 1
ATOM 2913 C CA . ALA A 1 380 ? -9.460 3.975 -13.591 1.00 70.44 380 ALA A CA 1
ATOM 2914 C C . ALA A 1 380 ? -9.343 4.942 -14.787 1.00 70.44 380 ALA A C 1
ATOM 2916 O O . ALA A 1 380 ? -10.045 5.950 -14.854 1.00 70.44 380 ALA A O 1
ATOM 2917 N N . GLY A 1 381 ? -8.484 4.605 -15.756 1.00 69.56 381 GLY A N 1
ATOM 2918 C CA . GLY A 1 381 ? -8.306 5.406 -16.973 1.00 69.56 381 GLY A CA 1
ATOM 2919 C C . GLY A 1 381 ? -7.321 6.568 -16.829 1.00 69.56 381 GLY A C 1
ATOM 2920 O O . GLY A 1 381 ? -7.508 7.605 -17.465 1.00 69.56 381 GLY A O 1
ATOM 2921 N N . TYR A 1 382 ? -6.270 6.406 -16.020 1.00 75.12 382 TYR A N 1
ATOM 2922 C CA . TYR A 1 382 ? -5.135 7.329 -15.972 1.00 75.12 382 TYR A CA 1
ATOM 2923 C C . TYR A 1 382 ? -3.880 6.708 -16.592 1.00 75.12 382 TYR A C 1
ATOM 2925 O O . TYR A 1 382 ? -3.734 5.493 -16.715 1.00 75.12 382 TYR A O 1
ATOM 2933 N N . THR A 1 383 ? -2.939 7.554 -16.985 1.00 66.69 383 THR A N 1
ATOM 2934 C CA . THR A 1 383 ? -1.585 7.168 -17.380 1.00 66.69 383 THR A CA 1
ATOM 2935 C C . THR A 1 383 ? -0.607 8.139 -16.738 1.00 66.69 383 THR A C 1
ATOM 2937 O O . THR A 1 383 ? -0.920 9.309 -16.543 1.00 66.69 383 THR A O 1
ATOM 2940 N N . ASN A 1 384 ? 0.575 7.661 -16.369 1.00 77.81 384 ASN A N 1
ATOM 2941 C CA . ASN A 1 384 ? 1.604 8.516 -15.791 1.00 77.81 384 ASN A CA 1
ATOM 2942 C C . ASN A 1 384 ? 2.387 9.239 -16.888 1.00 77.81 384 ASN A C 1
ATOM 2944 O O . ASN A 1 384 ? 2.698 8.642 -17.916 1.00 77.81 384 ASN A O 1
ATOM 2948 N N . LEU A 1 385 ? 2.736 10.497 -16.643 1.00 76.00 385 LEU A N 1
ATOM 2949 C CA . LEU A 1 385 ? 3.791 11.214 -17.347 1.00 76.00 385 LEU A CA 1
ATOM 2950 C C . LEU A 1 385 ? 4.952 11.449 -16.386 1.00 76.00 385 LEU A C 1
ATOM 2952 O O . LEU A 1 385 ? 4.739 11.820 -15.232 1.00 76.00 385 LEU A O 1
ATOM 2956 N N . THR A 1 386 ? 6.179 11.292 -16.864 1.00 75.81 386 THR A N 1
ATOM 2957 C CA . THR A 1 386 ? 7.3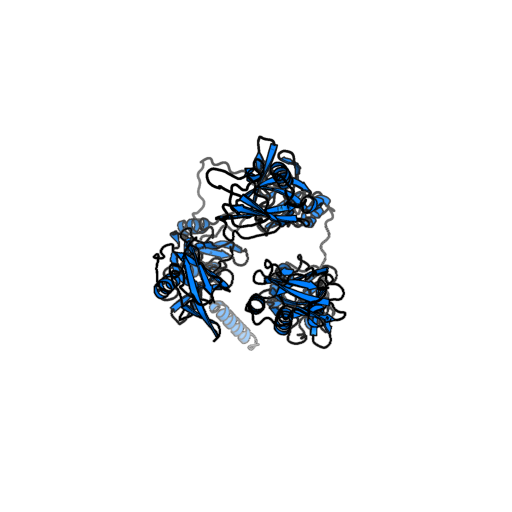83 11.621 -16.103 1.00 75.81 386 THR A CA 1
ATOM 2958 C C . THR A 1 386 ? 8.095 12.818 -16.710 1.00 75.81 386 THR A C 1
ATOM 2960 O O . THR A 1 386 ? 8.489 12.790 -17.874 1.00 75.81 386 THR A O 1
ATOM 2963 N N . PHE A 1 387 ? 8.333 13.831 -15.880 1.00 81.38 387 PHE A N 1
ATOM 2964 C CA . PHE A 1 387 ? 9.171 14.992 -16.159 1.00 81.38 387 PHE A CA 1
ATOM 2965 C C . PHE A 1 387 ? 10.592 14.723 -15.685 1.00 81.38 387 PHE A C 1
ATOM 2967 O O . PHE A 1 387 ? 10.809 14.530 -14.492 1.00 81.38 387 PHE A O 1
ATOM 2974 N N . LEU A 1 388 ? 11.558 14.735 -16.594 1.00 75.56 388 LEU A N 1
ATOM 2975 C CA . LEU A 1 388 ? 12.971 14.505 -16.326 1.00 75.56 388 LEU A CA 1
ATOM 2976 C C . LEU A 1 388 ? 13.759 15.809 -16.454 1.00 75.56 388 LEU A C 1
ATOM 2978 O O . LEU A 1 388 ? 13.796 16.406 -17.525 1.00 75.56 388 LEU A O 1
ATOM 2982 N N . TYR A 1 389 ? 14.424 16.236 -15.384 1.00 79.56 389 TYR A N 1
ATOM 2983 C CA . TYR A 1 389 ? 15.104 17.531 -15.307 1.00 79.56 389 TYR A CA 1
ATOM 2984 C C . TYR A 1 389 ? 16.614 17.384 -15.499 1.00 79.56 389 TYR A C 1
ATOM 2986 O O . TYR A 1 389 ? 17.238 16.553 -14.846 1.00 79.56 389 TYR A O 1
ATOM 2994 N N . ASN A 1 390 ? 17.224 18.243 -16.318 1.00 79.50 390 ASN A N 1
ATOM 2995 C CA . ASN A 1 390 ? 18.673 18.349 -16.535 1.00 79.50 390 ASN A CA 1
ATOM 2996 C C . ASN A 1 390 ? 19.343 17.020 -16.931 1.00 79.50 390 ASN A C 1
ATOM 2998 O O . ASN A 1 390 ? 20.300 16.580 -16.294 1.00 79.50 390 ASN A O 1
ATOM 3002 N N . CYS A 1 391 ? 18.832 16.355 -17.967 1.00 71.00 391 CYS A N 1
ATOM 3003 C CA . CYS A 1 391 ? 19.465 15.141 -18.485 1.00 71.00 391 CYS A CA 1
ATOM 3004 C C . CYS A 1 391 ? 20.685 15.469 -19.368 1.00 71.00 391 CYS A C 1
ATOM 3006 O O . CYS A 1 391 ? 20.614 16.418 -20.159 1.00 71.00 391 CYS A O 1
ATOM 3008 N N . PRO A 1 392 ? 21.769 14.673 -19.315 1.00 67.25 392 PRO A N 1
ATOM 3009 C CA . PRO A 1 392 ? 22.905 14.798 -20.221 1.00 67.25 392 PRO A CA 1
ATOM 3010 C C . PRO A 1 392 ? 22.469 14.446 -21.646 1.00 67.25 392 PRO A C 1
ATOM 3012 O O . PRO A 1 392 ? 22.027 13.332 -21.925 1.00 67.25 392 PRO A O 1
ATOM 3015 N N . VAL A 1 393 ? 22.563 15.416 -22.553 1.00 57.75 393 VAL A N 1
ATOM 3016 C CA . VAL A 1 393 ? 22.018 15.320 -23.913 1.00 57.75 393 VAL A CA 1
ATOM 3017 C C . VAL A 1 393 ? 22.811 14.295 -24.729 1.00 57.75 393 VAL A C 1
ATOM 3019 O O . VAL A 1 393 ? 23.859 14.591 -25.291 1.00 57.75 393 VAL A O 1
ATOM 3022 N N . SER A 1 394 ? 22.327 13.055 -24.774 1.00 50.62 394 SER A N 1
ATOM 3023 C CA . SER A 1 394 ? 22.799 12.033 -25.712 1.00 50.62 394 SER A CA 1
ATOM 3024 C C . SER A 1 394 ? 21.622 11.150 -26.123 1.00 50.62 394 SER A C 1
ATOM 3026 O O . SER A 1 394 ? 21.297 10.183 -25.447 1.00 50.62 394 SER A O 1
ATOM 3028 N N . TYR A 1 395 ? 20.984 11.547 -27.229 1.00 49.44 395 TYR A N 1
ATOM 3029 C CA . TYR A 1 395 ? 19.988 10.792 -27.998 1.00 49.44 395 TYR A CA 1
ATOM 3030 C C . TYR A 1 395 ? 18.848 10.175 -27.177 1.00 49.44 395 TYR A C 1
ATOM 3032 O O . TYR A 1 395 ? 18.848 8.984 -26.875 1.00 49.44 395 TYR A O 1
ATOM 3040 N N . ILE A 1 396 ? 17.820 10.973 -26.887 1.00 50.84 396 ILE A N 1
ATOM 3041 C CA . ILE A 1 396 ? 16.507 10.414 -26.578 1.00 50.84 396 ILE A CA 1
ATOM 3042 C C . ILE A 1 396 ? 15.477 11.093 -27.482 1.00 50.84 396 ILE A C 1
ATOM 3044 O O . ILE A 1 396 ? 15.442 12.320 -27.556 1.00 50.84 396 ILE A O 1
ATOM 3048 N N . GLU A 1 397 ? 14.681 10.304 -28.209 1.00 48.22 397 GLU A N 1
ATOM 3049 C CA . GLU A 1 397 ? 13.517 10.779 -28.971 1.00 48.22 397 GLU A CA 1
ATOM 3050 C C . GLU A 1 397 ? 12.409 11.187 -27.980 1.00 48.22 397 GLU A C 1
ATOM 3052 O O . GLU A 1 397 ? 11.422 10.480 -27.798 1.00 48.22 397 GLU A O 1
ATOM 3057 N N . ILE A 1 398 ? 12.613 12.295 -27.260 1.00 57.25 398 ILE A N 1
ATOM 3058 C CA . ILE A 1 398 ? 11.679 12.824 -26.258 1.00 57.25 398 ILE A CA 1
ATOM 3059 C C . ILE A 1 398 ? 11.325 14.269 -26.590 1.00 57.25 398 ILE A C 1
ATOM 3061 O O . ILE A 1 398 ? 12.148 15.028 -27.100 1.00 57.25 398 ILE A O 1
ATOM 3065 N N . MET A 1 399 ? 10.100 14.658 -26.243 1.00 60.75 399 MET A N 1
ATOM 3066 C CA . MET A 1 399 ? 9.666 16.047 -26.215 1.00 60.75 399 MET A CA 1
ATOM 3067 C C . MET A 1 399 ? 10.476 16.848 -25.177 1.00 60.75 399 MET A C 1
ATOM 3069 O O . MET A 1 399 ? 10.315 16.658 -23.970 1.00 60.75 399 MET A O 1
ATOM 3073 N N . ASP A 1 400 ? 11.345 17.743 -25.654 1.00 64.94 400 ASP A N 1
ATOM 3074 C CA . ASP A 1 400 ? 11.989 18.785 -24.844 1.00 64.94 400 ASP A CA 1
ATOM 3075 C C . ASP A 1 400 ? 10.992 19.925 -24.590 1.00 64.94 400 ASP A C 1
ATOM 3077 O O . ASP A 1 400 ? 10.463 20.534 -25.525 1.00 64.94 400 ASP A O 1
ATOM 3081 N N . VAL A 1 401 ? 10.720 20.213 -23.319 1.00 67.88 401 VAL A N 1
ATOM 3082 C CA . VAL A 1 401 ? 9.761 21.235 -22.901 1.00 67.88 401 VAL A CA 1
ATOM 3083 C C . VAL A 1 401 ? 10.514 22.493 -22.499 1.00 67.88 401 VAL A C 1
ATOM 3085 O O . VAL A 1 401 ? 10.819 22.740 -21.331 1.00 67.88 401 VAL A O 1
ATOM 3088 N N . THR A 1 402 ? 10.755 23.354 -23.486 1.00 67.69 402 THR A N 1
ATOM 3089 C CA . THR A 1 402 ? 11.443 24.640 -23.288 1.00 67.69 402 THR A CA 1
ATOM 3090 C C . THR A 1 402 ? 10.731 25.564 -22.297 1.00 67.69 402 THR A C 1
ATOM 3092 O O . THR A 1 402 ? 11.389 26.385 -21.663 1.00 67.69 402 THR A O 1
ATOM 3095 N N . ALA A 1 403 ? 9.416 25.402 -22.105 1.00 67.94 403 ALA A N 1
ATOM 3096 C CA . ALA A 1 403 ? 8.631 26.144 -21.113 1.00 67.94 403 ALA A CA 1
ATOM 3097 C C . ALA A 1 403 ? 9.067 25.876 -19.658 1.00 67.94 403 ALA A C 1
ATOM 3099 O O . ALA A 1 403 ? 8.850 26.722 -18.798 1.00 67.94 403 ALA A O 1
ATOM 3100 N N . CYS A 1 404 ? 9.721 24.742 -19.386 1.00 70.50 404 CYS A N 1
ATOM 3101 C CA . CYS A 1 404 ? 10.234 24.402 -18.056 1.00 70.50 404 CYS A CA 1
ATOM 3102 C C . CYS A 1 404 ? 11.657 24.905 -17.801 1.00 70.50 404 CYS A C 1
ATOM 3104 O O . CYS A 1 404 ? 12.211 24.692 -16.719 1.00 70.50 404 CYS A O 1
ATOM 3106 N N . ARG A 1 405 ? 12.277 25.552 -18.793 1.00 71.69 405 ARG A N 1
ATOM 3107 C CA . ARG A 1 405 ? 13.644 26.049 -18.689 1.00 71.69 405 ARG A CA 1
ATOM 3108 C C . ARG A 1 405 ? 13.681 27.315 -17.839 1.00 71.69 405 ARG A C 1
ATOM 3110 O O . ARG A 1 405 ? 13.033 28.307 -18.155 1.00 71.69 405 ARG A O 1
ATOM 3117 N N . ASN A 1 406 ? 14.488 27.304 -16.786 1.00 69.31 406 ASN A N 1
ATOM 3118 C CA . ASN A 1 406 ? 14.712 28.458 -15.918 1.00 69.31 406 ASN A CA 1
ATOM 3119 C C . ASN A 1 406 ? 16.187 28.535 -15.471 1.00 69.31 406 ASN A C 1
ATOM 3121 O O . ASN A 1 406 ? 17.052 27.853 -16.021 1.00 69.31 406 ASN A O 1
ATOM 3125 N N . SER A 1 407 ? 16.509 29.399 -14.503 1.00 65.00 407 SER A N 1
ATOM 3126 C CA . SER A 1 407 ? 17.883 29.548 -13.994 1.00 65.00 407 SER A CA 1
ATOM 3127 C C . SER A 1 407 ? 18.408 28.307 -13.258 1.00 65.00 407 SER A C 1
ATOM 3129 O O . SER A 1 407 ? 19.620 28.153 -13.133 1.00 65.00 407 SER A O 1
ATOM 3131 N N . LYS A 1 408 ? 17.514 27.431 -12.781 1.00 67.81 408 LYS A N 1
ATOM 3132 C CA . LYS A 1 408 ? 17.813 26.216 -12.009 1.00 67.81 408 LYS A CA 1
ATOM 3133 C C . LYS A 1 408 ? 17.805 24.948 -12.875 1.00 67.81 408 LYS A C 1
ATOM 3135 O O . LYS A 1 408 ? 18.565 24.019 -12.606 1.00 67.81 408 LYS A O 1
ATOM 3140 N N . TYR A 1 409 ? 16.976 24.909 -13.917 1.00 74.69 409 TYR A N 1
ATOM 3141 C CA . TYR A 1 409 ? 16.838 23.775 -14.830 1.00 74.69 409 TYR A CA 1
ATOM 3142 C C . TYR A 1 409 ? 17.022 24.221 -16.280 1.00 74.69 409 TYR A C 1
ATOM 3144 O O . TYR A 1 409 ? 16.295 25.072 -16.788 1.00 74.69 409 TYR A O 1
ATOM 3152 N N . HIS A 1 410 ? 18.010 23.643 -16.953 1.00 68.88 410 HIS A N 1
ATOM 3153 C CA . HIS A 1 410 ? 18.411 24.012 -18.303 1.00 68.88 410 HIS A CA 1
ATOM 3154 C C . HIS A 1 410 ? 17.666 23.236 -19.396 1.00 68.88 410 HIS A C 1
ATOM 3156 O O . HIS A 1 410 ? 17.525 23.772 -20.493 1.00 68.88 410 HIS A O 1
ATOM 3162 N N . ASN A 1 411 ? 17.186 22.025 -19.109 1.00 74.56 411 ASN A N 1
ATOM 3163 C CA . ASN A 1 411 ? 16.415 21.188 -20.032 1.00 74.56 411 ASN A CA 1
ATOM 3164 C C . ASN A 1 411 ? 15.468 20.261 -19.258 1.00 74.56 411 ASN A C 1
ATOM 3166 O O . ASN A 1 411 ? 15.847 19.755 -18.201 1.00 74.56 411 ASN A O 1
ATOM 3170 N N . VAL A 1 412 ? 14.255 20.040 -19.774 1.00 79.81 412 VAL A N 1
ATOM 3171 C CA . VAL A 1 412 ? 13.255 19.152 -19.157 1.00 79.81 412 VAL A CA 1
ATOM 3172 C C . VAL A 1 412 ? 12.584 18.313 -20.236 1.00 79.81 412 VAL A C 1
ATOM 3174 O O . VAL A 1 412 ? 12.072 18.855 -21.209 1.00 79.81 412 VAL A O 1
ATOM 3177 N N . PHE A 1 413 ? 12.568 16.998 -20.050 1.00 76.38 413 PHE A N 1
ATOM 3178 C CA . PHE A 1 413 ? 11.990 16.046 -20.995 1.00 76.38 413 PHE A CA 1
ATOM 3179 C C . PHE A 1 413 ? 10.753 15.376 -20.406 1.00 76.38 413 PHE A C 1
ATOM 3181 O O . PHE A 1 413 ? 10.738 15.080 -19.214 1.00 76.38 413 PHE A O 1
ATOM 3188 N N . VAL A 1 414 ? 9.734 15.106 -21.225 1.00 75.12 414 VAL A N 1
ATOM 3189 C CA . VAL A 1 414 ? 8.500 14.445 -20.767 1.00 75.12 414 VAL A CA 1
ATOM 3190 C C . VAL A 1 414 ? 8.294 13.115 -21.472 1.00 75.12 414 VAL A C 1
ATOM 3192 O O . VAL A 1 414 ? 8.222 13.056 -22.698 1.00 75.12 414 VAL A O 1
ATOM 3195 N N . LEU A 1 415 ? 8.166 12.050 -20.685 1.00 70.38 415 LEU A N 1
ATOM 3196 C CA . LEU A 1 415 ? 7.949 10.684 -21.151 1.00 70.38 415 LEU A CA 1
ATOM 3197 C C . LEU A 1 415 ? 6.591 10.152 -20.686 1.00 70.38 415 LEU A C 1
ATOM 3199 O O . LEU A 1 415 ? 6.189 10.446 -19.561 1.00 70.38 415 LEU A O 1
ATOM 3203 N N . PRO A 1 416 ? 5.904 9.328 -21.494 1.00 66.31 416 PRO A N 1
ATOM 3204 C CA . PRO A 1 416 ? 4.814 8.509 -20.989 1.00 66.31 416 PRO A CA 1
ATOM 3205 C C . PRO A 1 416 ? 5.348 7.391 -20.079 1.00 66.31 416 PRO A C 1
ATOM 3207 O O . PRO A 1 416 ? 6.429 6.844 -20.301 1.00 66.31 416 PRO A O 1
ATOM 3210 N N . GLY A 1 417 ? 4.552 7.019 -19.081 1.00 59.62 417 GLY A N 1
ATOM 3211 C CA . GLY A 1 417 ? 4.896 6.050 -18.045 1.00 59.62 417 GLY A CA 1
ATOM 3212 C C . GLY A 1 417 ? 5.503 6.690 -16.796 1.00 59.62 417 GLY A C 1
ATOM 3213 O O . GLY A 1 417 ? 5.768 7.886 -16.751 1.00 59.62 417 GLY A O 1
ATOM 3214 N N . ALA A 1 418 ? 5.695 5.871 -15.761 1.00 58.41 418 ALA A N 1
ATOM 3215 C CA . ALA A 1 418 ? 6.449 6.249 -14.572 1.00 58.41 418 ALA A CA 1
ATOM 3216 C C . ALA A 1 418 ? 7.905 5.812 -14.755 1.00 58.41 418 ALA A C 1
ATOM 3218 O O . ALA A 1 418 ? 8.196 4.618 -14.835 1.00 58.41 418 ALA A O 1
ATOM 3219 N N . VAL A 1 419 ? 8.809 6.779 -14.844 1.00 55.03 419 VAL A N 1
ATOM 3220 C CA . VAL A 1 419 ? 10.237 6.564 -15.072 1.00 55.03 419 VAL A CA 1
ATOM 3221 C C . VAL A 1 419 ? 11.014 7.271 -13.962 1.00 55.03 419 VAL A C 1
ATOM 3223 O O . VAL A 1 419 ? 10.679 8.379 -13.547 1.00 55.03 419 VAL A O 1
ATOM 3226 N N . GLY A 1 420 ? 12.046 6.616 -13.434 1.00 49.03 420 GLY A N 1
ATOM 3227 C CA . GLY A 1 420 ? 12.960 7.253 -12.485 1.00 49.03 420 GLY A CA 1
ATOM 3228 C C . GLY A 1 420 ? 13.842 8.317 -13.157 1.00 49.03 420 GLY A C 1
ATOM 3229 O O . GLY A 1 420 ? 13.866 8.422 -14.384 1.00 49.03 420 GLY A O 1
ATOM 3230 N N . PRO A 1 421 ? 14.635 9.077 -12.387 1.00 53.09 421 PRO A N 1
ATOM 3231 C CA . PRO A 1 421 ? 15.453 10.159 -12.936 1.00 53.09 421 PRO A CA 1
ATOM 3232 C C . PRO A 1 421 ? 16.562 9.662 -13.867 1.00 53.09 421 PRO A C 1
ATOM 3234 O O . PRO A 1 421 ? 16.999 10.401 -14.743 1.00 53.09 421 PRO A O 1
ATOM 3237 N N . GLY A 1 422 ? 17.017 8.413 -13.734 1.00 62.16 422 GLY A N 1
ATOM 3238 C CA . GLY A 1 422 ? 18.120 7.893 -14.542 1.00 62.16 422 GLY A CA 1
ATOM 3239 C C . GLY A 1 422 ? 19.365 8.777 -14.410 1.00 62.16 422 GLY A C 1
ATOM 3240 O O . GLY A 1 422 ? 19.820 9.039 -13.304 1.00 62.16 422 GLY A O 1
ATOM 3241 N N . LYS A 1 423 ? 19.897 9.258 -15.542 1.00 59.25 423 LYS A N 1
ATOM 3242 C CA . LYS A 1 423 ? 21.028 10.211 -15.593 1.00 59.25 423 LYS A CA 1
ATOM 3243 C C . LYS A 1 423 ? 20.612 11.680 -15.438 1.00 59.25 423 LYS A C 1
ATOM 3245 O O . LYS A 1 423 ? 21.442 12.575 -15.563 1.00 59.25 423 LYS A O 1
ATOM 3250 N N . CYS A 1 424 ? 19.324 11.948 -15.274 1.00 64.56 424 CYS A N 1
ATOM 3251 C CA . CYS A 1 424 ? 18.785 13.285 -15.086 1.00 64.56 424 CYS A CA 1
ATOM 3252 C C . CYS A 1 424 ? 18.897 13.692 -13.612 1.00 64.56 424 CYS A C 1
ATOM 3254 O O . CYS A 1 424 ? 18.955 12.853 -12.720 1.00 64.56 424 CYS A O 1
ATOM 3256 N N . THR A 1 425 ? 18.901 14.994 -13.340 1.00 71.94 425 THR A N 1
ATOM 3257 C CA . THR A 1 425 ? 19.002 15.536 -11.974 1.00 71.94 425 THR A CA 1
ATOM 3258 C C . THR A 1 425 ? 17.783 15.200 -11.112 1.00 71.94 425 THR A C 1
ATOM 3260 O O . THR A 1 425 ? 17.917 15.049 -9.901 1.00 71.94 425 THR A O 1
ATOM 3263 N N . ALA A 1 426 ? 16.591 15.111 -11.707 1.00 68.50 426 ALA A N 1
ATOM 3264 C CA . ALA A 1 426 ? 15.366 14.749 -10.999 1.00 68.50 426 ALA A CA 1
ATOM 3265 C C . ALA A 1 426 ? 14.315 14.170 -11.952 1.00 68.50 426 ALA A C 1
ATOM 3267 O O . ALA A 1 426 ? 14.351 14.443 -13.154 1.00 68.50 426 ALA A O 1
ATOM 3268 N N . SER A 1 427 ? 13.364 13.418 -11.397 1.00 72.62 427 SER A N 1
ATOM 3269 C CA . SER A 1 427 ? 12.158 12.955 -12.083 1.00 72.62 427 SER A CA 1
ATOM 3270 C C . SER A 1 427 ? 10.929 13.291 -11.258 1.00 72.62 427 SER A C 1
ATOM 3272 O O . SER A 1 427 ? 10.940 13.070 -10.048 1.00 72.62 427 SER A O 1
ATOM 3274 N N . VAL A 1 428 ? 9.858 13.729 -11.907 1.00 78.88 428 VAL A N 1
ATOM 3275 C CA . VAL A 1 428 ? 8.553 13.912 -11.271 1.00 78.88 428 VAL A CA 1
ATOM 3276 C C . VAL A 1 428 ? 7.503 13.166 -12.068 1.00 78.88 428 VAL A C 1
ATOM 3278 O O . VAL A 1 428 ? 7.351 13.410 -13.261 1.00 78.88 428 VAL A O 1
ATOM 3281 N N . THR A 1 429 ? 6.776 12.269 -11.410 1.00 79.06 429 THR A N 1
ATOM 3282 C CA . THR A 1 429 ? 5.667 11.536 -12.028 1.00 79.06 429 THR A CA 1
ATOM 3283 C C . THR A 1 429 ? 4.331 12.211 -11.723 1.00 79.06 429 THR A C 1
ATOM 3285 O O . THR A 1 429 ? 4.028 12.512 -10.563 1.00 79.06 429 THR A O 1
ATOM 3288 N N . VAL A 1 430 ? 3.536 12.449 -12.766 1.00 84.25 430 VAL A N 1
ATOM 3289 C CA . VAL A 1 430 ? 2.226 13.108 -12.710 1.00 84.25 430 VAL A CA 1
ATOM 3290 C C . VAL A 1 430 ? 1.199 12.279 -13.494 1.00 84.25 430 VAL A C 1
ATOM 3292 O O . VAL A 1 430 ? 1.413 12.023 -14.678 1.00 84.25 430 VAL A O 1
ATOM 3295 N N . PRO A 1 431 ? 0.097 11.842 -12.866 1.00 84.25 431 PRO A N 1
ATOM 3296 C CA . PRO A 1 431 ? -1.014 11.191 -13.550 1.00 84.25 431 PRO A CA 1
ATOM 3297 C C . PRO A 1 431 ? -1.766 12.160 -14.470 1.00 84.25 431 PRO A C 1
ATOM 3299 O O . PRO A 1 431 ? -1.981 13.318 -14.119 1.00 84.25 431 PRO A O 1
ATOM 3302 N N . VAL A 1 432 ? -2.216 11.662 -15.619 1.00 82.56 432 VAL A N 1
ATOM 3303 C CA . VAL A 1 432 ? -3.115 12.350 -16.561 1.00 82.56 432 VAL A CA 1
ATOM 3304 C C . VAL A 1 432 ? -4.202 11.390 -17.043 1.00 82.56 432 VAL A C 1
ATOM 3306 O O . VAL A 1 432 ? -4.013 10.172 -17.009 1.00 82.56 432 VAL A O 1
ATOM 3309 N N . LEU A 1 433 ? -5.340 11.905 -17.508 1.00 77.81 433 LEU A N 1
ATOM 3310 C CA . LEU A 1 433 ? -6.414 11.072 -18.061 1.00 77.81 433 LEU A CA 1
ATOM 3311 C C . LEU A 1 433 ? -6.000 10.408 -19.389 1.00 77.81 433 LEU A C 1
ATOM 3313 O O . LEU A 1 433 ? -5.472 11.047 -20.299 1.00 77.81 433 LEU A O 1
ATOM 3317 N N . GLN A 1 434 ? -6.280 9.108 -19.520 1.00 67.38 434 GLN A N 1
ATOM 3318 C CA . GLN A 1 434 ? -5.878 8.273 -20.660 1.00 67.38 434 GLN A CA 1
ATOM 3319 C C . GLN A 1 434 ? -6.529 8.711 -21.983 1.00 67.38 434 GLN A C 1
ATOM 3321 O O . GLN A 1 434 ? -5.921 8.573 -23.042 1.00 67.38 434 GLN A O 1
ATOM 3326 N N . THR A 1 435 ? -7.739 9.280 -21.948 1.00 55.72 435 THR A N 1
ATOM 3327 C CA . THR A 1 435 ? -8.443 9.792 -23.142 1.00 55.72 435 THR A CA 1
ATOM 3328 C C . THR A 1 435 ? -7.784 11.024 -23.752 1.00 55.72 435 THR A C 1
ATOM 3330 O O . THR A 1 435 ? -7.976 11.293 -24.936 1.00 55.72 435 THR A O 1
ATOM 3333 N N . SER A 1 436 ? -7.007 11.758 -22.958 1.00 53.72 436 SER A N 1
ATOM 3334 C CA . SER A 1 436 ? -6.322 12.980 -23.373 1.00 53.72 436 SER A CA 1
ATOM 3335 C C . SER A 1 436 ? -4.818 12.759 -23.605 1.00 53.72 436 SER A C 1
ATOM 3337 O O . SER A 1 436 ? -4.133 13.656 -24.094 1.00 53.72 436 SER A O 1
ATOM 3339 N N . ALA A 1 437 ? -4.317 11.532 -23.389 1.00 47.66 437 ALA A N 1
ATOM 3340 C CA . ALA A 1 437 ? -2.969 11.074 -23.739 1.00 47.66 437 ALA A CA 1
ATOM 3341 C C . ALA A 1 437 ? -2.781 10.881 -25.262 1.00 47.66 437 ALA A C 1
ATOM 3343 O O . ALA A 1 437 ? -2.288 9.854 -25.737 1.00 47.66 437 ALA A O 1
ATOM 3344 N N . VAL A 1 438 ? -3.164 11.900 -26.039 1.00 49.47 438 VAL A N 1
ATOM 3345 C CA . VAL A 1 438 ? -2.670 12.140 -27.398 1.00 49.47 438 VAL A CA 1
ATOM 3346 C C . VAL A 1 438 ? -1.156 11.971 -27.364 1.00 49.47 438 VAL A C 1
ATOM 3348 O O . VAL A 1 438 ? -0.515 12.498 -26.456 1.00 49.47 438 VAL A O 1
ATOM 3351 N N . THR A 1 439 ? -0.603 11.215 -28.318 1.00 55.22 439 THR A N 1
ATOM 3352 C CA . THR A 1 439 ? 0.818 10.862 -28.440 1.00 55.22 439 THR A CA 1
ATOM 3353 C C . THR A 1 439 ? 1.703 11.978 -27.887 1.00 55.22 439 THR A C 1
ATOM 3355 O O . THR A 1 439 ? 1.872 12.999 -28.546 1.00 55.22 439 THR A O 1
ATOM 3358 N N . VAL A 1 440 ? 2.237 11.807 -26.669 1.00 54.88 440 VAL A N 1
ATOM 3359 C CA . VAL A 1 440 ? 2.993 12.847 -25.936 1.00 54.88 440 VAL A CA 1
ATOM 3360 C C . VAL A 1 440 ? 4.124 13.424 -26.798 1.00 54.88 440 VAL A C 1
ATOM 3362 O O . VAL A 1 440 ? 4.445 14.599 -26.693 1.00 54.88 440 VAL A O 1
ATOM 3365 N N . GLY A 1 441 ? 4.651 12.637 -27.744 1.00 52.78 441 GLY A N 1
ATOM 3366 C CA . GLY A 1 441 ? 5.621 13.073 -28.755 1.00 52.78 441 GLY A CA 1
ATOM 3367 C C . GLY A 1 441 ? 5.114 14.051 -29.835 1.00 52.78 441 GLY A C 1
ATOM 3368 O O . GLY A 1 441 ? 5.908 14.449 -30.679 1.00 52.78 441 GLY A O 1
ATOM 3369 N N . SER A 1 442 ? 3.833 14.439 -29.842 1.00 55.12 442 SER A N 1
ATOM 3370 C CA . SER A 1 442 ? 3.220 15.367 -30.812 1.00 55.12 442 SER A CA 1
ATOM 3371 C C . SER A 1 442 ? 2.668 16.653 -30.177 1.00 55.12 442 SER A C 1
ATOM 3373 O O . SER A 1 442 ? 2.171 17.517 -30.904 1.00 55.12 442 SER A O 1
ATOM 3375 N N . LEU A 1 443 ? 2.708 16.789 -28.847 1.00 64.62 443 LEU A N 1
ATOM 3376 C CA . LEU A 1 443 ? 2.198 17.973 -28.152 1.00 64.62 443 LEU A CA 1
ATOM 3377 C C . LEU A 1 443 ? 3.264 19.080 -28.122 1.00 64.62 443 LEU A C 1
ATOM 3379 O O . LEU A 1 443 ? 4.461 18.823 -28.084 1.00 64.62 443 LEU A O 1
ATOM 3383 N N . ASN A 1 444 ? 2.834 20.339 -28.161 1.00 70.62 444 ASN A N 1
ATOM 3384 C CA . ASN A 1 444 ? 3.693 21.483 -27.846 1.00 70.62 444 ASN A CA 1
ATOM 3385 C C . ASN A 1 444 ? 3.506 21.879 -26.367 1.00 70.62 444 ASN A C 1
ATOM 3387 O O . ASN A 1 444 ? 2.655 21.326 -25.671 1.00 70.62 444 ASN A O 1
ATOM 3391 N N . SER A 1 445 ? 4.271 22.855 -25.869 1.00 72.88 445 SER A N 1
ATOM 3392 C CA . SER A 1 445 ? 4.189 23.288 -24.463 1.00 72.88 445 SER A CA 1
ATOM 3393 C C . SER A 1 445 ? 2.786 23.736 -24.034 1.00 72.88 445 SER A C 1
ATOM 3395 O O . SER A 1 445 ? 2.384 23.463 -22.906 1.00 72.88 445 SER A O 1
ATOM 3397 N N . SER A 1 446 ? 2.019 24.377 -24.923 1.00 78.56 446 SER A N 1
ATOM 3398 C CA . SER A 1 446 ? 0.640 24.782 -24.630 1.00 78.56 446 SER A CA 1
ATOM 3399 C C . SER A 1 446 ? -0.320 23.592 -24.579 1.00 78.56 446 SER A C 1
ATOM 3401 O O . SER A 1 446 ? -1.169 23.545 -23.697 1.00 78.56 446 SER A O 1
ATOM 3403 N N . GLY A 1 447 ? -0.169 22.616 -25.480 1.00 80.12 447 GLY A N 1
ATOM 3404 C CA . GLY A 1 447 ? -0.957 21.382 -25.476 1.00 80.12 447 GLY A CA 1
ATOM 3405 C C . GLY A 1 447 ? -0.674 20.514 -24.249 1.00 80.12 447 GLY A C 1
ATOM 3406 O O . GLY A 1 447 ? -1.604 19.989 -23.649 1.00 80.12 447 GLY A O 1
ATOM 3407 N N . LEU A 1 448 ? 0.590 20.433 -23.816 1.00 79.56 448 LEU A N 1
ATOM 3408 C CA . LEU A 1 448 ? 0.954 19.773 -22.561 1.00 79.56 448 LEU A CA 1
ATOM 3409 C C . LEU A 1 448 ? 0.350 20.496 -21.346 1.00 79.56 448 LEU A C 1
ATOM 3411 O O . LEU A 1 448 ? -0.162 19.846 -20.443 1.00 79.56 448 LEU A O 1
ATOM 3415 N N . GLY A 1 449 ? 0.381 21.832 -21.323 1.00 82.75 449 GLY A N 1
ATOM 3416 C CA . GLY A 1 449 ? -0.253 22.611 -20.256 1.00 82.75 449 GLY A CA 1
ATOM 3417 C C . GLY A 1 449 ? -1.756 22.355 -20.160 1.00 82.75 449 GLY A C 1
ATOM 3418 O O . GLY A 1 449 ? -2.250 22.078 -19.073 1.00 82.75 449 GLY A O 1
ATOM 3419 N N . GLN A 1 450 ? -2.462 22.363 -21.294 1.00 83.81 450 GLN A N 1
ATOM 3420 C CA . GLN A 1 450 ? -3.894 22.044 -21.345 1.00 83.81 450 GLN A CA 1
ATOM 3421 C C . GLN A 1 450 ? -4.178 20.625 -20.840 1.00 83.81 450 GLN A C 1
ATOM 3423 O O . GLN A 1 450 ? -5.061 20.450 -20.008 1.00 83.81 450 GLN A O 1
ATOM 3428 N N . LEU A 1 451 ? -3.377 19.640 -21.264 1.00 84.50 451 LEU A N 1
ATOM 3429 C CA . LEU A 1 451 ? -3.478 18.253 -20.804 1.00 84.50 451 LEU A CA 1
ATOM 3430 C C . LEU A 1 451 ? -3.355 18.131 -19.278 1.00 84.50 451 LEU A C 1
ATOM 3432 O O . LEU A 1 451 ? -4.128 17.423 -18.644 1.00 84.50 451 LEU A O 1
ATOM 3436 N N . LEU A 1 452 ? -2.380 18.814 -18.679 1.00 87.25 452 LEU A N 1
ATOM 3437 C CA . LEU A 1 452 ? -2.155 18.755 -17.232 1.00 87.25 452 LEU A CA 1
ATOM 3438 C C . LEU A 1 452 ? -3.257 19.485 -16.459 1.00 87.25 452 LEU A C 1
ATOM 3440 O O . LEU A 1 452 ? -3.674 19.019 -15.402 1.00 87.25 452 LEU A O 1
ATOM 3444 N N . GLN A 1 453 ? -3.755 20.599 -17.001 1.00 89.38 453 GLN A N 1
ATOM 3445 C CA . GLN A 1 453 ? -4.843 21.388 -16.417 1.00 89.38 453 GLN A CA 1
ATOM 3446 C C . GLN A 1 453 ? -6.199 20.675 -16.460 1.00 89.38 453 GLN A C 1
ATOM 3448 O O . GLN A 1 453 ? -7.074 21.009 -15.663 1.00 89.38 453 GLN A O 1
ATOM 3453 N N . GLU A 1 454 ? -6.386 19.683 -17.339 1.00 88.69 454 GLU A N 1
ATOM 3454 C CA . GLU A 1 454 ? -7.546 18.786 -17.267 1.00 88.69 454 GLU A CA 1
ATOM 3455 C C . GLU A 1 454 ? -7.547 17.955 -15.976 1.00 88.69 454 GLU A C 1
ATOM 3457 O O . GLU A 1 454 ? -8.617 17.578 -15.501 1.00 88.69 454 GLU A O 1
ATOM 3462 N N . GLY A 1 455 ? -6.375 17.712 -15.383 1.00 90.06 455 GLY A N 1
ATOM 3463 C CA . GLY A 1 455 ? -6.212 16.951 -14.151 1.00 90.06 455 GLY A CA 1
ATOM 3464 C C . GLY A 1 455 ? -6.419 15.446 -14.320 1.00 90.06 455 GLY A C 1
ATOM 3465 O O . GLY A 1 455 ? -6.420 14.895 -15.422 1.00 90.06 455 GLY A O 1
ATOM 3466 N N . PHE A 1 456 ? -6.579 14.765 -13.190 1.00 89.75 456 PHE A N 1
ATOM 3467 C CA . PHE A 1 456 ? -6.842 13.333 -13.111 1.00 89.75 456 PHE A CA 1
ATOM 3468 C C . PHE A 1 456 ? -7.883 13.037 -12.034 1.00 89.75 456 PHE A C 1
ATOM 3470 O O . PHE A 1 456 ? -8.049 13.788 -11.073 1.00 89.75 456 PHE A O 1
ATOM 3477 N N . ASP A 1 457 ? -8.605 11.936 -12.208 1.00 89.62 457 ASP A N 1
ATOM 3478 C CA . ASP A 1 457 ? -9.655 11.540 -11.279 1.00 89.62 457 ASP A CA 1
ATOM 3479 C C . ASP A 1 457 ? -9.066 10.672 -10.156 1.00 89.62 457 ASP A C 1
ATOM 3481 O O . ASP A 1 457 ? -8.314 9.725 -10.396 1.00 89.62 457 ASP A O 1
ATOM 3485 N N . ILE A 1 458 ? -9.424 10.993 -8.916 1.00 89.75 458 ILE A N 1
ATOM 3486 C CA . ILE A 1 458 ? -9.151 10.178 -7.732 1.00 89.75 458 ILE A CA 1
ATOM 3487 C C . ILE A 1 458 ? -10.464 9.745 -7.100 1.00 89.75 458 ILE A C 1
ATOM 3489 O O . ILE A 1 458 ? -11.447 10.485 -7.099 1.00 89.75 458 ILE A O 1
ATOM 3493 N N . ARG A 1 459 ? -10.494 8.525 -6.578 1.00 86.06 459 ARG A N 1
ATOM 3494 C CA . ARG A 1 459 ? -11.643 7.927 -5.904 1.00 86.06 459 ARG A CA 1
ATOM 3495 C C . ARG A 1 459 ? -11.412 7.941 -4.404 1.00 86.06 459 ARG A C 1
ATOM 3497 O O . ARG A 1 459 ? -10.342 7.537 -3.970 1.00 86.06 459 ARG A O 1
ATOM 3504 N N . TRP A 1 460 ? -12.395 8.349 -3.611 1.00 89.25 460 TRP A N 1
ATOM 3505 C CA . TRP A 1 460 ? -12.278 8.299 -2.155 1.00 89.25 460 TRP A CA 1
ATOM 3506 C C . TRP A 1 460 ? -12.904 7.045 -1.538 1.00 89.25 460 TRP A C 1
ATOM 3508 O O . TRP A 1 460 ? -13.897 6.512 -2.033 1.00 89.25 460 TRP A O 1
ATOM 3518 N N . LYS A 1 461 ? -12.322 6.591 -0.426 1.00 78.25 461 LYS A N 1
ATOM 3519 C CA . LYS A 1 461 ? -12.605 5.326 0.262 1.00 78.25 461 LYS A CA 1
ATOM 3520 C C . LYS A 1 461 ? -13.445 5.552 1.514 1.00 78.25 461 LYS A C 1
ATOM 3522 O O . LYS A 1 461 ? -12.957 5.451 2.633 1.00 78.25 461 LYS A O 1
ATOM 3527 N N . LEU A 1 462 ? -14.721 5.866 1.327 1.00 78.81 462 LEU A N 1
ATOM 3528 C CA . LEU A 1 462 ? -15.673 5.967 2.435 1.00 78.81 462 LEU A CA 1
ATOM 3529 C C . LEU A 1 462 ? -16.890 5.095 2.177 1.00 78.81 462 LEU A C 1
ATOM 3531 O O . LEU A 1 462 ? -17.302 4.933 1.030 1.00 78.81 462 LEU A O 1
ATOM 3535 N N . ASP A 1 463 ? -17.480 4.557 3.241 1.00 69.31 463 ASP A N 1
ATOM 3536 C CA . ASP A 1 463 ? -18.723 3.799 3.140 1.00 69.31 463 ASP A CA 1
ATOM 3537 C C . ASP A 1 463 ? -19.892 4.744 2.814 1.00 69.31 463 ASP A C 1
ATOM 3539 O O . ASP A 1 463 ? -20.555 5.306 3.691 1.00 69.31 463 ASP A O 1
ATOM 3543 N N . GLY A 1 464 ? -20.148 4.925 1.517 1.00 68.12 464 GLY A N 1
ATOM 3544 C CA . GLY A 1 464 ? -21.276 5.713 1.032 1.00 68.12 464 GLY A CA 1
ATOM 3545 C C . GLY A 1 464 ? -22.631 5.135 1.454 1.00 68.12 464 GLY A C 1
ATOM 3546 O O . GLY A 1 464 ? -23.612 5.881 1.512 1.00 68.12 464 GLY A O 1
ATOM 3547 N N . LYS A 1 465 ? -22.704 3.838 1.792 1.00 74.75 465 LYS A N 1
ATOM 3548 C CA . LYS A 1 465 ? -23.940 3.161 2.196 1.00 74.75 465 LYS A CA 1
ATOM 3549 C C . LYS A 1 465 ? -24.392 3.628 3.576 1.00 74.75 465 LYS A C 1
ATOM 3551 O O . LYS A 1 465 ? -25.555 3.994 3.713 1.00 74.75 465 LYS A O 1
ATOM 3556 N N . ALA A 1 466 ? -23.480 3.737 4.544 1.00 77.31 466 ALA A N 1
ATOM 3557 C CA . ALA A 1 466 ? -23.789 4.221 5.894 1.00 77.31 466 ALA A CA 1
ATOM 3558 C C . ALA A 1 466 ? -24.433 5.621 5.876 1.00 77.31 466 ALA A C 1
ATOM 3560 O O . ALA A 1 466 ? -25.493 5.850 6.463 1.00 77.31 466 ALA A O 1
ATOM 3561 N N . CYS A 1 467 ? -23.846 6.557 5.123 1.00 83.75 467 CYS A N 1
ATOM 3562 C CA . CYS A 1 467 ? -24.408 7.901 4.998 1.00 83.75 467 CYS A CA 1
ATOM 3563 C C . CYS A 1 467 ? -25.705 7.934 4.159 1.00 83.75 467 CYS A C 1
ATOM 3565 O O . CYS A 1 467 ? -26.647 8.674 4.465 1.00 83.75 467 CYS A O 1
ATOM 3567 N N . SER A 1 468 ? -25.806 7.103 3.119 1.00 81.44 468 SER A N 1
ATOM 3568 C CA . SER A 1 468 ? -27.020 7.014 2.297 1.00 81.44 468 SER A CA 1
ATOM 3569 C C . SER A 1 468 ? -28.211 6.458 3.085 1.00 81.44 468 SER A C 1
ATOM 3571 O O . SER A 1 468 ? -29.304 7.016 3.028 1.00 81.44 468 SER A O 1
ATOM 3573 N N . GLU A 1 469 ? -28.013 5.402 3.872 1.00 82.62 469 GLU A N 1
ATOM 3574 C CA . GLU A 1 469 ? -29.042 4.827 4.747 1.00 82.62 469 GLU A CA 1
ATOM 3575 C C . GLU A 1 469 ? -29.464 5.810 5.843 1.00 82.62 469 GLU A C 1
ATOM 3577 O O . GLU A 1 469 ? -30.658 5.975 6.116 1.00 82.62 469 GLU A O 1
ATOM 3582 N N . CYS A 1 470 ? -28.494 6.520 6.421 1.00 84.25 470 CYS A N 1
ATOM 3583 C CA . CYS A 1 470 ? -28.737 7.586 7.381 1.00 84.25 470 CYS A CA 1
ATOM 3584 C C . CYS A 1 470 ? -29.655 8.677 6.804 1.00 84.25 470 CYS A C 1
ATOM 3586 O O . CYS A 1 470 ? -30.701 8.998 7.376 1.00 84.25 470 CYS A O 1
ATOM 3588 N N . THR A 1 471 ? -29.303 9.215 5.635 1.00 84.12 471 THR A N 1
ATOM 3589 C CA . THR A 1 471 ? -30.046 10.310 4.991 1.00 84.12 471 THR A CA 1
ATOM 3590 C C . THR A 1 471 ? -31.430 9.884 4.504 1.00 84.12 471 THR A C 1
ATOM 3592 O O . THR A 1 471 ? -32.385 10.652 4.647 1.00 84.12 471 THR A O 1
ATOM 3595 N N . GLN A 1 472 ? -31.592 8.645 4.024 1.00 84.62 472 GLN A N 1
ATOM 3596 C CA . GLN A 1 472 ? -32.904 8.082 3.672 1.00 84.62 472 GLN A CA 1
ATOM 3597 C C . GLN A 1 472 ? -33.873 8.078 4.859 1.00 84.62 472 GLN A C 1
ATOM 3599 O O . GLN A 1 472 ? -35.069 8.323 4.688 1.00 84.62 472 GLN A O 1
ATOM 3604 N N . LYS A 1 473 ? -33.366 7.867 6.079 1.00 83.12 473 LYS A N 1
ATOM 3605 C CA . LYS A 1 473 ? -34.163 7.883 7.313 1.00 83.12 473 LYS A CA 1
ATOM 3606 C C . LYS A 1 473 ? -34.212 9.257 7.992 1.00 83.12 473 LYS A C 1
ATOM 3608 O O . LYS A 1 473 ? -34.495 9.344 9.185 1.00 83.12 473 LYS A O 1
ATOM 3613 N N . LYS A 1 474 ? -33.992 10.336 7.228 1.00 84.88 474 LYS A N 1
ATOM 3614 C CA . LYS A 1 474 ? -33.966 11.739 7.692 1.00 84.88 474 LYS A CA 1
ATOM 3615 C C . LYS A 1 474 ? -32.860 12.044 8.711 1.00 84.88 474 LYS A C 1
ATOM 3617 O O . LYS A 1 474 ? -32.948 13.051 9.406 1.00 84.88 474 LYS A O 1
ATOM 3622 N N . GLY A 1 475 ? -31.844 11.194 8.808 1.00 84.94 475 GLY A N 1
ATOM 3623 C CA . GLY A 1 475 ? -30.637 11.465 9.578 1.00 84.94 475 GLY A CA 1
ATOM 3624 C C . GLY A 1 475 ? -29.664 12.369 8.826 1.00 84.94 475 GLY A C 1
ATOM 3625 O O . GLY A 1 475 ? -29.826 12.643 7.633 1.00 84.94 475 GLY A O 1
ATOM 3626 N N . ARG A 1 476 ? -28.642 12.846 9.533 1.00 87.19 476 ARG A N 1
ATOM 3627 C CA . ARG A 1 476 ? -27.550 13.653 8.982 1.00 87.19 476 ARG A CA 1
ATOM 3628 C C . ARG A 1 476 ? -26.226 12.976 9.297 1.00 87.19 476 ARG A C 1
ATOM 3630 O O . ARG A 1 476 ? -25.977 12.621 10.443 1.00 87.19 476 ARG A O 1
ATOM 3637 N N . CYS A 1 477 ? -25.403 12.785 8.275 1.00 88.06 477 CYS A N 1
ATOM 3638 C CA . CYS A 1 477 ? -24.126 12.099 8.426 1.00 88.06 477 CYS A CA 1
ATOM 3639 C C . CYS A 1 477 ? -23.120 12.979 9.163 1.00 88.06 477 CYS A C 1
ATOM 3641 O O . CYS A 1 477 ? -23.081 14.195 8.952 1.00 88.06 477 CYS A O 1
ATOM 3643 N N . GLY A 1 478 ? -22.296 12.334 9.973 1.00 82.69 478 GLY A N 1
ATOM 3644 C CA . GLY A 1 478 ? -21.158 12.930 10.644 1.00 82.69 478 GLY A CA 1
ATOM 3645 C C . GLY A 1 478 ? -20.003 11.952 10.744 1.00 82.69 478 GLY A C 1
ATOM 3646 O O . GLY A 1 478 ? -20.049 10.842 10.213 1.00 82.69 478 GLY A O 1
ATOM 3647 N N . TYR A 1 479 ? -18.959 12.375 11.430 1.00 78.62 479 TYR A N 1
ATOM 3648 C CA . TYR A 1 479 ? -17.811 11.567 11.784 1.00 78.62 479 TYR A CA 1
ATOM 3649 C C . TYR A 1 479 ? -17.771 11.413 13.299 1.00 78.62 479 TYR A C 1
ATOM 3651 O O . TYR A 1 479 ? -17.832 12.402 14.029 1.00 78.62 479 TYR A O 1
ATOM 3659 N N . ASP A 1 480 ? -17.694 10.165 13.744 1.00 67.38 480 ASP A N 1
ATOM 3660 C CA . ASP A 1 480 ? -17.459 9.847 15.141 1.00 67.38 480 ASP A CA 1
ATOM 3661 C C . ASP A 1 480 ? -15.957 9.654 15.364 1.00 67.38 480 ASP A C 1
ATOM 3663 O O . ASP A 1 480 ? -15.335 8.746 14.805 1.00 67.38 480 ASP A O 1
ATOM 3667 N N . GLU A 1 481 ? -15.385 10.528 16.190 1.00 52.38 481 GLU A N 1
ATOM 3668 C CA . GLU A 1 481 ? -13.958 10.546 16.519 1.00 52.38 481 GLU A CA 1
ATOM 3669 C C . GLU A 1 481 ? -13.525 9.258 17.237 1.00 52.38 481 GLU A C 1
ATOM 3671 O O . GLU A 1 481 ? -12.389 8.810 17.082 1.00 52.38 481 GLU A O 1
ATOM 3676 N N . PHE A 1 482 ? -14.441 8.627 17.981 1.00 46.44 482 PHE A N 1
ATOM 3677 C CA . PHE A 1 482 ? -14.152 7.443 18.787 1.00 46.44 482 PHE A CA 1
ATOM 3678 C C . PHE A 1 482 ? -14.081 6.165 17.938 1.00 46.44 482 PHE A C 1
ATOM 3680 O O . PHE A 1 482 ? -13.104 5.418 17.990 1.00 46.44 482 PHE A O 1
ATOM 3687 N N . SER A 1 483 ? -15.084 5.919 17.094 1.00 50.25 483 SER A N 1
ATOM 3688 C CA . SER A 1 483 ? -15.112 4.767 16.185 1.00 50.25 483 SER A CA 1
ATOM 3689 C C . SER A 1 483 ? -14.341 4.989 14.883 1.00 50.25 483 SER A C 1
ATOM 3691 O O . SER A 1 483 ? -14.132 4.023 14.140 1.00 50.25 483 SER A O 1
ATOM 3693 N N . LYS A 1 484 ? -13.910 6.231 14.610 1.00 62.62 484 LYS A N 1
ATOM 3694 C CA . LYS A 1 484 ? -13.265 6.679 13.365 1.00 62.62 484 LYS A CA 1
ATOM 3695 C C . LYS A 1 484 ? -14.076 6.317 12.122 1.00 62.62 484 LYS A C 1
ATOM 3697 O O . LYS A 1 484 ? -13.533 5.871 11.111 1.00 62.62 484 LYS A O 1
ATOM 3702 N N . LYS A 1 485 ? -15.400 6.434 12.217 1.00 72.44 485 LYS A N 1
ATOM 3703 C CA . LYS A 1 485 ? -16.348 6.017 11.177 1.00 72.44 485 LYS A CA 1
ATOM 3704 C C . LYS A 1 485 ? -17.406 7.080 10.935 1.00 72.44 485 LYS A C 1
ATOM 3706 O O . LYS A 1 485 ? -17.618 7.991 11.732 1.00 72.44 485 LYS A O 1
ATOM 3711 N N . THR A 1 486 ? -18.100 6.930 9.812 1.00 80.06 486 THR A N 1
ATOM 3712 C CA . THR A 1 486 ? -19.336 7.662 9.551 1.00 80.06 486 THR A CA 1
ATOM 3713 C C . THR A 1 486 ? -20.391 7.302 10.594 1.00 80.06 486 THR A C 1
ATOM 3715 O O . THR A 1 486 ? -20.722 6.128 10.756 1.00 80.06 486 THR A O 1
ATOM 3718 N N . THR A 1 487 ? -20.939 8.316 11.255 1.00 78.50 487 THR A N 1
ATOM 3719 C CA . THR A 1 487 ? -22.050 8.204 12.209 1.00 78.50 487 THR A CA 1
ATOM 3720 C C . THR A 1 487 ? -23.310 8.871 11.648 1.00 78.50 487 THR A C 1
ATOM 3722 O O . THR A 1 487 ? -23.233 9.696 10.729 1.00 78.50 487 THR A O 1
ATOM 3725 N N . CYS A 1 488 ? -24.484 8.501 12.166 1.00 83.12 488 CYS A N 1
ATOM 3726 C CA . CYS A 1 488 ? -25.764 9.094 11.792 1.00 83.12 488 CYS A CA 1
ATOM 3727 C C . CYS A 1 488 ? -26.380 9.863 12.963 1.00 83.12 488 CYS A C 1
ATOM 3729 O O . CYS A 1 488 ? -26.823 9.265 13.946 1.00 83.12 488 CYS A O 1
ATOM 3731 N N . PHE A 1 489 ? -26.486 11.184 12.822 1.00 82.44 489 PHE A N 1
ATOM 3732 C CA . PHE A 1 489 ? -27.204 12.034 13.764 1.00 82.44 489 PHE A CA 1
ATOM 3733 C C . PHE A 1 489 ? -28.696 12.038 13.447 1.00 82.44 489 PHE A C 1
ATOM 3735 O O . PHE A 1 489 ? -29.103 12.308 12.310 1.00 82.44 489 PHE A O 1
ATOM 3742 N N . CYS A 1 490 ? -29.518 11.780 14.461 1.00 81.06 490 CYS A N 1
ATOM 3743 C CA . CYS A 1 490 ? -30.957 11.602 14.305 1.00 81.06 490 CYS A CA 1
ATOM 3744 C C . CYS A 1 490 ? -31.773 12.740 14.933 1.00 81.06 490 CYS A C 1
ATOM 3746 O O . CYS A 1 490 ? -31.379 13.300 15.954 1.00 81.06 490 CYS A O 1
ATOM 3748 N N . PRO A 1 491 ? -32.956 13.067 14.376 1.00 71.50 491 PRO A N 1
ATOM 3749 C CA . PRO A 1 491 ? -33.838 14.094 14.936 1.00 71.50 491 PRO A CA 1
ATOM 3750 C C . PRO A 1 491 ? -34.514 13.678 16.259 1.00 71.50 491 PRO A C 1
ATOM 3752 O O . PRO A 1 491 ? -35.184 14.498 16.885 1.00 71.50 491 PRO A O 1
ATOM 3755 N N . GLY A 1 492 ? -34.375 12.416 16.680 1.00 64.56 492 GLY A N 1
ATOM 3756 C CA . GLY A 1 492 ? -34.899 11.866 17.932 1.00 64.56 492 GLY A CA 1
ATOM 3757 C C . GLY A 1 492 ? -34.142 10.596 18.352 1.00 64.56 492 GLY A C 1
ATOM 3758 O O . GLY A 1 492 ? -33.288 10.143 17.593 1.00 64.56 492 GLY A O 1
ATOM 3759 N N . PRO A 1 493 ? -34.418 10.027 19.543 1.00 53.72 493 PRO A N 1
ATOM 3760 C CA . PRO A 1 493 ? -33.662 8.897 20.087 1.00 53.72 493 PRO A CA 1
ATOM 3761 C C . PRO A 1 493 ? -33.759 7.605 19.240 1.00 53.72 493 PRO A C 1
ATOM 3763 O O . PRO A 1 493 ? -34.845 7.307 18.737 1.00 53.72 493 PRO A O 1
ATOM 3766 N N . PRO A 1 494 ? -32.684 6.794 19.150 1.00 55.25 494 PRO A N 1
ATOM 3767 C CA . PRO A 1 494 ? -31.336 7.098 19.637 1.00 55.25 494 PRO A CA 1
ATOM 3768 C C . PRO A 1 494 ? -30.712 8.250 18.832 1.00 55.25 494 PRO A C 1
ATOM 3770 O O . PRO A 1 494 ? -30.840 8.300 17.613 1.00 55.25 494 PRO A O 1
ATOM 3773 N N . LEU A 1 495 ? -30.086 9.198 19.540 1.00 54.25 495 LEU A N 1
ATOM 3774 C CA . LEU A 1 495 ? -29.583 10.461 18.972 1.00 54.25 495 LEU A CA 1
ATOM 3775 C C . LEU A 1 495 ? -28.382 10.261 18.037 1.00 54.25 495 LEU A C 1
ATOM 3777 O O . LEU A 1 495 ? -28.138 11.091 17.162 1.00 54.25 495 LEU A O 1
ATOM 3781 N N . GLU A 1 496 ? -27.698 9.133 18.208 1.00 53.50 496 GLU A N 1
ATOM 3782 C CA . GLU A 1 496 ? -26.574 8.671 17.414 1.00 53.50 496 GLU A CA 1
ATOM 3783 C C . GLU A 1 496 ? -26.729 7.162 17.166 1.00 53.50 496 GLU A C 1
ATOM 3785 O O . GLU A 1 496 ? -27.021 6.394 18.088 1.00 53.50 496 GLU A O 1
ATOM 3790 N N . SER A 1 497 ? -26.632 6.735 15.907 1.00 62.44 497 SER A N 1
ATOM 3791 C CA . SER A 1 497 ? -26.797 5.336 15.493 1.00 62.44 497 SER A CA 1
ATOM 3792 C C . SER A 1 497 ? -26.170 5.103 14.114 1.00 62.44 497 SER A C 1
ATOM 3794 O O . SER A 1 497 ? -25.733 6.044 13.459 1.00 62.44 497 SER A O 1
ATOM 3796 N N . SER A 1 498 ? -26.167 3.862 13.623 1.00 57.06 498 SER A N 1
ATOM 3797 C CA . SER A 1 498 ? -25.857 3.562 12.220 1.00 57.06 498 SER A CA 1
ATOM 3798 C C . SER A 1 498 ? -26.999 3.952 11.267 1.00 57.06 498 SER A C 1
ATOM 3800 O O . SER A 1 498 ? -26.745 4.229 10.099 1.00 57.06 498 SER A O 1
ATOM 3802 N N . ALA A 1 499 ? -28.250 4.030 11.751 1.00 60.38 499 ALA A N 1
ATOM 3803 C CA . ALA A 1 499 ? -29.398 4.542 10.996 1.00 60.38 499 ALA A CA 1
ATOM 3804 C C . ALA A 1 499 ? -30.553 4.980 11.921 1.00 60.38 499 ALA A C 1
ATOM 3806 O O . ALA A 1 499 ? -30.892 4.285 12.877 1.00 60.38 499 ALA A O 1
ATOM 3807 N N . CYS A 1 500 ? -31.234 6.089 11.604 1.00 71.12 500 CYS A N 1
ATOM 3808 C CA . CYS A 1 500 ? -32.343 6.588 12.429 1.00 71.12 500 CYS A CA 1
ATOM 3809 C C . CYS A 1 500 ? -33.569 5.669 12.391 1.00 71.12 500 CYS A C 1
ATOM 3811 O O . CYS A 1 500 ? -34.011 5.255 11.323 1.00 71.12 500 CYS A O 1
ATOM 3813 N N . SER A 1 501 ? -34.173 5.370 13.540 1.00 67.50 501 SER A N 1
ATOM 3814 C CA . SER A 1 501 ? -35.423 4.600 13.580 1.00 67.50 501 SER A CA 1
ATOM 3815 C C . SER A 1 501 ? -36.622 5.494 13.252 1.00 67.50 501 SER A C 1
ATOM 3817 O O . SER A 1 501 ? -36.743 6.601 13.775 1.00 67.50 501 SER A O 1
ATOM 3819 N N . ALA A 1 502 ? -37.536 5.023 12.399 1.00 51.88 502 ALA A N 1
ATOM 3820 C CA . ALA A 1 502 ? -38.826 5.682 12.218 1.00 51.88 502 ALA A CA 1
ATOM 3821 C C . ALA A 1 502 ? -39.644 5.467 13.497 1.00 51.88 502 ALA A C 1
ATOM 3823 O O . ALA A 1 502 ? -39.984 4.333 13.824 1.00 51.88 502 ALA A O 1
ATOM 3824 N N . ALA A 1 503 ? -39.910 6.535 14.247 1.00 42.66 503 ALA A N 1
ATOM 3825 C CA . ALA A 1 503 ? -40.655 6.459 15.497 1.00 42.66 503 ALA A CA 1
ATOM 3826 C C . ALA A 1 503 ? -42.038 5.812 15.283 1.00 42.66 503 ALA A C 1
ATOM 3828 O O . ALA A 1 503 ? -42.956 6.444 14.762 1.00 42.66 503 ALA A O 1
ATOM 3829 N N . ALA A 1 504 ? -42.193 4.565 15.725 1.00 31.64 504 ALA A N 1
ATOM 3830 C CA . ALA A 1 504 ? -43.477 3.993 16.095 1.00 31.64 504 ALA A CA 1
ATOM 3831 C C . ALA A 1 504 ? -43.546 4.029 17.625 1.00 31.64 504 ALA A C 1
ATOM 3833 O O . ALA A 1 504 ? -42.910 3.234 18.314 1.00 31.64 504 ALA A O 1
ATOM 3834 N N . PHE A 1 505 ? -44.276 5.006 18.163 1.00 36.41 505 PHE A N 1
ATOM 3835 C CA . PHE A 1 505 ? -44.593 5.060 19.585 1.00 36.41 505 PHE A CA 1
ATOM 3836 C C . PHE A 1 505 ? -45.530 3.898 19.928 1.00 36.41 505 PHE A C 1
ATOM 3838 O O . PHE A 1 505 ? -46.715 3.932 19.606 1.00 36.41 505 PHE A O 1
ATOM 3845 N N . GLY A 1 506 ? -44.998 2.879 20.592 1.00 31.25 506 GLY A N 1
ATOM 3846 C CA . GLY A 1 506 ? -45.774 1.796 21.182 1.00 31.25 506 GLY A CA 1
ATOM 3847 C C . GLY A 1 506 ? -44.954 1.110 22.265 1.00 31.25 506 GLY A C 1
ATOM 3848 O O . GLY A 1 506 ? -44.029 0.367 21.961 1.00 31.25 506 GLY A O 1
ATOM 3849 N N . TYR A 1 507 ? -45.272 1.378 23.530 1.00 32.03 507 TYR A N 1
ATOM 3850 C CA . TYR A 1 507 ? -44.757 0.599 24.657 1.00 32.03 507 TYR A CA 1
ATOM 3851 C C . TYR A 1 507 ? -45.211 -0.867 24.520 1.00 32.03 507 TYR A C 1
ATOM 3853 O O . TYR A 1 507 ? -46.416 -1.084 24.361 1.00 32.03 507 TYR A O 1
ATOM 3861 N N . PRO A 1 508 ? -44.331 -1.878 24.645 1.00 31.47 508 PRO A N 1
ATOM 3862 C CA . PRO A 1 508 ? -44.775 -3.237 24.906 1.00 31.47 508 PRO A CA 1
ATOM 3863 C C . PRO A 1 508 ? -44.984 -3.461 26.420 1.00 31.47 508 PRO A C 1
ATOM 3865 O O . PRO A 1 508 ? -44.283 -2.858 27.238 1.00 31.47 508 PRO A O 1
ATOM 3868 N N . PRO A 1 509 ? -45.948 -4.315 26.815 1.00 35.09 509 PRO A N 1
ATOM 3869 C CA . PRO A 1 509 ? -46.180 -4.693 28.208 1.00 35.09 509 PRO A CA 1
ATOM 3870 C C . PRO A 1 509 ? -45.076 -5.647 28.712 1.00 35.09 509 PRO A C 1
ATOM 3872 O O . PRO A 1 509 ? -44.326 -6.203 27.906 1.00 35.09 509 PRO A O 1
ATOM 3875 N N . PRO A 1 510 ? -44.963 -5.870 30.036 1.00 33.50 510 PRO A N 1
ATOM 3876 C CA . PRO A 1 510 ? -43.938 -6.745 30.596 1.00 33.50 510 PRO A CA 1
ATOM 3877 C C . PRO A 1 510 ? -44.233 -8.209 30.241 1.00 33.50 510 PRO A C 1
ATOM 3879 O O . PRO A 1 510 ? -45.224 -8.776 30.699 1.00 33.50 510 PRO A O 1
ATOM 3882 N N . PHE A 1 511 ? -43.369 -8.829 29.436 1.00 29.33 511 PHE A N 1
ATOM 3883 C CA . PHE A 1 511 ? -43.402 -10.271 29.193 1.00 29.33 511 PHE A CA 1
ATOM 3884 C C . PHE A 1 511 ? -42.543 -11.010 30.220 1.00 29.33 511 PHE A C 1
ATOM 3886 O O . PHE A 1 511 ? -41.372 -10.699 30.429 1.00 29.33 511 PHE A O 1
ATOM 3893 N N . SER A 1 512 ? -43.146 -12.013 30.854 1.00 28.12 512 SER A N 1
ATOM 3894 C CA . SER A 1 512 ? -42.461 -13.036 31.638 1.00 28.12 512 SER A CA 1
ATOM 3895 C C . SER A 1 512 ? -41.639 -13.925 30.701 1.00 28.12 512 SER A C 1
ATOM 3897 O O . SER A 1 512 ? -42.187 -14.506 29.767 1.00 28.12 512 SER A O 1
ATOM 3899 N N . ILE A 1 513 ? -40.333 -14.039 30.949 1.00 28.80 513 ILE A N 1
ATOM 3900 C CA . ILE A 1 513 ? -39.446 -14.938 30.205 1.00 28.80 513 ILE A CA 1
ATOM 3901 C C . ILE A 1 513 ? -39.622 -16.353 30.762 1.00 28.80 513 ILE A C 1
ATOM 3903 O O . ILE A 1 513 ? -39.111 -16.683 31.830 1.00 28.80 513 ILE A O 1
ATOM 3907 N N . SER A 1 514 ? -40.336 -17.203 30.029 1.00 28.03 514 SER A N 1
ATOM 3908 C CA . SER A 1 514 ? -40.052 -18.637 30.015 1.00 28.03 514 SER A CA 1
ATOM 3909 C C . SER A 1 514 ? -38.928 -18.869 29.006 1.00 28.03 514 SER A C 1
ATOM 3911 O O . SER A 1 514 ? -39.119 -18.631 27.815 1.00 28.03 514 SER A O 1
ATOM 3913 N N . VAL A 1 515 ? -37.762 -19.291 29.492 1.00 30.33 515 VAL A N 1
ATOM 3914 C CA . VAL A 1 515 ? -36.597 -19.653 28.672 1.00 30.33 515 VAL A CA 1
ATOM 3915 C C . VAL A 1 515 ? -36.939 -20.909 27.854 1.00 30.33 515 VAL A C 1
ATOM 3917 O O . VAL A 1 515 ? -37.251 -21.934 28.467 1.00 30.33 515 VAL A O 1
ATOM 3920 N N . PRO A 1 516 ? -36.904 -20.884 26.508 1.00 31.14 516 PRO A N 1
ATOM 3921 C CA . PRO A 1 516 ? -36.889 -22.108 25.722 1.00 31.14 516 PRO A CA 1
ATOM 3922 C C . PRO A 1 516 ? -35.482 -22.714 25.773 1.00 31.14 516 PRO A C 1
ATOM 3924 O O . PRO A 1 516 ? -34.486 -22.001 25.671 1.00 31.14 516 PRO A O 1
ATOM 3927 N N . SER A 1 517 ? -35.400 -24.033 25.928 1.00 34.47 517 SER A N 1
ATOM 3928 C CA . SER A 1 517 ? -34.165 -24.800 25.725 1.00 34.47 517 SER A CA 1
ATOM 3929 C C . SER A 1 517 ? -33.593 -24.580 24.307 1.00 34.47 517 SER A C 1
ATOM 3931 O O . SER A 1 517 ? -34.374 -24.287 23.395 1.00 34.47 517 SER A O 1
ATOM 3933 N N . PRO A 1 518 ? -32.270 -24.737 24.089 1.00 39.78 518 PRO A N 1
ATOM 3934 C CA . PRO A 1 518 ? -31.645 -24.477 22.792 1.00 39.78 518 PRO A CA 1
ATOM 3935 C C . PRO A 1 518 ? -32.160 -25.428 21.706 1.00 39.78 518 PRO A C 1
ATOM 3937 O O . PRO A 1 518 ? -32.436 -26.605 21.956 1.00 39.78 518 PRO A O 1
ATOM 3940 N N . SER A 1 519 ? -32.278 -24.920 20.479 1.00 45.06 519 SER A N 1
ATOM 3941 C CA . SER A 1 519 ? -32.556 -25.736 19.297 1.00 45.06 519 SER A CA 1
ATOM 3942 C C . SER A 1 519 ? -31.352 -26.637 18.966 1.00 45.06 519 SER A C 1
ATOM 3944 O O . SER A 1 519 ? -30.228 -26.133 18.988 1.00 45.06 519 SER A O 1
ATOM 3946 N N . PRO A 1 520 ? -31.552 -27.900 18.545 1.00 52.56 520 PRO A N 1
ATOM 3947 C CA . PRO A 1 520 ? -30.481 -28.845 18.174 1.00 52.56 520 PRO A CA 1
ATOM 3948 C C . PRO A 1 520 ? -29.556 -28.406 17.013 1.00 52.56 520 PRO A C 1
ATOM 3950 O O . PRO A 1 520 ? -28.606 -29.115 16.677 1.00 52.56 520 PRO A O 1
ATOM 3953 N N . ASP A 1 521 ? -29.814 -27.252 16.394 1.00 60.19 521 ASP A N 1
ATOM 3954 C CA . ASP A 1 521 ? -29.058 -26.724 15.258 1.00 60.19 521 ASP A CA 1
ATOM 3955 C C . ASP A 1 521 ? -27.796 -25.935 15.665 1.00 60.19 521 ASP A C 1
ATOM 3957 O O . ASP A 1 521 ? -26.796 -26.001 14.954 1.00 60.19 521 ASP A O 1
ATOM 3961 N N . ALA A 1 522 ? -27.779 -25.254 16.820 1.00 58.19 522 ALA A N 1
ATOM 3962 C CA . ALA A 1 522 ? -26.639 -24.423 17.245 1.00 58.19 522 ALA A CA 1
ATOM 3963 C C . ALA A 1 522 ? -25.403 -25.260 17.629 1.00 58.19 522 ALA A C 1
ATOM 3965 O O . ALA A 1 522 ? -24.283 -24.968 17.203 1.00 58.19 522 ALA A O 1
ATOM 3966 N N . GLU A 1 523 ? -25.619 -26.365 18.346 1.00 60.56 523 GLU A N 1
ATOM 3967 C CA . GLU A 1 523 ? -24.564 -27.306 18.739 1.00 60.56 523 GLU A CA 1
ATOM 3968 C C . GLU A 1 523 ? -23.910 -27.973 17.513 1.00 60.56 523 GLU A C 1
ATOM 3970 O O . GLU A 1 523 ? -22.691 -28.149 17.449 1.00 60.56 523 GLU A O 1
ATOM 3975 N N . ARG A 1 524 ? -24.699 -28.287 16.475 1.00 70.44 524 ARG A N 1
ATOM 3976 C CA . ARG A 1 524 ? -24.182 -28.851 15.217 1.00 70.44 524 ARG A CA 1
ATOM 3977 C C . ARG A 1 524 ? -23.273 -27.888 14.456 1.00 70.44 524 ARG A C 1
ATOM 3979 O O . ARG A 1 524 ? -22.291 -28.341 13.866 1.00 70.44 524 ARG A O 1
ATOM 3986 N N . LEU A 1 525 ? -23.602 -26.595 14.434 1.00 78.44 525 LEU A N 1
ATOM 3987 C CA . LEU A 1 525 ? -22.808 -25.570 13.746 1.00 78.44 525 LEU A CA 1
ATOM 3988 C C . LEU A 1 525 ? -21.444 -25.386 14.422 1.00 78.44 525 LEU A C 1
ATOM 3990 O O . LEU A 1 525 ? -20.420 -25.370 13.737 1.00 78.44 525 LEU A O 1
ATOM 3994 N N . PHE A 1 526 ? -21.427 -25.350 15.758 1.00 80.94 526 PHE A N 1
ATOM 3995 C CA . PHE A 1 526 ? -20.203 -25.279 16.558 1.00 80.94 526 PHE A CA 1
ATOM 3996 C C . PHE A 1 526 ? -19.222 -26.408 16.216 1.00 80.94 526 PHE A C 1
ATOM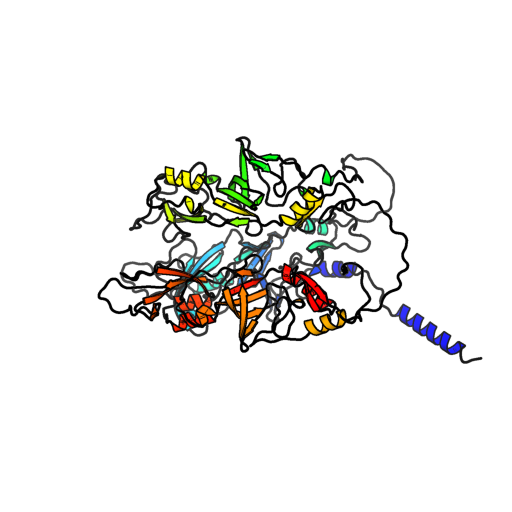 3998 O O . PHE A 1 526 ? -18.079 -26.145 15.835 1.00 80.94 526 PHE A O 1
ATOM 4005 N N . TRP A 1 527 ? -19.674 -27.665 16.290 1.00 79.88 527 TRP A N 1
ATOM 4006 C CA . TRP A 1 527 ? -18.804 -28.814 16.029 1.00 79.88 527 TRP A CA 1
ATOM 4007 C C . TRP A 1 527 ? -18.291 -28.836 14.588 1.00 79.88 527 TRP A C 1
ATOM 4009 O O . TRP A 1 527 ? -17.098 -29.034 14.376 1.00 79.88 527 TRP A O 1
ATOM 4019 N N . ARG A 1 528 ? -19.147 -28.543 13.600 1.00 83.94 528 ARG A N 1
ATOM 4020 C CA . ARG A 1 528 ? -18.752 -28.535 12.182 1.00 83.94 528 ARG A CA 1
ATOM 4021 C C . ARG A 1 528 ? -17.731 -27.461 11.828 1.00 83.94 528 ARG A C 1
ATOM 4023 O O . ARG A 1 528 ? -16.833 -27.728 11.036 1.00 83.94 528 ARG A O 1
ATOM 4030 N N . CYS A 1 529 ? -17.835 -26.263 12.398 1.00 85.50 529 CYS A N 1
ATOM 4031 C CA . CYS A 1 529 ? -16.849 -25.214 12.134 1.00 85.50 529 CYS A CA 1
ATOM 4032 C C . CYS A 1 529 ? -15.535 -25.424 12.903 1.00 85.50 529 CYS A C 1
ATOM 4034 O O . CYS A 1 529 ? -14.505 -24.866 12.517 1.00 85.50 529 CYS A O 1
ATOM 4036 N N . GLY A 1 530 ? -15.561 -26.255 13.951 1.00 80.25 530 GLY A N 1
ATOM 4037 C CA . GLY A 1 530 ? -14.391 -26.673 14.716 1.00 80.25 530 GLY A CA 1
ATOM 4038 C C . GLY A 1 530 ? -13.619 -27.865 14.147 1.00 80.25 530 GLY A C 1
ATOM 4039 O O . GLY A 1 530 ? -12.522 -28.134 14.637 1.00 80.25 530 GLY A O 1
ATOM 4040 N N . GLU A 1 531 ? -14.143 -28.573 13.143 1.00 80.44 531 GLU A N 1
ATOM 4041 C CA . GLU A 1 531 ? -13.430 -29.691 12.521 1.00 80.44 531 GLU A CA 1
ATOM 4042 C C . GLU A 1 531 ? -12.257 -29.188 11.655 1.00 80.44 531 GLU A C 1
ATOM 4044 O O . GLU A 1 531 ? -12.452 -28.356 10.759 1.00 80.44 531 GLU A O 1
ATOM 4049 N N . PRO A 1 532 ? -11.022 -29.675 11.886 1.00 74.12 532 PRO A N 1
ATOM 4050 C CA . PRO A 1 532 ? -9.887 -29.305 11.058 1.00 74.12 532 PRO A CA 1
ATOM 4051 C C . PRO A 1 532 ? -10.026 -29.942 9.673 1.00 74.12 532 PRO A C 1
ATOM 4053 O O . PRO A 1 532 ? -10.070 -31.165 9.541 1.00 74.12 532 PRO A O 1
ATOM 4056 N N . PHE A 1 533 ? -10.027 -29.117 8.629 1.00 84.31 533 PHE A N 1
ATOM 4057 C CA . PHE A 1 533 ? -9.970 -29.575 7.244 1.00 84.31 533 PHE A CA 1
ATOM 4058 C C . PHE A 1 533 ? -8.621 -29.209 6.621 1.00 84.31 533 PHE A C 1
ATOM 4060 O O . PHE A 1 533 ? -8.100 -28.111 6.828 1.00 84.31 533 PHE A O 1
ATOM 4067 N N . ARG A 1 534 ? -8.045 -30.143 5.861 1.00 87.75 534 ARG A N 1
ATOM 4068 C CA . ARG A 1 534 ? -6.800 -29.951 5.113 1.00 87.75 534 ARG A CA 1
ATOM 4069 C C . ARG A 1 534 ? -7.044 -30.212 3.634 1.00 87.75 534 ARG A C 1
ATOM 4071 O O . ARG A 1 534 ? -7.694 -31.194 3.287 1.00 87.75 534 ARG A O 1
ATOM 4078 N N . CYS A 1 535 ? -6.460 -29.371 2.790 1.00 89.50 535 CYS A N 1
ATOM 4079 C CA . CYS A 1 535 ? -6.382 -29.580 1.352 1.00 89.50 535 CYS A CA 1
ATOM 4080 C C . CYS A 1 535 ? -4.927 -29.410 0.906 1.00 89.50 535 CYS A C 1
ATOM 4082 O O . CYS A 1 535 ? -4.357 -28.325 1.039 1.00 89.50 535 CYS A O 1
ATOM 4084 N N . GLY A 1 536 ? -4.305 -30.488 0.428 1.00 88.19 536 GLY A N 1
ATOM 4085 C CA . GLY A 1 536 ? -2.858 -30.523 0.219 1.00 88.19 536 GLY A CA 1
ATOM 4086 C C . GLY A 1 536 ? -2.110 -30.293 1.536 1.00 88.19 536 GLY A C 1
ATOM 4087 O O . GLY A 1 536 ? -2.398 -30.943 2.545 1.00 88.19 536 GLY A O 1
ATOM 4088 N N . ASP A 1 537 ? -1.190 -29.329 1.530 1.00 83.94 537 ASP A N 1
ATOM 4089 C CA . ASP A 1 537 ? -0.401 -28.929 2.703 1.00 83.94 537 ASP A CA 1
ATOM 4090 C C . ASP A 1 537 ? -1.030 -27.767 3.498 1.00 83.94 537 ASP A C 1
ATOM 4092 O O . ASP A 1 537 ? -0.446 -27.286 4.470 1.00 83.94 537 ASP A O 1
ATOM 4096 N N . ILE A 1 538 ? -2.232 -27.317 3.117 1.00 85.38 538 ILE A N 1
ATOM 4097 C CA . ILE A 1 538 ? -2.879 -26.134 3.692 1.00 85.38 538 ILE A CA 1
ATOM 4098 C C . ILE A 1 538 ? -3.998 -26.538 4.653 1.00 85.38 538 ILE A C 1
ATOM 4100 O O . ILE A 1 538 ? -4.868 -27.351 4.330 1.00 85.38 538 ILE A O 1
ATOM 4104 N N . TYR A 1 539 ? -3.992 -25.926 5.837 1.00 84.69 539 TYR A N 1
ATOM 4105 C CA . TYR A 1 539 ? -5.090 -25.995 6.796 1.00 84.69 539 TYR A CA 1
ATOM 4106 C C . TYR A 1 539 ? -6.147 -24.936 6.495 1.00 84.69 539 TYR A C 1
ATOM 4108 O O . TYR A 1 539 ? -5.837 -23.750 6.398 1.00 84.69 539 TYR A O 1
ATOM 4116 N N . ILE A 1 540 ? -7.403 -25.363 6.400 1.00 86.94 540 ILE A N 1
ATOM 4117 C CA . ILE A 1 540 ? -8.530 -24.490 6.080 1.00 86.94 540 ILE A CA 1
ATOM 4118 C C . ILE A 1 540 ? -9.196 -24.014 7.374 1.00 86.94 540 ILE A C 1
ATOM 4120 O O . ILE A 1 540 ? -10.012 -24.705 7.996 1.00 86.94 540 ILE A O 1
ATOM 4124 N N . ASN A 1 541 ? -8.831 -22.799 7.771 1.00 85.25 541 ASN A N 1
ATOM 4125 C CA . ASN A 1 541 ? -9.377 -22.086 8.921 1.00 85.25 541 ASN A CA 1
ATOM 4126 C C . ASN A 1 541 ? -10.100 -20.824 8.461 1.00 85.25 541 ASN A C 1
ATOM 4128 O O . ASN A 1 541 ? -9.803 -20.307 7.387 1.00 85.25 541 ASN A O 1
ATOM 4132 N N . TYR A 1 542 ? -11.009 -20.315 9.296 1.00 85.25 542 TYR A N 1
ATOM 4133 C CA . TYR A 1 542 ? -11.676 -19.042 9.032 1.00 85.25 542 TYR A CA 1
ATOM 4134 C C . TYR A 1 542 ? -10.617 -17.950 8.739 1.00 85.25 542 TYR A C 1
ATOM 4136 O O . TYR A 1 542 ? -9.623 -17.881 9.465 1.00 85.25 542 TYR A O 1
ATOM 4144 N N . PRO A 1 543 ? -10.773 -17.122 7.688 1.00 90.25 543 PRO A N 1
ATOM 4145 C CA . PRO A 1 543 ? -11.983 -16.939 6.878 1.00 90.25 543 PRO A CA 1
ATOM 4146 C C . PRO A 1 543 ? -12.186 -17.945 5.738 1.00 90.25 543 PRO A C 1
ATOM 4148 O O . PRO A 1 543 ? -13.240 -17.927 5.111 1.00 90.25 543 PRO A O 1
ATOM 4151 N N . PHE A 1 544 ? -11.230 -18.833 5.478 1.00 91.88 544 PHE A N 1
ATOM 4152 C CA . PHE A 1 544 ? -11.316 -19.834 4.417 1.00 91.88 544 PHE A CA 1
ATOM 4153 C C . PHE A 1 544 ? -12.243 -20.998 4.786 1.00 91.88 544 PHE A C 1
ATOM 4155 O O . PHE A 1 544 ? -12.307 -21.446 5.936 1.00 91.88 544 PHE A O 1
ATOM 4162 N N . TRP A 1 545 ? -12.940 -21.517 3.781 1.00 91.75 545 TRP A N 1
ATOM 4163 C CA . TRP A 1 545 ? -13.839 -22.670 3.890 1.00 91.75 545 TRP A CA 1
ATOM 4164 C C . TRP A 1 545 ? -13.802 -23.502 2.606 1.00 91.75 545 TRP A C 1
ATOM 4166 O O . TRP A 1 545 ? -13.081 -23.159 1.678 1.00 91.75 545 TRP A O 1
ATOM 4176 N N . GLY A 1 546 ? -14.535 -24.613 2.557 1.00 88.06 546 GLY A N 1
ATOM 4177 C CA . GLY A 1 546 ? -14.605 -25.488 1.388 1.00 88.06 546 GLY A CA 1
ATOM 4178 C C . GLY A 1 546 ? -14.261 -26.942 1.708 1.00 88.06 546 GLY A C 1
ATOM 4179 O O . GLY A 1 546 ? -13.812 -27.283 2.806 1.00 88.06 546 GLY A O 1
ATOM 4180 N N . GLY A 1 547 ? -14.511 -27.830 0.745 1.00 84.19 547 GLY A N 1
ATOM 4181 C CA . GLY A 1 547 ? -14.367 -29.275 0.937 1.00 84.19 547 GLY A CA 1
ATOM 4182 C C . GLY A 1 547 ? -15.348 -29.814 1.982 1.00 84.19 547 GLY A C 1
ATOM 4183 O O . GLY A 1 547 ? -16.558 -29.744 1.785 1.00 84.19 547 GLY A O 1
ATOM 4184 N N . SER A 1 548 ? -14.844 -30.366 3.094 1.00 82.50 548 SER A N 1
ATOM 4185 C CA . SER A 1 548 ? -15.708 -30.827 4.194 1.00 82.50 548 SER A CA 1
ATOM 4186 C C . SER A 1 548 ? -16.177 -29.697 5.114 1.00 82.50 548 SER A C 1
ATOM 4188 O O . SER A 1 548 ? -17.046 -29.936 5.953 1.00 82.50 548 SER A O 1
ATOM 4190 N N . LYS A 1 549 ? -15.622 -28.484 4.969 1.00 87.19 549 LYS A N 1
ATOM 4191 C CA . LYS A 1 549 ? -15.972 -27.314 5.776 1.00 87.19 549 LYS A CA 1
ATOM 4192 C C . LYS A 1 549 ? -17.086 -26.507 5.087 1.00 87.19 549 LYS A C 1
ATOM 4194 O O . LYS A 1 549 ? -16.831 -25.955 4.016 1.00 87.19 549 LYS A O 1
ATOM 4199 N N . PRO A 1 550 ? -18.302 -26.439 5.664 1.00 87.56 550 PRO A N 1
ATOM 4200 C CA . PRO A 1 550 ? -19.442 -25.758 5.045 1.00 87.56 550 PRO A CA 1
ATOM 4201 C C . PRO A 1 550 ? -19.237 -24.249 4.849 1.00 87.56 550 PRO A C 1
ATOM 4203 O O . PRO A 1 550 ? -18.464 -23.628 5.576 1.00 87.56 550 PRO A O 1
ATOM 4206 N N . GLU A 1 551 ? -20.010 -23.655 3.935 1.00 88.44 551 GLU A N 1
ATOM 4207 C CA . GLU A 1 551 ? -19.985 -22.217 3.603 1.00 88.44 551 GLU A CA 1
ATOM 4208 C C . GLU A 1 551 ? -20.181 -21.292 4.808 1.00 88.44 551 GLU A C 1
ATOM 4210 O O . GLU A 1 551 ? -19.482 -20.295 4.949 1.00 88.44 551 GLU A O 1
ATOM 4215 N N . TYR A 1 552 ? -21.042 -21.669 5.753 1.00 86.38 552 TYR A N 1
ATOM 4216 C CA . TYR A 1 552 ? -21.300 -20.874 6.954 1.00 86.38 552 TYR A CA 1
ATOM 4217 C C . TYR A 1 552 ? -20.145 -20.873 7.970 1.00 86.38 552 TYR A C 1
ATOM 4219 O O . TYR A 1 552 ? -20.223 -20.179 8.986 1.00 86.38 552 TYR A O 1
ATOM 4227 N N . CYS A 1 553 ? -19.087 -21.660 7.741 1.00 89.19 553 CYS A N 1
ATOM 4228 C CA . CYS A 1 553 ? -17.886 -21.717 8.580 1.00 89.19 553 CYS A CA 1
ATOM 4229 C C . CYS A 1 553 ? -16.730 -20.852 8.052 1.00 89.19 553 CYS A C 1
ATOM 4231 O O . CYS A 1 553 ? -15.646 -20.861 8.637 1.00 89.19 553 CYS A O 1
ATOM 4233 N N . GLY A 1 554 ? -16.934 -20.123 6.955 1.00 88.25 554 GLY A N 1
ATOM 4234 C CA . GLY A 1 554 ? -15.976 -19.162 6.417 1.00 88.25 554 GLY A CA 1
ATOM 4235 C C . GLY A 1 554 ? -16.686 -17.975 5.787 1.00 88.25 554 GLY A C 1
ATOM 4236 O O . GLY A 1 554 ? -17.901 -17.847 5.887 1.00 88.25 554 GLY A O 1
ATOM 4237 N N . HIS A 1 555 ? -15.919 -17.072 5.190 1.00 88.12 555 HIS A N 1
ATOM 4238 C CA . HIS A 1 555 ? -16.429 -15.895 4.498 1.00 88.12 555 HIS A CA 1
ATOM 4239 C C . HIS A 1 555 ? -16.693 -16.227 3.016 1.00 88.12 555 HIS A C 1
ATOM 4241 O O . HIS A 1 555 ? -15.831 -16.857 2.400 1.00 88.12 555 HIS A O 1
ATOM 4247 N N . PRO A 1 556 ? -17.802 -15.776 2.393 1.00 87.19 556 PRO A N 1
ATOM 4248 C CA . PRO A 1 556 ? -18.181 -16.179 1.031 1.00 87.19 556 PRO A CA 1
ATOM 4249 C C . PRO A 1 556 ? -17.076 -15.990 -0.020 1.00 87.19 556 PRO A C 1
ATOM 4251 O O . PRO A 1 556 ? -16.870 -16.860 -0.855 1.00 87.19 556 PRO A O 1
ATOM 4254 N N . SER A 1 557 ? -16.288 -14.914 0.079 1.00 87.38 557 SER A N 1
ATOM 4255 C CA . SER A 1 557 ? -15.156 -14.635 -0.828 1.00 87.38 557 SER A CA 1
ATOM 4256 C C . SER A 1 557 ? -13.912 -15.534 -0.662 1.00 87.38 557 SER A C 1
ATOM 4258 O O . SER A 1 557 ? -12.913 -15.293 -1.332 1.00 87.38 557 SER A O 1
ATOM 4260 N N . PHE A 1 558 ? -13.915 -16.512 0.252 1.00 90.94 558 PHE A N 1
ATOM 4261 C CA . PHE A 1 558 ? -12.742 -17.332 0.613 1.00 90.94 558 PHE A CA 1
ATOM 4262 C C . PHE A 1 558 ? -12.988 -18.839 0.435 1.00 90.94 558 PHE A C 1
ATOM 4264 O O . PHE A 1 558 ? -12.424 -19.664 1.162 1.00 90.94 558 PHE A O 1
ATOM 4271 N N . GLU A 1 559 ? -13.847 -19.208 -0.515 1.00 92.81 559 GLU A N 1
ATOM 4272 C CA . GLU A 1 559 ? -14.070 -20.610 -0.866 1.00 92.81 559 GLU A CA 1
ATOM 4273 C C . GLU A 1 559 ? -12.794 -21.238 -1.451 1.00 92.81 559 GLU A C 1
ATOM 4275 O O . GLU A 1 559 ? -12.260 -20.787 -2.464 1.00 92.81 559 GLU A O 1
ATOM 4280 N N . ILE A 1 560 ? -12.328 -22.323 -0.833 1.00 93.94 560 ILE A N 1
ATOM 4281 C CA . ILE A 1 560 ? -11.247 -23.167 -1.332 1.00 93.94 560 ILE A CA 1
ATOM 4282 C C . ILE A 1 560 ? -11.830 -24.431 -1.963 1.00 93.94 560 ILE A C 1
ATOM 4284 O O . ILE A 1 560 ? -12.378 -25.309 -1.290 1.00 93.94 560 ILE A O 1
ATOM 4288 N N . LYS A 1 561 ? -11.631 -24.569 -3.271 1.00 93.44 561 LYS A N 1
ATOM 4289 C CA . LYS A 1 561 ? -11.952 -25.768 -4.044 1.00 93.44 561 LYS A CA 1
ATOM 4290 C C . LYS A 1 561 ? -10.787 -26.745 -3.957 1.00 93.44 561 LYS A C 1
ATOM 4292 O O . LYS A 1 561 ? -9.671 -26.435 -4.363 1.00 93.44 561 LYS A O 1
ATOM 4297 N N . CYS A 1 562 ? -11.038 -27.931 -3.408 1.00 90.25 562 CYS A N 1
ATOM 4298 C CA . CYS A 1 562 ? -10.014 -28.959 -3.236 1.00 90.25 562 CYS A CA 1
ATOM 4299 C C . CYS A 1 562 ? -10.104 -30.022 -4.339 1.00 90.25 562 CYS A C 1
ATOM 4301 O O . CYS A 1 562 ? -10.689 -31.091 -4.153 1.00 90.25 562 CYS A O 1
ATOM 4303 N N . GLU A 1 563 ? -9.536 -29.732 -5.506 1.00 89.44 563 GLU A N 1
ATOM 4304 C CA . GLU A 1 563 ? -9.573 -30.629 -6.664 1.00 89.44 563 GLU A CA 1
ATOM 4305 C C . GLU A 1 563 ? -8.366 -31.568 -6.637 1.00 89.44 563 GLU A C 1
ATOM 4307 O O . GLU A 1 563 ? -7.226 -31.124 -6.738 1.00 89.44 563 GLU A O 1
ATOM 4312 N N . SER A 1 564 ? -8.583 -32.879 -6.495 1.00 87.75 564 SER A N 1
ATOM 4313 C CA . SER A 1 564 ? -7.488 -33.870 -6.430 1.00 87.75 564 SER A CA 1
ATOM 4314 C C . SER A 1 564 ? -6.410 -33.533 -5.383 1.00 87.75 564 SER A C 1
ATOM 4316 O O . SER A 1 564 ? -5.223 -33.756 -5.611 1.00 87.75 564 SER A O 1
ATOM 4318 N N . ASN A 1 565 ? -6.830 -33.001 -4.228 1.00 88.06 565 ASN A N 1
ATOM 4319 C CA . ASN A 1 565 ? -5.956 -32.548 -3.140 1.00 88.06 565 ASN A CA 1
ATOM 4320 C C . ASN A 1 565 ? -5.091 -31.308 -3.467 1.00 88.06 565 ASN A C 1
ATOM 4322 O O . ASN A 1 565 ? -4.087 -31.066 -2.799 1.00 88.06 565 ASN A O 1
ATOM 4326 N N . ILE A 1 566 ? -5.472 -30.518 -4.476 1.00 91.56 566 ILE A N 1
ATOM 4327 C CA . ILE A 1 566 ? -4.847 -29.235 -4.817 1.00 91.56 566 ILE A CA 1
ATOM 4328 C C . ILE A 1 566 ? -5.800 -28.105 -4.399 1.00 91.56 566 ILE A C 1
ATOM 4330 O O . ILE A 1 566 ? -6.916 -28.047 -4.920 1.00 91.56 566 ILE A O 1
ATOM 4334 N N . PRO A 1 567 ? -5.396 -27.217 -3.471 1.00 94.56 567 PRO A N 1
ATOM 4335 C CA . PRO A 1 567 ? -6.234 -26.106 -3.039 1.00 94.56 567 PRO A CA 1
ATOM 4336 C C . PRO A 1 567 ? -6.257 -25.011 -4.107 1.00 94.56 567 PRO A C 1
ATOM 4338 O O . PRO A 1 567 ? -5.212 -24.477 -4.491 1.00 94.56 567 PRO A O 1
ATOM 4341 N N . LYS A 1 568 ? -7.456 -24.665 -4.568 1.00 95.25 568 LYS A N 1
ATOM 4342 C CA . LYS A 1 568 ? -7.704 -23.590 -5.527 1.00 95.25 568 LYS A CA 1
ATOM 4343 C C . LYS A 1 568 ? -8.699 -22.581 -4.970 1.00 95.25 568 LYS A C 1
ATOM 4345 O O . LYS A 1 568 ? -9.587 -22.953 -4.212 1.00 95.25 568 LYS A O 1
ATOM 4350 N N . ILE A 1 569 ? -8.556 -21.325 -5.362 1.00 93.75 569 ILE A N 1
ATOM 4351 C CA . ILE A 1 569 ? -9.478 -20.235 -5.045 1.00 93.75 569 ILE A CA 1
ATOM 4352 C C . ILE A 1 569 ? -9.803 -19.478 -6.327 1.00 93.75 569 ILE A C 1
ATOM 4354 O O . ILE A 1 569 ? -8.909 -19.195 -7.127 1.00 93.75 569 ILE A O 1
ATOM 4358 N N . ASP A 1 570 ? -11.073 -19.146 -6.511 1.00 92.06 570 ASP A N 1
ATOM 4359 C CA . ASP A 1 570 ? -11.501 -18.269 -7.593 1.00 92.06 570 ASP A CA 1
ATOM 4360 C C . ASP A 1 570 ? -11.613 -16.848 -7.050 1.00 92.06 570 ASP A C 1
ATOM 4362 O O . ASP A 1 570 ? -12.329 -16.599 -6.080 1.00 92.06 570 ASP A O 1
ATOM 4366 N N . ILE A 1 571 ? -10.892 -15.915 -7.669 1.00 86.38 571 ILE A N 1
ATOM 4367 C CA . ILE A 1 571 ? -11.001 -14.491 -7.358 1.00 86.38 571 ILE A CA 1
ATOM 4368 C C . ILE A 1 571 ? -11.419 -13.782 -8.640 1.00 86.38 571 ILE A C 1
ATOM 4370 O O . ILE A 1 571 ? -10.720 -13.835 -9.655 1.00 86.38 571 ILE A O 1
ATOM 4374 N N . GLU A 1 572 ? -12.588 -13.147 -8.584 1.00 83.94 572 GLU A N 1
ATOM 4375 C CA . GLU A 1 572 ? -13.289 -12.620 -9.755 1.00 83.94 572 GLU A CA 1
ATOM 4376 C C . GLU A 1 572 ? -13.467 -13.701 -10.838 1.00 83.94 572 GLU A C 1
ATOM 4378 O O . GLU A 1 572 ? -14.191 -14.669 -10.621 1.00 83.94 572 GLU A O 1
ATOM 4383 N N . SER A 1 573 ? -12.826 -13.555 -12.001 1.00 83.56 573 SER A N 1
ATOM 4384 C CA . SER A 1 573 ? -12.880 -14.523 -13.104 1.00 83.56 573 SER A CA 1
ATOM 4385 C C . SER A 1 573 ? -11.629 -15.396 -13.230 1.00 83.56 573 SER A C 1
ATOM 4387 O O . SER A 1 573 ? -11.519 -16.143 -14.201 1.00 83.56 573 SER A O 1
ATOM 4389 N N . THR A 1 574 ? -10.668 -15.286 -12.305 1.00 88.06 574 THR A N 1
ATOM 4390 C CA . THR A 1 574 ? -9.381 -15.992 -12.388 1.00 88.06 574 THR A CA 1
ATOM 4391 C C . THR A 1 574 ? -9.261 -17.049 -11.294 1.00 88.06 574 THR A C 1
ATOM 4393 O O . THR A 1 574 ? -9.443 -16.757 -10.112 1.00 88.06 574 THR A O 1
ATOM 4396 N N . THR A 1 575 ? -8.893 -18.269 -11.687 1.00 93.06 575 THR A N 1
ATOM 4397 C CA . THR A 1 575 ? -8.592 -19.366 -10.763 1.00 93.06 575 THR A CA 1
ATOM 4398 C C . THR A 1 575 ? -7.119 -19.346 -10.367 1.00 93.06 575 THR A C 1
ATOM 4400 O O . THR A 1 575 ? -6.218 -19.320 -11.212 1.00 93.06 575 THR A O 1
ATOM 4403 N N . TYR A 1 576 ? -6.864 -19.410 -9.065 1.00 94.12 576 TYR A N 1
ATOM 4404 C CA . TYR A 1 576 ? -5.530 -19.461 -8.488 1.00 94.12 576 TYR A CA 1
ATOM 4405 C C . TYR A 1 576 ? -5.339 -20.754 -7.709 1.00 94.12 576 TYR A C 1
ATOM 4407 O O . TYR A 1 576 ? -6.187 -21.146 -6.912 1.00 94.12 576 TYR A O 1
ATOM 4415 N N . LYS A 1 577 ? -4.177 -21.382 -7.863 1.00 94.69 577 LYS A N 1
ATOM 4416 C CA . LYS A 1 577 ? -3.676 -22.351 -6.898 1.00 94.69 577 LYS A CA 1
ATOM 4417 C C . LYS A 1 577 ? -3.212 -21.607 -5.649 1.00 94.69 577 LYS A C 1
ATOM 4419 O O . LYS A 1 577 ? -2.407 -20.678 -5.734 1.00 94.69 577 LYS A O 1
ATOM 4424 N N . VAL A 1 578 ? -3.670 -22.054 -4.486 1.00 94.56 578 VAL A N 1
ATOM 4425 C CA . VAL A 1 578 ? -3.191 -21.549 -3.200 1.00 94.56 578 VAL A CA 1
ATOM 4426 C C . VAL A 1 578 ? -1.920 -22.304 -2.826 1.00 94.56 578 VAL A C 1
ATOM 4428 O O . VAL A 1 578 ? -1.911 -23.529 -2.740 1.00 94.56 578 VAL A O 1
ATOM 4431 N N . ILE A 1 579 ? -0.823 -21.581 -2.637 1.00 91.81 579 ILE A N 1
ATOM 4432 C CA . ILE A 1 579 ? 0.482 -22.149 -2.277 1.00 91.81 579 ILE A CA 1
ATOM 4433 C C . ILE A 1 579 ? 0.638 -22.190 -0.760 1.00 91.81 579 ILE A C 1
ATOM 4435 O O . ILE A 1 579 ? 1.059 -23.202 -0.207 1.00 91.81 579 ILE A O 1
ATOM 4439 N N . ALA A 1 580 ? 0.288 -21.095 -0.089 1.00 89.50 580 ALA A N 1
ATOM 4440 C CA . ALA A 1 580 ? 0.388 -20.975 1.357 1.00 89.50 580 ALA A CA 1
ATOM 4441 C C . ALA A 1 580 ? -0.676 -20.016 1.893 1.00 89.50 580 ALA A C 1
ATOM 4443 O O . ALA A 1 580 ? -1.068 -19.071 1.212 1.00 89.50 580 ALA A O 1
ATOM 4444 N N . ILE A 1 581 ? -1.109 -20.247 3.132 1.00 87.25 581 ILE A N 1
ATOM 4445 C CA . ILE A 1 581 ? -1.964 -19.332 3.891 1.00 87.25 581 ILE A CA 1
ATOM 4446 C C . ILE A 1 581 ? -1.320 -19.135 5.258 1.00 87.25 581 ILE A C 1
ATOM 4448 O O . ILE A 1 581 ? -1.089 -20.098 5.988 1.00 87.25 581 ILE A O 1
ATOM 4452 N N . ASN A 1 582 ? -1.064 -17.882 5.616 1.00 80.81 582 ASN A N 1
ATOM 4453 C CA . ASN A 1 582 ? -0.658 -17.483 6.951 1.00 80.81 582 ASN A CA 1
ATOM 4454 C C . ASN A 1 582 ? -1.752 -16.600 7.553 1.00 80.81 582 ASN A C 1
ATOM 4456 O O . ASN A 1 582 ? -1.876 -15.419 7.234 1.00 80.81 582 ASN A O 1
ATOM 4460 N N . THR A 1 583 ? -2.561 -17.186 8.433 1.00 72.94 583 THR A N 1
ATOM 4461 C CA . THR A 1 583 ? -3.674 -16.490 9.088 1.00 72.94 583 THR A CA 1
ATOM 4462 C C . THR A 1 583 ? -3.210 -15.448 10.105 1.00 72.94 583 THR A C 1
ATOM 4464 O O . THR A 1 583 ? -3.937 -14.501 10.372 1.00 72.94 583 THR A O 1
ATOM 4467 N N . THR A 1 584 ? -1.995 -15.575 10.646 1.00 71.81 584 THR A N 1
ATOM 4468 C CA . THR A 1 584 ? -1.433 -14.615 11.608 1.00 71.81 584 THR A CA 1
ATOM 4469 C C . THR A 1 584 ? -1.048 -13.309 10.921 1.00 71.81 584 THR A C 1
ATOM 4471 O O . THR A 1 584 ? -1.389 -12.231 11.405 1.00 71.81 584 THR A O 1
ATOM 4474 N N . THR A 1 585 ? -0.368 -13.402 9.775 1.00 66.75 585 THR A N 1
ATOM 4475 C CA . THR A 1 585 ? 0.033 -12.232 8.974 1.00 66.75 585 THR A CA 1
ATOM 4476 C C . THR A 1 585 ? -1.047 -11.788 7.988 1.00 66.75 585 THR A C 1
ATOM 4478 O O . THR A 1 585 ? -0.926 -10.718 7.399 1.00 66.75 585 THR A O 1
ATOM 4481 N N . ARG A 1 586 ? -2.116 -12.582 7.843 1.00 78.31 586 ARG A N 1
ATOM 4482 C CA . ARG A 1 586 ? -3.197 -12.412 6.862 1.00 78.31 586 ARG A CA 1
ATOM 4483 C C . ARG A 1 586 ? -2.706 -12.418 5.415 1.00 78.31 586 ARG A C 1
ATOM 4485 O O . ARG A 1 586 ? -3.226 -11.695 4.577 1.00 78.31 586 ARG A O 1
ATOM 4492 N N . ILE A 1 587 ? -1.703 -13.246 5.121 1.00 81.69 587 ILE A N 1
ATOM 4493 C CA . ILE A 1 587 ? -1.100 -13.357 3.788 1.00 81.69 587 ILE A CA 1
ATOM 4494 C C . ILE A 1 587 ? -1.424 -14.716 3.174 1.00 81.69 587 ILE A C 1
ATOM 4496 O O . ILE A 1 587 ? -1.199 -15.758 3.791 1.00 81.69 587 ILE A O 1
ATOM 4500 N N . ALA A 1 588 ? -1.923 -14.709 1.941 1.00 86.75 588 ALA A N 1
ATOM 4501 C CA . ALA A 1 588 ? -2.051 -15.885 1.095 1.00 86.75 588 ALA A CA 1
ATOM 4502 C C . ALA A 1 588 ? -1.085 -15.766 -0.087 1.00 86.75 588 ALA A C 1
ATOM 4504 O O . ALA A 1 588 ? -1.002 -14.721 -0.727 1.00 86.75 588 ALA A O 1
ATOM 4505 N N . THR A 1 589 ? -0.364 -16.838 -0.391 1.00 91.62 589 THR A N 1
ATOM 4506 C CA . THR A 1 589 ? 0.482 -16.927 -1.584 1.00 91.62 589 THR A CA 1
ATOM 4507 C C . THR A 1 589 ? -0.289 -17.663 -2.670 1.00 91.62 589 THR A C 1
ATOM 4509 O O . THR A 1 589 ? -0.722 -18.797 -2.459 1.00 91.62 589 THR A O 1
ATOM 4512 N N . LEU A 1 590 ? -0.469 -17.020 -3.819 1.00 93.38 590 LEU A N 1
ATOM 4513 C CA . LEU A 1 590 ? -1.298 -17.475 -4.929 1.00 93.38 590 LEU A CA 1
ATOM 4514 C C . LEU A 1 590 ? -0.467 -17.600 -6.207 1.00 93.38 590 LEU A C 1
ATOM 4516 O O . LEU A 1 590 ? 0.405 -16.777 -6.477 1.00 93.38 590 LEU A O 1
ATOM 4520 N N . ALA A 1 591 ? -0.774 -18.597 -7.028 1.00 93.25 591 ALA A N 1
ATOM 4521 C CA . ALA A 1 591 ? -0.267 -18.700 -8.392 1.00 93.25 591 ALA A CA 1
ATOM 4522 C C . ALA A 1 591 ? -1.422 -18.961 -9.352 1.00 93.25 591 ALA A C 1
ATOM 4524 O O . ALA A 1 591 ? -2.294 -19.777 -9.065 1.00 93.25 591 ALA A O 1
ATOM 4525 N N . ARG A 1 592 ? -1.439 -18.271 -10.493 1.00 92.75 592 ARG A N 1
ATOM 4526 C CA . ARG A 1 592 ? -2.480 -18.463 -11.514 1.00 92.75 592 ARG A CA 1
ATOM 4527 C C . ARG A 1 592 ? -2.466 -19.899 -12.042 1.00 92.75 592 ARG A C 1
ATOM 4529 O O . ARG A 1 592 ? -1.437 -20.351 -12.532 1.00 92.75 592 ARG A O 1
ATOM 4536 N N . ASP A 1 593 ? -3.594 -20.600 -11.943 1.00 92.81 593 ASP A N 1
ATOM 4537 C CA . ASP A 1 593 ? -3.684 -22.042 -12.233 1.00 92.81 593 ASP A CA 1
ATOM 4538 C C . ASP A 1 593 ? -3.427 -22.372 -13.716 1.00 92.81 593 ASP A C 1
ATOM 4540 O O . ASP A 1 593 ? -2.795 -23.380 -14.046 1.00 92.81 593 ASP A O 1
ATOM 4544 N N . ASP A 1 594 ? -3.847 -21.484 -14.619 1.00 91.88 594 ASP A N 1
ATOM 4545 C CA . ASP A 1 594 ? -3.637 -21.617 -16.061 1.00 91.88 594 ASP A CA 1
ATOM 4546 C C . ASP A 1 594 ? -2.150 -21.544 -16.441 1.00 91.88 594 ASP A C 1
ATOM 4548 O O . ASP A 1 594 ? -1.655 -22.431 -17.134 1.00 91.88 594 ASP A O 1
ATOM 4552 N N . LEU A 1 595 ? -1.414 -20.573 -15.891 1.00 92.62 595 LEU A N 1
ATOM 4553 C CA . LEU A 1 595 ? 0.028 -20.403 -16.111 1.00 92.62 595 LEU A CA 1
ATOM 4554 C C . LEU A 1 595 ? 0.888 -21.521 -15.497 1.00 92.62 595 LEU A C 1
ATOM 4556 O O . LEU A 1 595 ? 2.027 -21.725 -15.923 1.00 92.62 595 LEU A O 1
ATOM 4560 N N . LEU A 1 596 ? 0.374 -22.246 -14.497 1.00 91.44 596 LEU A N 1
ATOM 4561 C CA . LEU A 1 596 ? 1.033 -23.446 -13.963 1.00 91.44 596 LEU A CA 1
ATOM 4562 C C . LEU A 1 596 ? 0.911 -24.639 -14.910 1.00 91.44 596 LEU A C 1
ATOM 4564 O O . LEU A 1 596 ? 1.802 -25.490 -14.944 1.00 91.44 596 LEU A O 1
ATOM 4568 N N . SER A 1 597 ? -0.198 -24.702 -15.644 1.00 87.19 597 SER A N 1
ATOM 4569 C CA . SER A 1 597 ? -0.511 -25.792 -16.562 1.00 87.19 597 SER A CA 1
ATOM 4570 C C . SER A 1 597 ? 0.209 -25.605 -17.894 1.00 87.19 597 SER A C 1
ATOM 4572 O O . SER A 1 597 ? 0.898 -26.513 -18.361 1.00 87.19 597 SER A O 1
ATOM 4574 N N . ASP A 1 598 ? 0.095 -24.410 -18.473 1.00 88.94 598 ASP A N 1
ATOM 4575 C CA . ASP A 1 598 ? 0.781 -24.027 -19.699 1.00 88.94 598 ASP A CA 1
ATOM 4576 C C . ASP A 1 598 ? 1.180 -22.548 -19.643 1.00 88.94 598 ASP A C 1
ATOM 4578 O O . ASP A 1 598 ? 0.386 -21.677 -19.295 1.00 88.94 598 ASP A O 1
ATOM 4582 N N . LEU A 1 599 ? 2.421 -22.252 -20.031 1.00 89.94 599 LEU A N 1
ATOM 4583 C CA . LEU A 1 599 ? 2.851 -20.867 -20.183 1.00 89.94 599 LEU A CA 1
ATOM 4584 C C . LEU A 1 599 ? 2.156 -20.198 -21.367 1.00 89.94 599 LEU A C 1
ATOM 4586 O O . LEU A 1 599 ? 2.072 -18.982 -21.384 1.00 89.94 599 LEU A O 1
ATOM 4590 N N . CYS A 1 600 ? 1.694 -20.954 -22.362 1.00 89.81 600 CYS A N 1
ATOM 4591 C CA . CYS A 1 600 ? 1.115 -20.431 -23.591 1.00 89.81 600 CYS A CA 1
ATOM 4592 C C . CYS A 1 600 ? -0.408 -20.329 -23.489 1.00 89.81 600 CYS A C 1
ATOM 4594 O O . CYS A 1 600 ? -1.134 -21.265 -23.803 1.00 89.81 600 CYS A O 1
ATOM 4596 N N . LEU A 1 601 ? -0.891 -19.160 -23.062 1.00 88.88 601 LEU A N 1
ATOM 4597 C CA . LEU A 1 601 ? -2.322 -18.904 -22.906 1.00 88.88 601 LEU A CA 1
ATOM 4598 C C . LEU A 1 601 ? -3.032 -18.723 -24.258 1.00 88.88 601 LEU A C 1
ATOM 4600 O O . LEU A 1 601 ? -2.611 -17.907 -25.082 1.00 88.88 601 LEU A O 1
ATOM 4604 N N . ASP A 1 602 ? -4.174 -19.396 -24.433 1.00 81.56 602 ASP A N 1
ATOM 4605 C CA . ASP A 1 602 ? -5.060 -19.226 -25.598 1.00 81.56 602 ASP A CA 1
ATOM 4606 C C . ASP A 1 602 ? -5.639 -17.802 -25.689 1.00 81.56 602 ASP A C 1
ATOM 4608 O O . ASP A 1 602 ? -5.840 -17.260 -26.779 1.00 81.56 602 ASP A O 1
ATOM 4612 N N . ARG A 1 603 ? -5.918 -17.189 -24.530 1.00 83.81 603 ARG A N 1
ATOM 4613 C CA . ARG A 1 603 ? -6.411 -15.812 -24.382 1.00 83.81 603 ARG A CA 1
ATOM 4614 C C . ARG A 1 603 ? -5.643 -15.105 -23.264 1.00 83.81 603 ARG A C 1
ATOM 4616 O O . ARG A 1 603 ? -6.009 -15.239 -22.099 1.00 83.81 603 ARG A O 1
ATOM 4623 N N . PRO A 1 604 ? -4.555 -14.390 -23.595 1.00 84.00 604 PRO A N 1
ATOM 4624 C CA . PRO A 1 604 ? -3.768 -13.679 -22.600 1.00 84.00 604 PRO A CA 1
ATOM 4625 C C . PRO A 1 604 ? -4.533 -12.451 -22.101 1.00 84.00 604 PRO A C 1
ATOM 4627 O O . PRO A 1 604 ? -4.639 -11.454 -22.812 1.00 84.00 604 PRO A O 1
ATOM 4630 N N . GLU A 1 605 ? -5.055 -12.533 -20.881 1.00 82.00 605 GLU A N 1
ATOM 4631 C CA . GLU A 1 605 ? -5.727 -11.433 -20.189 1.00 82.00 605 GLU A CA 1
ATOM 4632 C C . GLU A 1 605 ? -5.066 -11.186 -18.829 1.00 82.00 605 GLU A C 1
ATOM 4634 O O . GLU A 1 605 ? -4.629 -12.127 -18.146 1.00 82.00 605 GLU A O 1
ATOM 4639 N N . ASP A 1 606 ? -4.972 -9.909 -18.453 1.00 77.75 606 ASP A N 1
ATOM 4640 C CA . ASP A 1 606 ? -4.520 -9.512 -17.125 1.00 77.75 606 ASP A CA 1
ATOM 4641 C C . ASP A 1 606 ? -5.480 -10.070 -16.079 1.00 77.75 606 ASP A C 1
ATOM 4643 O O . ASP A 1 606 ? -6.699 -9.958 -16.203 1.00 77.75 606 ASP A O 1
ATOM 4647 N N . ALA A 1 607 ? -4.919 -10.681 -15.038 1.00 74.06 607 ALA A N 1
ATOM 4648 C CA . ALA A 1 607 ? -5.734 -11.139 -13.933 1.00 74.06 607 ALA A CA 1
ATOM 4649 C C . ALA A 1 607 ? -6.090 -9.952 -13.042 1.00 74.06 607 ALA A C 1
ATOM 4651 O O . ALA A 1 607 ? -5.222 -9.174 -12.636 1.00 74.06 607 ALA A O 1
ATOM 4652 N N . SER A 1 608 ? -7.374 -9.833 -12.739 1.00 65.50 608 SER A N 1
ATOM 4653 C CA . SER A 1 608 ? -7.878 -8.865 -11.780 1.00 65.50 608 SER A CA 1
ATOM 4654 C C . SER A 1 608 ? -8.036 -9.534 -10.409 1.00 65.50 608 SER A C 1
ATOM 4656 O O . SER A 1 608 ? -8.196 -10.753 -10.294 1.00 65.50 608 SER A O 1
ATOM 4658 N N . LEU A 1 609 ? -7.876 -8.734 -9.360 1.00 70.62 609 LEU A N 1
ATOM 4659 C CA . LEU A 1 609 ? -7.966 -9.141 -7.961 1.00 70.62 609 LEU A CA 1
ATOM 4660 C C . LEU A 1 609 ? -9.097 -8.323 -7.341 1.00 70.62 609 LEU A C 1
ATOM 4662 O O . LEU A 1 609 ? -9.124 -7.110 -7.541 1.00 70.62 609 LEU A O 1
ATOM 4666 N N . ASP A 1 610 ? -9.975 -8.946 -6.552 1.00 68.12 610 ASP A N 1
ATOM 4667 C CA . ASP A 1 610 ? -10.998 -8.200 -5.814 1.00 68.12 610 ASP A CA 1
ATOM 4668 C C . ASP A 1 610 ? -10.335 -7.353 -4.720 1.00 68.12 610 ASP A C 1
ATOM 4670 O O . ASP A 1 610 ? -10.066 -7.825 -3.611 1.00 68.12 610 ASP A O 1
ATOM 4674 N N . LEU A 1 611 ? -10.082 -6.084 -5.044 1.00 59.00 611 LEU A N 1
ATOM 4675 C CA . LEU A 1 611 ? -9.375 -5.141 -4.178 1.00 59.00 611 LEU A CA 1
ATOM 4676 C C . LEU A 1 611 ? -10.167 -4.728 -2.924 1.00 59.00 611 LEU A C 1
ATOM 4678 O O . LEU A 1 611 ? -9.624 -4.036 -2.062 1.00 59.00 611 LEU A O 1
ATOM 4682 N N . ASN A 1 612 ? -11.437 -5.134 -2.799 1.00 56.72 612 ASN A N 1
ATOM 4683 C CA . ASN A 1 612 ? -12.205 -4.941 -1.565 1.00 56.72 612 ASN A CA 1
ATOM 4684 C C . ASN A 1 612 ? -11.862 -6.002 -0.513 1.00 56.72 612 ASN A C 1
ATOM 4686 O O . ASN A 1 612 ? -11.955 -5.746 0.690 1.00 56.72 612 ASN A O 1
ATOM 4690 N N . THR A 1 613 ? -11.477 -7.191 -0.975 1.00 63.97 613 THR A N 1
ATOM 4691 C CA . THR A 1 613 ? -11.201 -8.361 -0.139 1.00 63.97 613 THR A CA 1
ATOM 4692 C C . THR A 1 613 ? -9.698 -8.559 0.048 1.00 63.97 613 THR A C 1
ATOM 4694 O O . THR A 1 613 ? -9.244 -8.781 1.176 1.00 63.97 613 THR A O 1
ATOM 4697 N N . PHE A 1 614 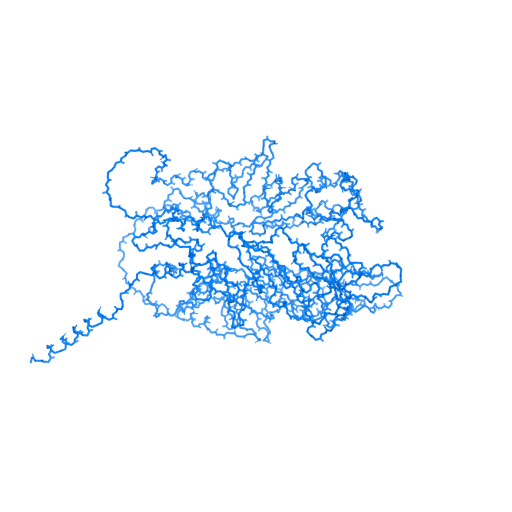? -8.934 -8.431 -1.040 1.00 71.69 614 PHE A N 1
ATOM 4698 C CA . PHE A 1 614 ? -7.501 -8.695 -1.103 1.00 71.69 614 PHE A CA 1
ATOM 4699 C C . PHE A 1 614 ? -6.700 -7.449 -1.499 1.00 71.69 614 PHE A C 1
ATOM 4701 O O . PHE A 1 614 ? -7.174 -6.584 -2.225 1.00 71.69 614 PHE A O 1
ATOM 4708 N N . SER A 1 615 ? -5.444 -7.366 -1.080 1.00 63.88 615 SER A N 1
ATOM 4709 C CA . SER A 1 615 ? -4.492 -6.350 -1.523 1.00 63.88 615 SER A CA 1
ATOM 4710 C C . SER A 1 615 ? -3.145 -6.981 -1.854 1.00 63.88 615 SER A C 1
ATOM 4712 O O . SER A 1 615 ? -2.755 -7.993 -1.279 1.00 63.88 615 SER A O 1
ATOM 4714 N N . TYR A 1 616 ? -2.418 -6.400 -2.804 1.00 63.50 616 TYR A N 1
ATOM 4715 C CA . TYR A 1 616 ? -1.081 -6.881 -3.148 1.00 63.50 616 TYR A CA 1
ATOM 4716 C C . TYR A 1 616 ? -0.068 -6.532 -2.056 1.00 63.50 616 TYR A C 1
ATOM 4718 O O . TYR A 1 616 ? -0.102 -5.433 -1.502 1.00 63.50 616 TYR A O 1
ATOM 4726 N N . VAL A 1 617 ? 0.876 -7.438 -1.798 1.00 58.75 617 VAL A N 1
ATOM 4727 C CA . VAL A 1 617 ? 2.031 -7.158 -0.936 1.00 58.75 617 VAL A CA 1
ATOM 4728 C C . VAL A 1 617 ? 3.092 -6.383 -1.734 1.00 58.75 617 VAL A C 1
ATOM 4730 O O . VAL A 1 617 ? 3.362 -6.691 -2.897 1.00 58.75 617 VAL A O 1
ATOM 4733 N N . SER A 1 618 ? 3.681 -5.344 -1.131 1.00 47.72 618 SER A N 1
ATOM 4734 C CA . SER A 1 618 ? 4.576 -4.384 -1.806 1.00 47.72 618 SER A CA 1
ATOM 4735 C C . SER A 1 618 ? 5.933 -4.960 -2.227 1.00 47.72 618 SER A C 1
ATOM 4737 O O . SER A 1 618 ? 6.578 -4.403 -3.114 1.00 47.72 618 SER A O 1
ATOM 4739 N N . SER A 1 619 ? 6.361 -6.077 -1.635 1.00 58.44 619 SER A N 1
ATOM 4740 C CA . SER A 1 619 ? 7.621 -6.757 -1.961 1.00 58.44 619 SER A CA 1
ATOM 4741 C C . SER A 1 619 ? 7.611 -7.462 -3.320 1.00 58.44 619 SER A C 1
ATOM 4743 O O . SER A 1 619 ? 8.674 -7.784 -3.852 1.00 58.44 619 SER A O 1
ATOM 4745 N N . ASP A 1 620 ? 6.431 -7.734 -3.882 1.00 67.38 620 ASP A N 1
ATOM 4746 C CA . ASP A 1 620 ? 6.310 -8.493 -5.124 1.00 67.38 620 ASP A CA 1
ATOM 4747 C C . ASP A 1 620 ? 6.497 -7.608 -6.352 1.00 67.38 620 ASP A C 1
ATOM 4749 O O . ASP A 1 620 ? 5.951 -6.507 -6.468 1.00 67.38 620 ASP A O 1
ATOM 4753 N N . LEU A 1 621 ? 7.246 -8.132 -7.318 1.00 65.00 621 LEU A N 1
ATOM 4754 C CA . LEU A 1 621 ? 7.630 -7.418 -8.522 1.00 65.00 621 LEU A CA 1
ATOM 4755 C C . LEU A 1 621 ? 6.807 -7.889 -9.713 1.00 65.00 621 LEU A C 1
ATOM 4757 O O . LEU A 1 621 ? 6.453 -9.059 -9.854 1.00 65.00 621 LEU A O 1
ATOM 4761 N N . ASN A 1 622 ? 6.520 -6.948 -10.601 1.00 78.19 622 ASN A N 1
ATOM 4762 C CA . ASN A 1 622 ? 5.798 -7.236 -11.823 1.00 78.19 622 ASN A CA 1
ATOM 4763 C C . ASN A 1 622 ? 6.774 -7.686 -12.926 1.00 78.19 622 ASN A C 1
ATOM 4765 O O . ASN A 1 622 ? 7.803 -7.048 -13.179 1.00 78.19 622 ASN A O 1
ATOM 4769 N N . ILE A 1 623 ? 6.391 -8.736 -13.639 1.00 79.44 623 ILE A N 1
ATOM 4770 C CA . ILE A 1 623 ? 6.960 -9.160 -14.914 1.00 79.44 623 ILE A CA 1
ATOM 4771 C C . ILE A 1 623 ? 5.910 -8.990 -16.012 1.00 79.44 623 ILE A C 1
ATOM 4773 O O . ILE A 1 623 ? 4.708 -9.038 -15.757 1.00 79.44 623 ILE A O 1
ATOM 4777 N N . THR A 1 624 ? 6.358 -8.799 -17.244 1.00 81.50 624 THR A N 1
ATOM 4778 C CA . THR A 1 624 ? 5.500 -8.773 -18.428 1.00 81.50 624 THR A CA 1
ATOM 4779 C C . THR A 1 624 ? 5.744 -10.036 -19.234 1.00 81.50 624 THR A C 1
ATOM 4781 O O . THR A 1 624 ? 6.891 -10.343 -19.559 1.00 81.50 624 TH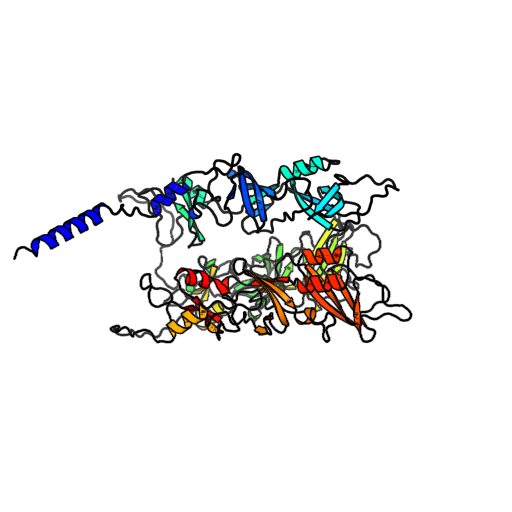R A O 1
ATOM 4784 N N . LEU A 1 625 ? 4.675 -10.759 -19.562 1.00 86.38 625 LEU A N 1
ATOM 4785 C CA . LEU A 1 625 ? 4.702 -11.917 -20.451 1.00 86.38 625 LEU A CA 1
ATOM 4786 C C . LEU A 1 625 ? 4.068 -11.512 -21.778 1.00 86.38 625 LEU A C 1
ATOM 4788 O O . LEU A 1 625 ? 2.906 -11.116 -21.812 1.00 86.38 625 LEU A O 1
ATOM 4792 N N . TYR A 1 626 ? 4.834 -11.594 -22.860 1.00 86.12 626 TYR A N 1
ATOM 4793 C CA . TYR A 1 626 ? 4.373 -11.304 -24.212 1.00 86.12 626 TYR A CA 1
ATOM 4794 C C . TYR A 1 626 ? 4.030 -12.594 -24.948 1.00 86.12 626 TYR A C 1
ATOM 4796 O O . TYR A 1 626 ? 4.730 -13.599 -24.811 1.00 86.12 626 TYR A O 1
ATOM 4804 N N . TYR A 1 627 ? 2.998 -12.530 -25.786 1.00 87.69 627 TYR A N 1
ATOM 4805 C CA . TYR A 1 627 ? 2.435 -13.671 -26.504 1.00 87.69 627 TYR A CA 1
ATOM 4806 C C . TYR A 1 627 ? 2.245 -13.392 -27.992 1.00 87.69 627 TYR A C 1
ATOM 4808 O O . TYR A 1 627 ? 2.146 -12.243 -28.437 1.00 87.69 627 TYR A O 1
ATOM 4816 N N . GLY A 1 628 ? 2.163 -14.472 -28.773 1.00 86.44 628 GLY A N 1
ATOM 4817 C CA . GLY A 1 628 ? 1.983 -14.398 -30.222 1.00 86.44 628 GLY A CA 1
ATOM 4818 C C . GLY A 1 628 ? 3.174 -13.749 -30.927 1.00 86.44 628 GLY A C 1
ATOM 4819 O O . GLY A 1 628 ? 3.000 -13.086 -31.950 1.00 86.44 628 GLY A O 1
ATOM 4820 N N . CYS A 1 629 ? 4.377 -13.881 -30.362 1.00 86.38 629 CYS A N 1
ATOM 4821 C CA . CYS A 1 629 ? 5.574 -13.283 -30.923 1.00 86.38 629 CYS A CA 1
ATOM 4822 C C . CYS A 1 629 ? 5.996 -14.010 -32.206 1.00 86.38 629 CYS A C 1
ATOM 4824 O O . CYS A 1 629 ? 6.011 -15.241 -32.268 1.00 86.38 629 CYS A O 1
ATOM 4826 N N . THR A 1 630 ? 6.335 -13.233 -33.234 1.00 83.75 630 THR A N 1
ATOM 4827 C CA . THR A 1 630 ? 6.784 -13.706 -34.553 1.00 83.75 630 THR A CA 1
ATOM 4828 C C . THR A 1 630 ? 7.996 -12.911 -35.031 1.00 83.75 630 THR A C 1
ATOM 4830 O O . THR A 1 630 ? 8.233 -11.786 -34.580 1.00 83.75 630 THR A O 1
ATOM 4833 N N . PHE A 1 631 ? 8.758 -13.494 -35.960 1.00 76.88 631 PHE A N 1
ATOM 4834 C CA . PHE A 1 631 ? 9.867 -12.817 -36.630 1.00 76.88 631 PHE A CA 1
ATOM 4835 C C . PHE A 1 631 ? 9.466 -12.194 -37.955 1.00 76.88 631 PHE A C 1
ATOM 4837 O O . PHE A 1 631 ? 8.696 -12.765 -38.729 1.00 76.88 631 PHE A O 1
ATOM 4844 N N . VAL A 1 632 ? 10.113 -11.079 -38.276 1.00 67.12 632 VAL A N 1
ATOM 4845 C CA . VAL A 1 632 ? 10.209 -10.602 -39.655 1.00 67.12 632 VAL A CA 1
ATOM 4846 C C . VAL A 1 632 ? 11.185 -11.521 -40.421 1.00 67.12 632 VAL A C 1
ATOM 4848 O O . VAL A 1 632 ? 12.272 -11.810 -39.935 1.00 67.12 632 VAL A O 1
ATOM 4851 N N . ALA A 1 633 ? 10.750 -12.038 -41.576 1.00 54.97 633 ALA A N 1
ATOM 4852 C CA . ALA A 1 633 ? 11.271 -13.215 -42.296 1.00 54.97 633 ALA A CA 1
ATOM 4853 C C . ALA A 1 633 ? 12.811 -13.409 -42.403 1.00 54.97 633 ALA A C 1
ATOM 4855 O O . ALA A 1 633 ? 13.566 -12.450 -42.547 1.00 54.97 633 ALA A O 1
ATOM 4856 N N . ASN A 1 634 ? 13.224 -14.691 -42.480 1.00 53.38 634 ASN A N 1
ATOM 4857 C CA . ASN A 1 634 ? 14.584 -15.248 -42.680 1.00 53.38 634 ASN A CA 1
ATOM 4858 C C . ASN A 1 634 ? 15.544 -15.335 -41.468 1.00 53.38 634 ASN A C 1
ATOM 4860 O O . ASN A 1 634 ? 16.760 -15.366 -41.661 1.00 53.38 634 ASN A O 1
ATOM 4864 N N . GLN A 1 635 ? 15.048 -15.474 -40.232 1.00 56.97 635 GLN A N 1
ATOM 4865 C CA . GLN A 1 635 ? 15.898 -15.792 -39.069 1.00 56.97 635 GLN A CA 1
ATOM 4866 C C . GLN A 1 635 ? 15.393 -16.991 -38.249 1.00 56.97 635 GLN A C 1
ATOM 4868 O O . GLN A 1 635 ? 14.195 -17.256 -38.182 1.00 56.97 635 GLN A O 1
ATOM 4873 N N . GLN A 1 636 ? 16.341 -17.728 -37.656 1.00 59.16 636 GLN A N 1
ATOM 4874 C CA . GLN A 1 636 ? 16.097 -18.831 -36.720 1.00 59.16 636 GLN A CA 1
ATOM 4875 C C . GLN A 1 636 ? 15.548 -18.276 -35.390 1.00 59.16 636 GLN A C 1
ATOM 4877 O O . GLN A 1 636 ? 15.853 -17.139 -35.031 1.00 59.16 636 GLN A O 1
ATOM 4882 N N . MET A 1 637 ? 14.777 -19.085 -34.650 1.00 59.19 637 MET A N 1
ATOM 4883 C CA . MET A 1 637 ? 14.280 -18.760 -33.301 1.00 59.19 637 MET A CA 1
ATOM 4884 C C . MET A 1 637 ? 15.405 -18.177 -32.425 1.00 59.19 637 MET A C 1
ATOM 4886 O O . MET A 1 637 ? 16.516 -18.716 -32.485 1.00 59.19 637 MET A O 1
ATOM 4890 N N . PRO A 1 638 ? 15.189 -17.090 -31.651 1.00 63.03 638 PRO A N 1
ATOM 4891 C CA . PRO A 1 638 ? 16.293 -16.449 -30.970 1.00 63.03 638 PRO A CA 1
ATOM 4892 C C . PRO A 1 638 ? 16.725 -17.395 -29.857 1.00 63.03 638 PRO A C 1
ATOM 4894 O O . PRO A 1 638 ? 15.894 -17.852 -29.073 1.00 63.03 638 PRO A O 1
ATOM 4897 N N . SER A 1 639 ? 18.024 -17.658 -29.750 1.00 65.19 639 SER A N 1
ATOM 4898 C CA . SER A 1 639 ? 18.608 -18.375 -28.611 1.00 65.19 639 SER A CA 1
ATOM 4899 C C . SER A 1 639 ? 18.610 -17.499 -27.348 1.00 65.19 639 SER A C 1
ATOM 4901 O O . SER A 1 639 ? 19.599 -17.462 -26.618 1.00 65.19 639 SER A O 1
ATOM 4903 N N . ASP A 1 640 ? 17.543 -16.724 -27.133 1.00 71.44 640 ASP A N 1
ATOM 4904 C CA . ASP A 1 640 ? 17.367 -15.893 -25.956 1.00 71.44 640 ASP A CA 1
ATOM 4905 C C . ASP A 1 640 ? 16.711 -16.744 -24.862 1.00 71.44 640 ASP A C 1
ATOM 4907 O O . ASP A 1 640 ? 15.624 -17.290 -25.066 1.00 71.44 640 ASP A O 1
ATOM 4911 N N . PRO A 1 641 ? 17.344 -16.861 -23.691 1.00 69.06 641 PRO A N 1
ATOM 4912 C CA . PRO A 1 641 ? 16.836 -17.673 -22.594 1.00 69.06 641 PRO A CA 1
ATOM 4913 C C . PRO A 1 641 ? 15.476 -17.229 -22.026 1.00 69.06 641 PRO A C 1
ATOM 4915 O O . PRO A 1 641 ? 14.862 -17.967 -21.255 1.00 69.06 641 PRO A O 1
ATOM 4918 N N . ARG A 1 642 ? 15.013 -16.020 -22.371 1.00 76.94 642 ARG A N 1
ATOM 4919 C CA . ARG A 1 642 ? 13.717 -15.473 -21.949 1.00 76.94 642 ARG A CA 1
ATOM 4920 C C . ARG A 1 642 ? 12.555 -15.911 -22.835 1.00 76.94 642 ARG A C 1
ATOM 4922 O O . ARG A 1 642 ? 11.411 -15.567 -22.545 1.00 76.94 642 ARG A O 1
ATOM 4929 N N . VAL A 1 643 ? 12.842 -16.620 -23.923 1.00 83.38 643 VAL A N 1
ATOM 4930 C CA . VAL A 1 643 ? 11.859 -17.062 -24.912 1.00 83.38 643 VAL A CA 1
ATOM 4931 C C . VAL A 1 643 ? 11.340 -18.448 -24.554 1.00 83.38 643 VAL A C 1
ATOM 4933 O O . VAL A 1 643 ? 12.117 -19.349 -24.246 1.00 83.38 643 VAL A O 1
ATOM 4936 N N . PHE A 1 644 ? 10.025 -18.636 -24.645 1.00 86.94 644 PHE A N 1
ATOM 4937 C CA . PHE A 1 644 ? 9.366 -19.928 -24.472 1.00 86.94 644 PHE A CA 1
ATOM 4938 C C . PHE A 1 644 ? 8.519 -20.283 -25.711 1.00 86.94 644 PHE A C 1
ATOM 4940 O O . PHE A 1 644 ? 7.835 -19.418 -26.263 1.00 86.94 644 PHE A O 1
ATOM 4947 N N . PRO A 1 645 ? 8.581 -21.533 -26.209 1.00 85.94 645 PRO A N 1
ATOM 4948 C CA . PRO A 1 645 ? 7.885 -21.934 -27.432 1.00 85.94 645 PRO A CA 1
ATOM 4949 C C . PRO A 1 645 ? 6.381 -22.140 -27.192 1.00 85.94 645 PRO A C 1
ATOM 4951 O O . PRO A 1 645 ? 6.023 -22.849 -26.259 1.00 85.94 645 PRO A O 1
ATOM 4954 N N . CYS A 1 646 ? 5.523 -21.605 -28.075 1.00 85.75 646 CYS A N 1
ATOM 4955 C CA . CYS A 1 646 ? 4.056 -21.744 -27.989 1.00 85.75 646 CYS A CA 1
ATOM 4956 C C . CYS A 1 646 ? 3.407 -22.515 -29.148 1.00 85.75 646 CYS A C 1
ATOM 4958 O O . CYS A 1 646 ? 2.189 -22.517 -29.300 1.00 85.75 646 CYS A O 1
ATOM 4960 N N . GLY A 1 647 ? 4.208 -23.216 -29.957 1.00 79.12 647 GLY A N 1
ATOM 4961 C CA . GLY A 1 647 ? 3.707 -23.972 -31.108 1.00 79.12 647 GLY A CA 1
ATOM 4962 C C . GLY A 1 647 ? 3.231 -23.071 -32.258 1.00 79.12 647 GLY A C 1
ATOM 4963 O O . GLY A 1 647 ? 3.292 -21.850 -32.188 1.00 79.12 647 GLY A O 1
ATOM 4964 N N . GLY A 1 648 ? 2.843 -23.663 -33.393 1.00 75.00 648 GLY A N 1
ATOM 4965 C CA . GLY A 1 648 ? 2.273 -22.909 -34.526 1.00 75.00 648 GLY A CA 1
ATOM 4966 C C . GLY A 1 648 ? 3.192 -21.866 -35.189 1.00 75.00 648 GLY A C 1
ATOM 4967 O O . GLY A 1 648 ? 2.714 -21.044 -35.965 1.00 75.00 648 GLY A O 1
ATOM 4968 N N . GLY A 1 649 ? 4.499 -21.883 -34.898 1.00 75.56 649 GLY A N 1
ATOM 4969 C CA . GLY A 1 649 ? 5.462 -20.884 -35.381 1.00 75.56 649 GLY A CA 1
ATOM 4970 C C . GLY A 1 649 ? 5.498 -19.584 -34.568 1.00 75.56 649 GLY A C 1
ATOM 4971 O O . GLY A 1 649 ? 6.204 -18.655 -34.960 1.00 75.56 649 GLY A O 1
ATOM 4972 N N . THR A 1 650 ? 4.774 -19.513 -33.446 1.00 85.94 650 THR A N 1
ATOM 4973 C CA . THR A 1 650 ? 4.802 -18.389 -32.505 1.00 85.94 650 THR A CA 1
ATOM 4974 C C . THR A 1 650 ? 5.546 -18.763 -31.220 1.00 85.94 650 THR A C 1
ATOM 4976 O O . THR A 1 650 ? 5.794 -19.934 -30.911 1.00 85.94 650 THR A O 1
ATOM 4979 N N . PHE A 1 651 ? 5.948 -17.748 -30.466 1.00 86.38 651 PHE A N 1
ATOM 4980 C CA . PHE A 1 651 ? 6.578 -17.910 -29.160 1.00 86.38 651 PHE A CA 1
ATOM 4981 C C . PHE A 1 651 ? 6.116 -16.823 -28.197 1.00 86.38 651 PHE A C 1
ATOM 4983 O O . PHE A 1 651 ? 5.506 -15.833 -28.607 1.00 86.38 651 PHE A O 1
ATOM 4990 N N . GLY A 1 652 ? 6.405 -17.016 -26.917 1.00 88.19 652 GLY A N 1
ATOM 4991 C CA . GLY A 1 652 ? 6.303 -15.976 -25.910 1.00 88.19 652 GLY A CA 1
ATOM 4992 C C . GLY A 1 652 ? 7.674 -15.582 -25.380 1.00 88.19 652 GLY A C 1
ATOM 4993 O O . GLY A 1 652 ? 8.670 -16.280 -25.587 1.00 88.19 652 GLY A O 1
ATOM 4994 N N . LEU A 1 653 ? 7.737 -14.433 -24.719 1.00 85.38 653 LEU A N 1
ATOM 4995 C CA . LEU A 1 653 ? 8.930 -13.991 -24.003 1.00 85.38 653 LEU A CA 1
ATOM 4996 C C . LEU A 1 653 ? 8.540 -13.216 -22.753 1.00 85.38 653 LEU A C 1
ATOM 4998 O O . LEU A 1 653 ? 7.465 -12.619 -22.709 1.00 85.38 653 LEU A O 1
ATOM 5002 N N . TYR A 1 654 ? 9.421 -13.188 -21.757 1.00 83.06 654 TYR A N 1
ATOM 5003 C CA . TYR A 1 654 ? 9.200 -12.414 -20.538 1.00 83.06 654 TYR A CA 1
ATOM 5004 C C . TYR A 1 654 ? 10.205 -11.268 -20.371 1.00 83.06 654 TYR A C 1
ATOM 5006 O O . TYR A 1 654 ? 11.373 -11.371 -20.760 1.00 83.06 654 TYR A O 1
ATOM 5014 N N . THR A 1 655 ? 9.764 -10.176 -19.748 1.00 70.88 655 THR A N 1
ATOM 5015 C CA . THR A 1 655 ? 10.618 -9.063 -19.307 1.00 70.88 655 THR A CA 1
ATOM 5016 C C . THR A 1 655 ? 10.263 -8.630 -17.893 1.00 70.88 655 THR A C 1
ATOM 5018 O O . THR A 1 655 ? 9.139 -8.808 -17.439 1.00 70.88 655 THR A O 1
ATOM 5021 N N . LEU A 1 656 ? 11.206 -7.997 -17.202 1.00 66.25 656 LEU A N 1
ATOM 5022 C CA . LEU A 1 656 ? 10.913 -7.254 -15.975 1.00 66.25 656 LEU A CA 1
ATOM 5023 C C . LEU A 1 656 ? 10.344 -5.877 -16.349 1.00 66.25 656 LEU A C 1
ATOM 5025 O O . LEU A 1 656 ? 10.723 -5.320 -17.387 1.00 66.25 656 LEU A O 1
ATOM 5029 N N . ILE A 1 657 ? 9.427 -5.334 -15.540 1.00 52.59 657 ILE A N 1
ATOM 5030 C CA . ILE A 1 657 ? 8.844 -4.009 -15.808 1.00 52.59 657 ILE A CA 1
ATOM 5031 C C . ILE A 1 657 ? 9.947 -2.946 -15.926 1.00 52.59 657 ILE A C 1
ATOM 5033 O O . ILE A 1 657 ? 10.853 -2.873 -15.100 1.00 52.59 657 ILE A O 1
ATOM 5037 N N . GLY A 1 658 ? 9.851 -2.113 -16.968 1.00 42.75 658 GLY A N 1
ATOM 5038 C CA . GLY A 1 658 ? 10.805 -1.035 -17.251 1.00 42.75 658 GLY A CA 1
ATOM 5039 C C . GLY A 1 658 ? 11.984 -1.436 -18.144 1.00 42.75 658 GLY A C 1
ATOM 5040 O O . GLY A 1 658 ? 12.813 -0.585 -18.458 1.00 42.75 658 GLY A O 1
ATOM 5041 N N . VAL A 1 659 ? 12.052 -2.695 -18.595 1.00 45.75 659 VAL A N 1
ATOM 5042 C CA . VAL A 1 659 ? 13.081 -3.167 -19.532 1.00 45.75 659 VAL A CA 1
ATOM 5043 C C . VAL A 1 659 ? 12.447 -3.458 -20.899 1.00 45.75 659 VAL A C 1
ATOM 5045 O O . VAL A 1 659 ? 11.736 -4.455 -21.036 1.00 45.75 659 VAL A O 1
ATOM 5048 N N . PRO A 1 660 ? 12.703 -2.640 -21.937 1.00 51.38 660 PRO A N 1
ATOM 5049 C CA . PRO A 1 660 ? 12.296 -2.970 -23.300 1.00 51.38 660 PRO A CA 1
ATOM 5050 C C . PRO A 1 660 ? 12.946 -4.289 -23.743 1.00 51.38 660 PRO A C 1
ATOM 5052 O O . PRO A 1 660 ? 14.154 -4.476 -23.558 1.00 51.38 660 PRO A O 1
ATOM 5055 N N . PHE A 1 661 ? 12.191 -5.202 -24.366 1.00 56.53 661 PHE A N 1
ATOM 5056 C CA . PHE A 1 661 ? 12.809 -6.361 -25.015 1.00 56.53 661 PHE A CA 1
ATOM 5057 C C . PHE A 1 661 ? 13.518 -5.889 -26.291 1.00 56.53 661 PHE A C 1
ATOM 5059 O O . PHE A 1 661 ? 12.915 -5.650 -27.332 1.00 56.53 661 PHE A O 1
ATOM 5066 N N . GLY A 1 662 ? 14.834 -5.706 -26.202 1.00 54.91 662 GLY A N 1
ATOM 5067 C CA . GLY A 1 662 ? 15.683 -5.284 -27.317 1.00 54.91 662 GLY A CA 1
ATOM 5068 C C . GLY A 1 662 ? 15.966 -6.401 -28.324 1.00 54.91 662 GLY A C 1
ATOM 5069 O O . GLY A 1 662 ? 17.129 -6.614 -28.649 1.00 54.91 662 GLY A O 1
ATOM 5070 N N . LEU A 1 663 ? 14.945 -7.139 -28.779 1.00 62.81 663 LEU A N 1
ATOM 5071 C CA . LEU A 1 663 ? 15.079 -8.156 -29.829 1.00 62.81 663 LEU A CA 1
ATOM 5072 C C . LEU A 1 663 ? 14.678 -7.553 -31.188 1.00 62.81 663 LEU A C 1
ATOM 5074 O O . LEU A 1 663 ? 13.487 -7.357 -31.445 1.00 62.81 663 LEU A O 1
ATOM 5078 N N . PRO A 1 664 ? 15.643 -7.237 -32.075 1.00 62.34 664 PRO A N 1
ATOM 5079 C CA . PRO A 1 664 ? 15.344 -6.649 -33.375 1.00 62.34 664 PRO A CA 1
ATOM 5080 C C . PRO A 1 664 ? 14.505 -7.606 -34.229 1.00 62.34 664 PRO A C 1
ATOM 5082 O O . PRO A 1 664 ? 14.853 -8.773 -34.382 1.00 62.34 664 PRO A O 1
ATOM 5085 N N . GLY A 1 665 ? 13.410 -7.112 -34.812 1.00 67.12 665 GLY A N 1
ATOM 5086 C CA . GLY A 1 665 ? 12.576 -7.900 -35.727 1.00 67.12 665 GLY A CA 1
ATOM 5087 C C . GLY A 1 665 ? 11.581 -8.854 -35.057 1.00 67.12 665 GLY A C 1
ATOM 5088 O O . GLY A 1 665 ? 10.973 -9.658 -35.761 1.00 67.12 665 GLY A O 1
ATOM 5089 N N . VAL A 1 666 ? 11.378 -8.753 -33.740 1.00 76.50 666 VAL A N 1
ATOM 5090 C CA . VAL A 1 666 ? 10.328 -9.483 -33.016 1.00 76.50 666 VAL A CA 1
ATOM 5091 C C . VAL A 1 666 ? 9.099 -8.593 -32.840 1.00 76.50 666 VAL A C 1
ATOM 5093 O O . VAL A 1 666 ? 9.206 -7.450 -32.398 1.00 76.50 666 VAL A O 1
ATOM 5096 N N . ARG A 1 667 ? 7.917 -9.114 -33.183 1.00 78.94 667 ARG A N 1
ATOM 5097 C CA . ARG A 1 667 ? 6.621 -8.467 -32.921 1.00 78.94 667 ARG A CA 1
ATOM 5098 C C . ARG A 1 667 ? 5.716 -9.421 -32.165 1.00 78.94 667 ARG A C 1
ATOM 5100 O O . ARG A 1 667 ? 5.494 -10.528 -32.646 1.00 78.94 667 ARG A O 1
ATOM 5107 N N . CYS A 1 668 ? 5.186 -8.970 -31.035 1.00 83.00 668 CYS A N 1
ATOM 5108 C CA . CYS A 1 668 ? 4.235 -9.707 -30.207 1.00 83.00 668 CYS A CA 1
ATOM 5109 C C . CYS A 1 668 ? 2.840 -9.086 -30.326 1.00 83.00 668 CYS A C 1
ATOM 5111 O O . CYS A 1 668 ? 2.715 -7.897 -30.622 1.00 83.00 668 CYS A O 1
ATOM 5113 N N . GLN A 1 669 ? 1.804 -9.901 -30.144 1.00 83.06 669 GLN A N 1
ATOM 5114 C CA . GLN A 1 669 ? 0.410 -9.499 -30.351 1.00 83.06 669 GLN A CA 1
ATOM 5115 C C . GLN A 1 669 ? -0.271 -9.086 -29.049 1.00 83.06 669 GLN A C 1
ATOM 5117 O O . GLN A 1 669 ? -1.019 -8.116 -29.041 1.00 83.06 669 GLN A O 1
ATOM 5122 N N . ASN A 1 670 ? 0.012 -9.805 -27.961 1.00 82.00 670 ASN A N 1
ATOM 5123 C CA . ASN A 1 670 ? -0.610 -9.596 -26.658 1.00 82.00 670 ASN A CA 1
ATOM 5124 C C . ASN A 1 670 ? 0.457 -9.553 -25.564 1.00 82.00 670 ASN A C 1
ATOM 5126 O O . ASN A 1 670 ? 1.566 -10.066 -25.744 1.00 82.00 670 ASN A O 1
ATOM 5130 N N . GLN A 1 671 ? 0.101 -8.979 -24.420 1.00 85.56 671 GLN A N 1
ATOM 5131 C CA . GLN A 1 671 ? 0.916 -9.003 -23.213 1.00 85.56 671 GLN A CA 1
ATOM 5132 C C . GLN A 1 671 ? 0.018 -9.126 -21.985 1.00 85.56 671 GLN A C 1
ATOM 5134 O O . GLN A 1 671 ? -1.112 -8.645 -22.017 1.00 85.56 671 GLN A O 1
ATOM 5139 N N . ILE A 1 672 ? 0.544 -9.714 -20.915 1.00 83.69 672 ILE A N 1
ATOM 5140 C CA . ILE A 1 672 ? -0.055 -9.646 -19.579 1.00 83.69 672 ILE A CA 1
ATOM 5141 C C . ILE A 1 672 ? 1.004 -9.222 -18.563 1.00 83.69 672 ILE A C 1
ATOM 5143 O O . ILE A 1 672 ? 2.201 -9.482 -18.740 1.00 83.69 672 ILE A O 1
ATOM 5147 N N . ILE A 1 673 ? 0.561 -8.604 -17.480 1.00 80.06 673 ILE A N 1
ATOM 5148 C CA . ILE A 1 673 ? 1.354 -8.293 -16.300 1.00 80.06 673 ILE A CA 1
ATOM 5149 C C . ILE A 1 673 ? 1.111 -9.398 -15.272 1.00 80.06 673 ILE A C 1
ATOM 5151 O O . ILE A 1 673 ? -0.014 -9.651 -14.850 1.00 80.06 673 ILE A O 1
ATOM 5155 N N . TYR A 1 674 ? 2.187 -10.055 -14.851 1.00 83.75 674 TYR A N 1
ATOM 5156 C CA . TYR A 1 674 ? 2.158 -11.077 -13.811 1.00 83.75 674 TYR A CA 1
ATOM 5157 C C . TYR A 1 674 ? 3.044 -10.659 -12.640 1.00 83.75 674 TYR A C 1
ATOM 5159 O O . TYR A 1 674 ? 4.068 -10.006 -12.835 1.00 83.75 674 TYR A O 1
ATOM 5167 N N . LYS A 1 675 ? 2.666 -11.023 -11.417 1.00 80.38 675 LYS A N 1
ATOM 5168 C CA . LYS A 1 675 ? 3.452 -10.739 -10.213 1.00 80.38 675 LYS A CA 1
ATOM 5169 C C . LYS A 1 675 ? 4.229 -11.971 -9.783 1.00 80.38 675 LYS A C 1
ATOM 5171 O O . LYS A 1 675 ? 3.695 -13.073 -9.778 1.00 80.38 675 LYS A O 1
ATOM 5176 N N . VAL A 1 676 ? 5.480 -11.766 -9.394 1.00 81.69 676 VAL A N 1
ATOM 5177 C CA . VAL A 1 676 ? 6.335 -12.792 -8.793 1.00 81.69 676 VAL A CA 1
ATOM 5178 C C . VAL A 1 676 ? 6.978 -12.231 -7.534 1.00 81.69 676 VAL A C 1
ATOM 5180 O O . VAL A 1 676 ? 7.214 -11.024 -7.430 1.00 81.69 676 VAL A O 1
ATOM 5183 N N . ASN A 1 677 ? 7.302 -13.104 -6.584 1.00 76.94 677 ASN A N 1
ATOM 5184 C CA . ASN A 1 677 ? 8.012 -12.669 -5.389 1.00 76.94 677 ASN A CA 1
ATOM 5185 C C . ASN A 1 677 ? 9.405 -12.087 -5.713 1.00 76.94 677 ASN A C 1
ATOM 5187 O O . ASN A 1 677 ? 10.003 -12.357 -6.763 1.00 76.94 677 ASN A O 1
ATOM 5191 N N . GLN A 1 678 ? 9.942 -11.292 -4.786 1.00 66.88 678 GLN A N 1
ATOM 5192 C CA . GLN A 1 678 ? 11.218 -10.592 -4.963 1.00 66.88 678 GLN A CA 1
ATOM 5193 C C . GLN A 1 678 ? 12.384 -11.538 -5.301 1.00 66.88 678 GLN A C 1
ATOM 5195 O O . GLN A 1 678 ? 13.197 -11.242 -6.179 1.00 66.88 678 GLN A O 1
ATOM 5200 N N . THR A 1 679 ? 12.449 -12.700 -4.645 1.00 68.88 679 THR A N 1
ATOM 5201 C CA . THR A 1 679 ? 13.480 -13.724 -4.879 1.00 68.88 679 THR A CA 1
ATOM 5202 C C . THR A 1 679 ? 13.431 -14.256 -6.311 1.00 68.88 679 THR A C 1
ATOM 5204 O O . THR A 1 679 ? 14.464 -14.367 -6.972 1.00 68.88 679 THR A O 1
ATOM 5207 N N . SER A 1 680 ? 12.231 -14.536 -6.818 1.00 77.69 680 SER A N 1
ATOM 5208 C CA . SER A 1 680 ? 12.005 -15.037 -8.173 1.00 77.69 680 SER A CA 1
ATOM 5209 C C . SER A 1 680 ? 12.302 -13.970 -9.217 1.00 77.69 680 SER A C 1
ATOM 5211 O O . SER A 1 680 ? 12.934 -14.266 -10.226 1.00 77.69 680 SER A O 1
ATOM 5213 N N . ALA A 1 681 ? 11.929 -12.714 -8.966 1.00 71.00 681 ALA A N 1
ATOM 5214 C CA . ALA A 1 681 ? 12.308 -11.598 -9.829 1.00 71.00 681 ALA A CA 1
ATOM 5215 C C . ALA A 1 681 ? 13.834 -11.430 -9.914 1.00 71.00 681 ALA A C 1
ATOM 5217 O O . ALA A 1 681 ? 14.367 -11.231 -11.005 1.00 71.00 681 ALA A O 1
ATOM 5218 N N . GLY A 1 682 ? 14.545 -11.580 -8.791 1.00 66.38 682 GLY A N 1
ATOM 5219 C CA . GLY A 1 682 ? 16.008 -11.591 -8.759 1.00 66.38 682 GLY A CA 1
ATOM 5220 C C . GLY A 1 682 ? 16.610 -12.745 -9.568 1.00 66.38 682 GLY A C 1
ATOM 5221 O O . GLY A 1 682 ? 17.551 -12.536 -10.333 1.00 66.38 682 GLY A O 1
ATOM 5222 N N . ALA A 1 683 ? 16.032 -13.946 -9.473 1.00 67.50 683 ALA A N 1
ATOM 5223 C CA . ALA A 1 683 ? 16.448 -15.104 -10.268 1.00 67.50 683 ALA A CA 1
ATOM 5224 C C . ALA A 1 683 ? 16.175 -14.926 -11.775 1.00 67.50 683 ALA A C 1
ATOM 5226 O O . ALA A 1 683 ? 16.989 -15.326 -12.602 1.00 67.50 683 ALA A O 1
ATOM 5227 N N . LEU A 1 684 ? 15.066 -14.277 -12.140 1.00 70.50 684 LEU A N 1
ATOM 5228 C CA . LEU A 1 684 ? 14.734 -13.923 -13.525 1.00 70.50 684 LEU A CA 1
ATOM 5229 C C . LEU A 1 684 ? 15.611 -12.787 -14.085 1.00 70.50 684 LEU A C 1
ATOM 5231 O O . LEU A 1 684 ? 15.654 -12.591 -15.302 1.00 70.50 684 LEU A O 1
ATOM 5235 N N . ALA A 1 685 ? 16.285 -12.030 -13.213 1.00 62.19 685 ALA A N 1
ATOM 5236 C CA . ALA A 1 685 ? 17.189 -10.936 -13.563 1.00 62.19 685 ALA A CA 1
ATOM 5237 C C . ALA A 1 685 ? 18.668 -11.363 -13.665 1.00 62.19 685 ALA A C 1
ATOM 5239 O O . ALA A 1 685 ? 19.457 -10.671 -14.308 1.00 62.19 685 ALA A O 1
ATOM 5240 N N . SER A 1 686 ? 19.064 -12.480 -13.041 1.00 57.16 686 SER A N 1
ATOM 5241 C CA . SER A 1 686 ? 20.470 -12.867 -12.820 1.00 57.16 686 SER A CA 1
ATOM 5242 C C . SER A 1 686 ? 21.195 -13.452 -14.041 1.00 57.16 686 SER A C 1
ATOM 5244 O O . SER A 1 686 ? 22.398 -13.708 -13.980 1.00 57.16 686 SER A O 1
ATOM 5246 N N . GLY A 1 687 ? 20.500 -13.662 -15.163 1.00 51.16 687 GLY A N 1
ATOM 5247 C CA . GLY A 1 687 ? 21.107 -14.129 -16.412 1.00 51.16 687 GLY A CA 1
ATOM 5248 C C . GLY A 1 687 ? 21.272 -15.650 -16.528 1.00 51.16 687 GLY A C 1
ATOM 5249 O O . GLY A 1 687 ? 21.624 -16.123 -17.605 1.00 51.16 687 GLY A O 1
ATOM 5250 N N . THR A 1 688 ? 20.915 -16.437 -15.505 1.00 49.41 688 THR A N 1
ATOM 5251 C CA . THR A 1 688 ? 20.621 -17.886 -15.628 1.00 49.41 688 THR A CA 1
ATOM 5252 C C . THR A 1 688 ? 19.201 -18.118 -16.146 1.00 49.41 688 THR A C 1
ATOM 5254 O O . THR A 1 688 ? 18.495 -19.022 -15.705 1.00 49.41 688 THR A O 1
ATOM 5257 N N . ASN A 1 689 ? 18.751 -17.236 -17.033 1.00 60.53 689 ASN A N 1
ATOM 5258 C CA . ASN A 1 689 ? 17.389 -17.204 -17.526 1.00 60.53 689 ASN A CA 1
ATOM 5259 C C . ASN A 1 689 ? 17.121 -18.531 -18.246 1.00 60.53 689 ASN A C 1
ATOM 5261 O O . ASN A 1 689 ? 17.915 -18.994 -19.063 1.00 60.53 689 ASN A O 1
ATOM 5265 N N . SER A 1 690 ? 16.034 -19.192 -17.898 1.00 70.25 690 SER A N 1
ATOM 5266 C CA . SER A 1 690 ? 15.552 -20.351 -18.628 1.00 70.25 690 SER A CA 1
ATOM 5267 C C . SER A 1 690 ? 14.046 -20.406 -18.464 1.00 70.25 690 SER A C 1
ATOM 5269 O O . SER A 1 690 ? 13.482 -19.868 -17.505 1.00 70.25 690 SER A O 1
ATOM 5271 N N . VAL A 1 691 ? 13.382 -21.097 -19.386 1.00 79.75 691 VAL A N 1
ATOM 5272 C CA . VAL A 1 691 ? 11.947 -21.373 -19.274 1.00 79.75 691 VAL A CA 1
ATOM 5273 C C . VAL A 1 691 ? 11.627 -22.088 -17.951 1.00 79.75 691 VAL A C 1
ATOM 5275 O O . VAL A 1 691 ? 10.556 -21.889 -17.391 1.00 79.75 691 VAL A O 1
ATOM 5278 N N . GLU A 1 692 ? 12.560 -22.871 -17.402 1.00 82.06 692 GLU A N 1
ATOM 5279 C CA . GLU A 1 692 ? 12.393 -23.549 -16.109 1.00 82.06 692 GLU A CA 1
ATOM 5280 C C . GLU A 1 692 ? 12.433 -22.581 -14.923 1.00 82.06 692 GLU A C 1
ATOM 5282 O O . GLU A 1 692 ? 11.647 -22.736 -13.987 1.00 82.06 692 GLU A O 1
ATOM 5287 N N . VAL A 1 693 ? 13.280 -21.547 -14.969 1.00 83.12 693 VAL A N 1
ATOM 5288 C CA . VAL A 1 693 ? 13.291 -20.490 -13.944 1.00 83.12 693 VAL A CA 1
ATOM 5289 C C . VAL A 1 693 ? 11.985 -19.700 -13.987 1.00 83.12 693 VAL A C 1
ATOM 5291 O O . VAL A 1 693 ? 11.408 -19.437 -12.936 1.00 83.12 693 VAL A O 1
ATOM 5294 N N . LEU A 1 694 ? 11.461 -19.395 -15.181 1.00 87.00 694 LEU A N 1
ATOM 5295 C CA . LEU A 1 694 ? 10.148 -18.757 -15.327 1.00 87.00 694 LEU A CA 1
ATOM 5296 C C . LEU A 1 694 ? 9.019 -19.628 -14.761 1.00 87.00 694 LEU A C 1
ATOM 5298 O O . LEU A 1 694 ? 8.195 -19.134 -13.995 1.00 87.00 694 LEU A O 1
ATOM 5302 N N . LYS A 1 695 ? 9.005 -20.927 -15.081 1.00 88.69 695 LYS A N 1
ATOM 5303 C CA . LYS A 1 695 ? 8.033 -21.874 -14.513 1.00 88.69 695 LYS A CA 1
ATOM 5304 C C . LYS A 1 695 ? 8.128 -21.935 -12.993 1.00 88.69 695 LYS A C 1
ATOM 5306 O O . LYS A 1 695 ? 7.104 -21.924 -12.323 1.00 88.69 695 LYS A O 1
ATOM 5311 N N . THR A 1 696 ? 9.343 -21.949 -12.450 1.00 86.88 696 THR A N 1
ATOM 5312 C CA . THR A 1 696 ? 9.578 -21.960 -11.000 1.00 86.88 696 THR A CA 1
ATOM 5313 C C . THR A 1 696 ? 9.108 -20.660 -10.347 1.00 86.88 696 THR A C 1
ATOM 5315 O O . THR A 1 696 ? 8.473 -20.704 -9.300 1.00 86.88 696 THR A O 1
ATOM 5318 N N . ALA A 1 697 ? 9.351 -19.512 -10.983 1.00 87.00 697 ALA A N 1
ATOM 5319 C CA . ALA A 1 697 ? 8.892 -18.208 -10.512 1.00 87.00 697 ALA A CA 1
ATOM 5320 C C . ALA A 1 697 ? 7.359 -18.111 -10.481 1.00 87.00 697 ALA A C 1
ATOM 5322 O O . ALA A 1 697 ? 6.786 -17.656 -9.495 1.00 87.00 697 ALA A O 1
ATOM 5323 N N . ILE A 1 698 ? 6.688 -18.585 -11.536 1.00 91.06 698 ILE A N 1
ATOM 5324 C CA . ILE A 1 698 ? 5.222 -18.645 -11.597 1.00 91.06 698 ILE A CA 1
ATOM 5325 C C . ILE A 1 698 ? 4.684 -19.625 -10.548 1.00 91.06 698 ILE A C 1
ATOM 5327 O O . ILE A 1 698 ? 3.738 -19.286 -9.840 1.00 91.06 698 ILE A O 1
ATOM 5331 N N . ALA A 1 699 ? 5.322 -20.790 -10.393 1.00 89.19 699 ALA A N 1
ATOM 5332 C CA . ALA A 1 699 ? 4.974 -21.799 -9.392 1.00 89.19 699 ALA A CA 1
ATOM 5333 C C . ALA A 1 699 ? 5.205 -21.358 -7.943 1.00 89.19 699 ALA A C 1
ATOM 5335 O O . ALA A 1 699 ? 4.522 -21.862 -7.055 1.00 89.19 699 ALA A O 1
ATOM 5336 N N . GLY A 1 700 ? 6.132 -20.428 -7.706 1.00 85.44 700 GLY A N 1
ATOM 5337 C CA . GLY A 1 700 ? 6.341 -19.787 -6.408 1.00 85.44 700 GLY A CA 1
ATOM 5338 C C . GLY A 1 700 ? 5.267 -18.753 -6.059 1.00 85.44 700 GLY A C 1
ATOM 5339 O O . GLY A 1 700 ? 5.072 -18.458 -4.882 1.00 85.44 700 GLY A O 1
ATOM 5340 N N . GLY A 1 701 ? 4.543 -18.253 -7.065 1.00 88.94 701 GLY A N 1
ATOM 5341 C CA . GLY A 1 701 ? 3.418 -17.341 -6.902 1.00 88.94 701 GLY A CA 1
ATOM 5342 C C . GLY A 1 701 ? 3.783 -15.940 -6.411 1.00 88.94 701 GLY A C 1
ATOM 5343 O O . GLY A 1 701 ? 4.939 -15.505 -6.434 1.00 88.94 701 GLY A O 1
ATOM 5344 N N . PHE A 1 702 ? 2.748 -15.229 -5.979 1.00 84.94 702 PHE A N 1
ATOM 5345 C CA . PHE A 1 702 ? 2.801 -13.896 -5.389 1.00 84.94 702 PHE A CA 1
ATOM 5346 C C . PHE A 1 702 ? 1.907 -13.836 -4.150 1.00 84.94 702 PHE A C 1
ATOM 5348 O O . PHE A 1 702 ? 0.999 -14.647 -3.973 1.00 84.94 702 PHE A O 1
ATOM 5355 N N . SER A 1 703 ? 2.178 -12.886 -3.271 1.00 83.50 703 SER A N 1
ATOM 5356 C CA . SER A 1 703 ? 1.513 -12.728 -1.988 1.00 83.50 703 SER A CA 1
ATOM 5357 C C . SER A 1 703 ? 0.414 -11.672 -2.060 1.00 83.50 703 SER A C 1
ATOM 5359 O O . SER A 1 703 ? 0.602 -10.558 -2.556 1.00 83.50 703 SER A O 1
ATOM 5361 N N . VAL A 1 704 ? -0.743 -12.017 -1.503 1.00 79.38 704 VAL A N 1
ATOM 5362 C CA . VAL A 1 704 ? -1.859 -11.103 -1.270 1.00 79.38 704 VAL A CA 1
ATOM 5363 C C . VAL A 1 704 ? -2.198 -11.077 0.211 1.00 79.38 704 VAL A C 1
ATOM 5365 O O . VAL A 1 704 ? -2.163 -12.103 0.885 1.00 79.38 704 VAL A O 1
ATOM 5368 N N . ASN A 1 705 ? -2.520 -9.899 0.722 1.00 78.56 705 ASN A N 1
ATOM 5369 C CA . ASN A 1 705 ? -3.058 -9.707 2.059 1.00 78.56 705 ASN A CA 1
ATOM 5370 C C . ASN A 1 705 ? -4.590 -9.637 1.984 1.00 78.56 705 ASN A C 1
ATOM 5372 O O . ASN A 1 705 ? -5.119 -9.207 0.962 1.00 78.56 705 ASN A O 1
ATOM 5376 N N . TRP A 1 706 ? -5.313 -10.027 3.032 1.00 74.75 706 TRP A N 1
ATOM 5377 C CA . TRP A 1 706 ? -6.755 -9.783 3.136 1.00 74.75 706 TRP A CA 1
ATOM 5378 C C . TRP A 1 706 ? -7.120 -8.872 4.311 1.00 74.75 706 TRP A C 1
ATOM 5380 O O . TRP A 1 706 ? -6.408 -8.741 5.312 1.00 74.75 706 TRP A O 1
ATOM 5390 N N . THR A 1 707 ? -8.257 -8.185 4.187 1.00 61.81 707 THR A N 1
ATOM 5391 C CA . THR A 1 707 ? -8.614 -7.126 5.140 1.00 61.81 707 THR A CA 1
ATOM 5392 C C . THR A 1 707 ? -8.869 -7.658 6.558 1.00 61.81 707 THR A C 1
ATOM 5394 O O . THR A 1 707 ? -9.563 -8.651 6.759 1.00 61.81 707 THR A O 1
ATOM 5397 N N . ALA A 1 708 ? -8.366 -6.933 7.571 1.00 52.31 708 ALA A N 1
ATOM 5398 C CA . ALA A 1 708 ? -8.519 -7.278 8.998 1.00 52.31 708 ALA A CA 1
ATOM 5399 C C . ALA A 1 708 ? -9.983 -7.369 9.456 1.00 52.31 708 ALA A C 1
ATOM 5401 O O . ALA A 1 708 ? -10.292 -7.950 10.489 1.00 52.31 708 ALA A O 1
ATOM 5402 N N . ARG A 1 709 ? -10.890 -6.702 8.732 1.00 57.22 709 ARG A N 1
ATOM 5403 C CA . ARG A 1 709 ? -12.322 -6.665 9.046 1.00 57.22 709 ARG A CA 1
ATOM 5404 C C . ARG A 1 709 ? -12.968 -8.040 8.882 1.00 57.22 709 ARG A C 1
ATOM 5406 O O . ARG A 1 709 ? -13.953 -8.324 9.554 1.00 57.22 709 ARG A O 1
ATOM 5413 N N . ILE A 1 710 ? -12.434 -8.863 7.985 1.00 59.84 710 ILE A N 1
ATOM 5414 C CA . ILE A 1 710 ? -13.006 -10.163 7.644 1.00 59.84 710 ILE A CA 1
ATOM 5415 C C . ILE A 1 710 ? -12.889 -11.126 8.832 1.00 59.84 710 ILE A C 1
ATOM 5417 O O . ILE A 1 710 ? -13.801 -11.914 9.064 1.00 59.84 710 ILE A O 1
ATOM 5421 N N . ASP A 1 711 ? -11.825 -11.021 9.632 1.00 65.44 711 ASP A N 1
ATOM 5422 C CA . ASP A 1 711 ? -11.543 -11.878 10.788 1.00 65.44 711 ASP A CA 1
ATOM 5423 C C . ASP A 1 711 ? -11.474 -11.150 12.138 1.00 65.44 711 ASP A C 1
ATOM 5425 O O . ASP A 1 711 ? -11.233 -11.786 13.165 1.00 65.44 711 ASP A O 1
ATOM 5429 N N . SER A 1 712 ? -11.790 -9.851 12.190 1.00 64.56 712 SER A N 1
ATOM 5430 C CA . SER A 1 712 ? -11.704 -9.052 13.422 1.00 64.56 712 SER A CA 1
ATOM 5431 C C . SER A 1 712 ? -12.544 -9.590 14.584 1.00 64.56 712 SER A C 1
ATOM 5433 O O . SER A 1 712 ? -12.135 -9.463 15.735 1.00 64.56 712 SER A O 1
ATOM 5435 N N . GLY A 1 713 ? -13.704 -10.196 14.302 1.00 70.88 713 GLY A N 1
ATOM 5436 C CA . GLY A 1 713 ? -14.556 -10.823 15.323 1.00 70.88 713 GLY A CA 1
ATOM 5437 C C . GLY A 1 713 ? -14.142 -12.253 15.682 1.00 70.88 713 GLY A C 1
ATOM 5438 O O . GLY A 1 713 ? -14.508 -12.761 16.742 1.00 70.88 713 GLY A O 1
ATOM 5439 N N . CYS A 1 714 ? -13.349 -12.904 14.827 1.00 78.94 714 CYS A N 1
ATOM 5440 C CA . CYS A 1 714 ? -13.031 -14.320 14.963 1.00 78.94 714 CYS A CA 1
ATOM 5441 C C . CYS A 1 714 ? -12.126 -14.588 16.167 1.00 78.94 714 CYS A C 1
ATOM 5443 O O . CYS A 1 714 ? -12.406 -15.470 16.969 1.00 78.94 714 CYS A O 1
ATOM 5445 N N . ARG A 1 715 ? -11.110 -13.745 16.390 1.00 75.69 715 ARG A N 1
ATOM 5446 C CA . ARG A 1 715 ? -10.216 -13.898 17.549 1.00 75.69 715 ARG A CA 1
ATOM 5447 C C . ARG A 1 715 ? -10.966 -13.832 18.883 1.00 75.69 715 ARG A C 1
ATOM 5449 O O . ARG A 1 715 ? -10.669 -14.601 19.793 1.00 75.69 715 ARG A O 1
ATOM 5456 N N . GLN A 1 716 ? -11.927 -12.912 19.005 1.00 75.00 716 GLN A N 1
ATOM 5457 C CA . GLN A 1 716 ? -12.769 -12.789 20.200 1.00 75.00 716 GLN A CA 1
ATOM 5458 C C . GLN A 1 716 ? -13.649 -14.029 20.388 1.00 75.00 716 GLN A C 1
ATOM 5460 O O . GLN A 1 716 ? -13.728 -14.548 21.497 1.00 75.00 716 GLN A O 1
ATOM 5465 N N . CYS A 1 717 ? -14.231 -14.534 19.298 1.00 80.06 717 CYS A N 1
ATOM 5466 C CA . CYS A 1 717 ? -15.005 -15.772 19.287 1.00 80.06 717 CYS A CA 1
ATOM 5467 C C . CYS A 1 717 ? -14.180 -16.999 19.704 1.00 80.06 717 CYS A C 1
ATOM 5469 O O . CYS A 1 717 ? -14.614 -17.778 20.543 1.00 80.06 717 CYS A O 1
ATOM 5471 N N . ASP A 1 718 ? -12.967 -17.159 19.176 1.00 78.50 718 ASP A N 1
ATOM 5472 C CA . ASP A 1 718 ? -12.093 -18.276 19.549 1.00 78.50 718 ASP A CA 1
ATOM 5473 C C . ASP A 1 718 ? -11.664 -18.181 21.023 1.00 78.50 718 ASP A C 1
ATOM 5475 O O . ASP A 1 718 ? -11.595 -19.191 21.725 1.00 78.50 718 ASP A O 1
ATOM 5479 N N . THR A 1 719 ? -11.429 -16.960 21.523 1.00 75.50 719 THR A N 1
ATOM 5480 C CA . THR A 1 719 ? -11.033 -16.713 22.923 1.00 75.50 719 THR A CA 1
ATOM 5481 C C . THR A 1 719 ? -12.172 -17.017 23.898 1.00 75.50 719 THR A C 1
ATOM 5483 O O . THR A 1 719 ? -11.918 -17.493 25.002 1.00 75.50 719 THR A O 1
ATOM 5486 N N . SER A 1 720 ? -13.430 -16.806 23.494 1.00 76.69 720 SER A N 1
ATOM 5487 C CA . SER A 1 720 ? -14.608 -17.216 24.268 1.00 76.69 720 SER A CA 1
ATOM 5488 C C . SER A 1 720 ? -14.935 -18.711 24.137 1.00 76.69 720 SER A C 1
ATOM 5490 O O . SER A 1 720 ? -15.950 -19.167 24.660 1.00 76.69 720 SER A O 1
ATOM 5492 N N . GLY A 1 721 ? -14.082 -19.489 23.458 1.00 78.19 721 GLY A N 1
ATOM 5493 C CA . GLY A 1 721 ? -14.268 -20.922 23.233 1.00 78.19 721 GLY A CA 1
ATOM 5494 C C . GLY A 1 721 ? -15.199 -21.257 22.067 1.00 78.19 721 GLY A C 1
ATOM 5495 O O . GLY A 1 721 ? -15.440 -22.439 21.821 1.00 78.19 721 GLY A O 1
ATOM 5496 N N . GLY A 1 722 ? -15.692 -20.249 21.345 1.00 84.50 722 GLY A N 1
ATOM 5497 C CA . GLY A 1 722 ? -16.530 -20.381 20.161 1.00 84.50 722 GLY A CA 1
ATOM 5498 C C . GLY A 1 722 ? -15.768 -20.803 18.900 1.00 84.50 722 GLY A C 1
ATOM 5499 O O . GLY A 1 722 ? -14.584 -21.145 18.929 1.00 84.50 722 GLY A O 1
ATOM 5500 N N . ARG A 1 723 ? -16.483 -20.846 17.776 1.00 86.62 723 ARG A N 1
ATOM 5501 C CA . ARG A 1 723 ? -15.978 -21.142 16.433 1.00 86.62 723 ARG A CA 1
ATOM 5502 C C . ARG A 1 723 ? -16.510 -20.117 15.449 1.00 86.62 723 ARG A C 1
ATOM 5504 O O . ARG A 1 723 ? -17.712 -19.858 15.391 1.00 86.62 723 ARG A O 1
ATOM 5511 N N . CYS A 1 724 ? -15.604 -19.564 14.661 1.00 88.00 724 CYS A N 1
ATOM 5512 C CA . CYS A 1 724 ? -15.920 -18.526 13.695 1.00 88.00 724 CYS A CA 1
ATOM 5513 C C . CYS A 1 724 ? -16.695 -19.059 12.490 1.00 88.00 724 CYS A C 1
ATOM 5515 O O . CYS A 1 724 ? -16.455 -20.168 12.005 1.00 88.00 724 CYS A O 1
ATOM 5517 N N . GLY A 1 725 ? -17.570 -18.214 11.964 1.00 86.12 725 GLY A N 1
ATOM 5518 C CA . GLY A 1 725 ? -18.291 -18.435 10.726 1.00 86.12 725 GLY A CA 1
ATOM 5519 C C . GLY A 1 725 ? -18.847 -17.139 10.164 1.00 86.12 725 GLY A C 1
ATOM 5520 O O . GLY A 1 725 ? -18.535 -16.045 10.638 1.00 86.12 725 GLY A O 1
ATOM 5521 N N . SER A 1 726 ? -19.677 -17.255 9.138 1.00 83.69 726 SER A N 1
ATOM 5522 C CA . SER A 1 726 ? -20.416 -16.117 8.608 1.00 83.69 726 SER A CA 1
ATOM 5523 C C . SER A 1 726 ? -21.740 -16.558 7.997 1.00 83.69 726 SER A C 1
ATOM 5525 O O . SER A 1 726 ? -21.959 -17.737 7.722 1.00 83.69 726 SER A O 1
ATOM 5527 N N . ASN A 1 727 ? -22.641 -15.603 7.803 1.00 78.81 727 ASN A N 1
ATOM 5528 C CA . ASN A 1 727 ? -23.839 -15.818 7.013 1.00 78.81 727 ASN A CA 1
ATOM 5529 C C . ASN A 1 727 ? -23.452 -15.903 5.516 1.00 78.81 727 ASN A C 1
ATOM 5531 O O . ASN A 1 727 ? -22.906 -14.922 5.002 1.00 78.81 727 ASN A O 1
ATOM 5535 N N . PRO A 1 728 ? -23.759 -17.011 4.808 1.00 77.12 728 PRO A N 1
ATOM 5536 C CA . PRO A 1 728 ? -23.344 -17.208 3.414 1.00 77.12 728 PRO A CA 1
ATOM 5537 C C . PRO A 1 728 ? -23.858 -16.139 2.439 1.00 77.12 728 PRO A C 1
ATOM 5539 O O . PRO A 1 728 ? -23.167 -15.795 1.484 1.00 77.12 728 PRO A O 1
ATOM 5542 N N . ASP A 1 729 ? -25.038 -15.571 2.699 1.00 74.62 729 ASP A N 1
ATOM 5543 C CA . ASP A 1 729 ? -25.687 -14.607 1.803 1.00 74.62 729 ASP A CA 1
ATOM 5544 C C . ASP A 1 729 ? -25.224 -13.164 2.043 1.00 74.62 729 ASP A C 1
ATOM 5546 O O . ASP A 1 729 ? -25.120 -12.359 1.119 1.00 74.62 729 ASP A O 1
ATOM 5550 N N . SER A 1 730 ? -24.990 -12.805 3.307 1.00 72.75 730 SER A N 1
ATOM 5551 C CA . SER A 1 730 ? -24.707 -11.419 3.717 1.00 72.75 730 SER A CA 1
ATOM 5552 C C . SER A 1 730 ? -23.258 -11.170 4.127 1.00 72.75 730 SER A C 1
ATOM 5554 O O . SER A 1 730 ? -22.898 -10.020 4.382 1.00 72.75 730 SER A O 1
ATOM 5556 N N . ALA A 1 731 ? -22.443 -12.226 4.221 1.00 69.06 731 ALA A N 1
ATOM 5557 C CA . ALA A 1 731 ? -21.069 -12.210 4.724 1.00 69.06 731 ALA A CA 1
ATOM 5558 C C . ALA A 1 731 ? -20.918 -11.639 6.152 1.00 69.06 731 ALA A C 1
ATOM 5560 O O . ALA A 1 731 ? -19.818 -11.297 6.592 1.00 69.06 731 ALA A O 1
ATOM 5561 N N . VAL A 1 732 ? -22.022 -11.522 6.899 1.00 76.12 732 VAL A N 1
ATOM 5562 C CA . VAL A 1 732 ? -22.015 -11.037 8.283 1.00 76.12 732 VAL A CA 1
ATOM 5563 C C . VAL A 1 732 ? -21.350 -12.082 9.172 1.00 76.12 732 VAL A C 1
ATOM 5565 O O . VAL A 1 732 ? -21.733 -13.250 9.149 1.00 76.12 732 VAL A O 1
ATOM 5568 N N . PHE A 1 733 ? -20.365 -11.652 9.959 1.00 81.06 733 PHE A N 1
ATOM 5569 C CA . PHE A 1 733 ? -19.639 -12.505 10.898 1.00 81.06 733 PHE A CA 1
ATOM 5570 C C . PHE A 1 733 ? -20.581 -13.195 11.899 1.00 81.06 733 PHE A C 1
ATOM 5572 O O . PHE A 1 733 ? -21.483 -12.563 12.451 1.00 81.06 733 PHE A O 1
ATOM 5579 N N . ALA A 1 734 ? -20.321 -14.474 12.168 1.00 82.12 734 ALA A N 1
ATOM 5580 C CA . ALA A 1 734 ? -21.022 -15.292 13.146 1.00 82.12 734 ALA A CA 1
ATOM 5581 C C . ALA A 1 734 ? -20.023 -15.978 14.092 1.00 82.12 734 ALA A C 1
ATOM 5583 O O . ALA A 1 734 ? -18.945 -16.409 13.681 1.00 82.12 734 ALA A O 1
ATOM 5584 N N . CYS A 1 735 ? -20.408 -16.107 15.361 1.00 85.50 735 CYS A N 1
ATOM 5585 C CA . CYS A 1 735 ? -19.681 -16.882 16.358 1.00 85.50 735 CYS A CA 1
ATOM 5586 C C . CYS A 1 735 ? -20.588 -17.992 16.891 1.00 85.50 735 CYS A C 1
ATOM 5588 O O . CYS A 1 735 ? -21.634 -17.707 17.471 1.00 85.50 735 CYS A O 1
ATOM 5590 N N . TYR A 1 736 ? -20.200 -19.248 16.683 1.00 84.31 736 TYR A N 1
ATOM 5591 C CA . TYR A 1 736 ? -20.918 -20.414 17.194 1.00 84.31 736 TYR A CA 1
ATOM 5592 C C . TYR A 1 736 ? -20.284 -20.842 18.517 1.00 84.31 736 TYR A C 1
ATOM 5594 O O . TYR A 1 736 ? -19.072 -21.018 18.563 1.00 84.31 736 TYR A O 1
ATOM 5602 N N . CYS A 1 737 ? -21.057 -21.033 19.584 1.00 80.75 737 CYS A N 1
ATOM 5603 C CA . CYS A 1 737 ? -20.541 -21.416 20.905 1.00 80.75 737 CYS A CA 1
ATOM 5604 C C . CYS A 1 737 ? -21.095 -22.779 21.338 1.00 80.75 737 CYS A C 1
ATOM 5606 O O . CYS A 1 737 ? -22.196 -23.148 20.937 1.00 80.75 737 CYS A O 1
ATOM 5608 N N . ALA A 1 738 ? -20.343 -23.508 22.168 1.00 69.06 738 ALA A N 1
ATOM 5609 C CA . ALA A 1 738 ? -20.869 -24.658 22.904 1.00 69.06 738 ALA A CA 1
ATOM 5610 C C . ALA A 1 738 ? -21.639 -24.172 24.145 1.00 69.06 738 ALA A C 1
ATOM 5612 O O . ALA A 1 738 ? -21.207 -23.226 24.803 1.00 69.06 738 ALA A O 1
ATOM 5613 N N . ASP A 1 739 ? -22.753 -24.826 24.474 1.00 63.22 739 ASP A N 1
ATOM 5614 C CA . ASP A 1 739 ? -23.780 -24.361 25.425 1.00 63.22 739 ASP A CA 1
ATOM 5615 C C . ASP A 1 739 ? -23.375 -24.264 26.924 1.00 63.22 739 ASP A C 1
ATOM 5617 O O . ASP A 1 739 ? -24.246 -24.082 27.769 1.00 63.22 739 ASP A O 1
ATOM 5621 N N . ASP A 1 740 ? -22.088 -24.301 27.300 1.00 42.00 740 ASP A N 1
ATOM 5622 C CA . ASP A 1 740 ? -21.663 -24.437 28.714 1.00 42.00 740 ASP A CA 1
ATOM 5623 C C . ASP A 1 740 ? -20.966 -23.218 29.366 1.00 42.00 740 ASP A C 1
ATOM 5625 O O . ASP A 1 740 ? -20.479 -23.319 30.492 1.00 42.00 740 ASP A O 1
ATOM 5629 N N . PHE A 1 741 ? -20.960 -22.030 28.747 1.00 36.19 741 PHE A N 1
ATOM 5630 C CA . PHE A 1 741 ? -20.415 -20.813 29.384 1.00 36.19 741 PHE A CA 1
ATOM 5631 C C . PHE A 1 741 ? -21.430 -19.666 29.466 1.00 36.19 741 PHE A C 1
ATOM 5633 O O . PHE A 1 741 ? -21.320 -18.640 28.798 1.00 36.19 741 PHE A O 1
ATOM 5640 N N . GLN A 1 742 ? -22.409 -19.806 30.364 1.00 40.38 742 GLN A N 1
ATOM 5641 C CA . GLN A 1 742 ? -23.156 -18.665 30.896 1.00 40.38 742 GLN A CA 1
ATOM 5642 C C . GLN A 1 742 ? -22.364 -18.024 32.041 1.00 40.38 742 GLN A C 1
ATOM 5644 O O . GLN A 1 742 ? -22.490 -18.470 33.171 1.00 40.38 742 GLN A O 1
ATOM 5649 N N . HIS A 1 743 ? -21.560 -16.996 31.747 1.00 34.94 743 HIS A N 1
ATOM 5650 C CA . HIS A 1 743 ? -21.325 -15.822 32.610 1.00 34.94 743 HIS A CA 1
ATOM 5651 C C . HIS A 1 743 ? -20.371 -14.829 31.914 1.00 34.94 743 HIS A C 1
ATOM 5653 O O . HIS A 1 743 ? -19.163 -15.018 31.999 1.00 34.94 743 HIS A O 1
ATOM 5659 N N . LEU A 1 744 ? -20.914 -13.785 31.252 1.00 31.00 744 LEU A N 1
ATOM 5660 C CA . LEU A 1 744 ? -20.436 -12.375 31.154 1.00 31.00 744 LEU A CA 1
ATOM 5661 C C . LEU A 1 744 ? -21.227 -11.596 30.056 1.00 31.00 744 LEU A C 1
ATOM 5663 O O . LEU A 1 744 ? -22.004 -12.217 29.334 1.00 31.00 744 LEU A O 1
ATOM 5667 N N . PRO A 1 745 ? -21.208 -10.242 30.041 1.00 33.00 745 PRO A N 1
ATOM 5668 C CA . PRO A 1 745 ? -22.408 -9.408 30.021 1.00 33.00 745 PRO A CA 1
ATOM 5669 C C . PRO A 1 745 ? -22.920 -9.049 28.620 1.00 33.00 745 PRO A C 1
ATOM 5671 O O . PRO A 1 745 ? -22.172 -8.966 27.652 1.00 33.00 745 PRO A O 1
ATOM 5674 N N . ASN A 1 746 ? -24.226 -8.778 28.569 1.00 40.59 746 ASN A N 1
ATOM 5675 C CA . ASN A 1 746 ? -25.012 -8.373 27.405 1.00 40.59 746 ASN A CA 1
ATOM 5676 C C . ASN A 1 746 ? -24.313 -7.361 26.479 1.00 40.59 746 ASN A C 1
ATOM 5678 O O . ASN A 1 746 ? -24.404 -6.153 26.684 1.00 40.59 746 ASN A O 1
ATOM 5682 N N . SER A 1 747 ? -23.743 -7.852 25.385 1.00 40.16 747 SER A N 1
ATOM 5683 C CA . SER A 1 747 ? -23.861 -7.246 24.058 1.00 40.16 747 SER A CA 1
ATOM 5684 C C . SER A 1 747 ? -23.463 -8.302 23.030 1.00 40.16 747 SER A C 1
ATOM 5686 O O . SER A 1 747 ? -22.499 -9.022 23.253 1.00 40.16 747 SER A O 1
ATOM 5688 N N . LEU A 1 748 ? -24.208 -8.385 21.924 1.00 41.59 748 LEU A N 1
ATOM 5689 C CA . LEU A 1 748 ? -24.075 -9.368 20.834 1.00 41.59 748 LEU A CA 1
ATOM 5690 C C . LEU A 1 748 ? -24.782 -10.714 21.062 1.00 41.59 748 LEU A C 1
ATOM 5692 O O . LEU A 1 748 ? -24.180 -11.781 21.053 1.00 41.59 748 LEU A O 1
ATOM 5696 N N . SER A 1 749 ? -26.110 -10.663 21.120 1.00 28.52 749 SER A N 1
ATOM 5697 C CA . SER A 1 749 ? -26.935 -11.721 20.536 1.00 28.52 749 SER A CA 1
ATOM 5698 C C . SER A 1 749 ? -28.191 -11.105 19.918 1.00 28.52 749 SER A C 1
ATOM 5700 O O . SER A 1 749 ? -29.055 -10.552 20.592 1.00 28.52 749 SER A O 1
ATOM 5702 N N . THR A 1 750 ? -28.261 -11.132 18.591 1.00 30.89 750 THR A N 1
ATOM 5703 C CA . THR A 1 750 ? -29.523 -11.061 17.848 1.00 30.89 750 THR A CA 1
ATOM 5704 C C . THR A 1 750 ? -29.460 -12.174 16.814 1.00 30.89 750 THR A C 1
ATOM 5706 O O . THR A 1 750 ? -28.783 -12.049 15.796 1.00 30.89 750 THR A O 1
ATOM 5709 N N . ILE A 1 751 ? -30.111 -13.288 17.141 1.00 33.47 751 ILE A N 1
ATOM 5710 C CA . ILE A 1 751 ? -30.868 -14.091 16.181 1.00 33.47 751 ILE A CA 1
ATOM 5711 C C . ILE A 1 751 ? -32.327 -13.889 16.567 1.00 33.47 751 ILE A C 1
ATOM 5713 O O . ILE A 1 751 ? -32.603 -13.955 17.790 1.00 33.47 751 ILE A O 1
#

Radius of gyration: 32.13 Å; chains: 1; bounding box: 88×69×111 Å

pLDDT: mean 70.01, std 17.2, range [25.45, 95.25]

Organism: Capsicum annuum (NCBI:txid4072)

Foldseek 3Di:
DPVVVVVVVVVVVVVVVVVVPPDPPDPPLAVLQVLQVDWQAAFDQRGRDFEQAAEDSRDQQRHAPQRYWDHDPVRWIWGAAPNFIWTFPYDDVVQQKTFTFHPPLDDLAPDPDQPDRPDDPWKDFDPFWWKKKKFWDFDPPPPPDPDDPAAADDGWHQDPNDTITGIGMDTHPDDDPTPGLDIHIDIWGPDDDPRDYVVVVSVRSVRGGMMGTDDPCPLQVQLVVQVWGWGADPVLRGIATRHHPPWDPPPDDDDDSYTDDDDDDDDDDDDDDDDDDDDPALCPQFVQADDWQAAQPEGRDHEQADDPPGDQQNHAPQNYWDRDPNSWIWGAFPNFIWTWPYADVVQQKTFIAGPCLLVFLDDPPQEADDGPPVWKDFDPQKWKKKKAFAADDDDDLFDWACRHDDPVTHIITIDTHDDANVRGPGMYIFIFGNVLPDPNSPDHRVSSSVRRNSGGMMGTDADPVLQVQLVVQVWGWTADPSVSHIWTADPDPVRIDSHDDDDDDDDDDDDDDPDDDDDPVLQVLFVLLPDWDAQAPEIAAEQAAEDSRDQQSHFLQRYWDRDVSFTWHDFDNFIWTWPYADPVQQKTFTFGPVCLVPVADPDDDEDDGPPQWKDFDPQKFKKKKFWFKAFDDDDDDDPQQQWADDDPRIIMGMDGPPDDPPDPRIDTDDMYIFIFGNVLVSVCSVRPRHVVSVSVRSVRGGMMGTDCVLCVCQVVLVVLVWRWGADNPPSHIDTRHDPPDPDDDDDDDDD

InterPro domains:
  IPR025287 Wall-associated receptor kinase, galacturonan-binding domain [PF13947] (36-101)
  IPR025287 Wall-associated receptor kinase, galacturonan-binding domain [PF13947] (289-354)
  IPR025287 Wall-associated receptor kinase, galacturonan-binding domain [PF13947] (529-591)
  IPR032872 Wall-associated receptor kinase, C-terminal [PF14380] (176-245)
  IPR032872 Wall-associated receptor kinase, C-terminal [PF14380] (422-491)
  IPR032872 Wall-associated receptor kinase, C-terminal [PF14380] (667-739)